Protein AF-0000000068152765 (afdb_homodimer)

Structure (mmCIF, N/CA/C/O backbone):
data_AF-0000000068152765-model_v1
#
loop_
_entity.id
_entity.type
_entity.pdbx_description
1 polymer 'Damage-inducible mutagenesis protein'
#
loop_
_atom_site.group_PDB
_atom_site.id
_atom_site.type_symbol
_atom_site.label_atom_id
_atom_site.label_alt_id
_atom_site.label_comp_id
_atom_site.label_asym_id
_atom_site.label_entity_id
_atom_site.label_seq_id
_atom_site.pdbx_PDB_ins_code
_atom_site.Cartn_x
_atom_site.Cartn_y
_atom_site.Cartn_z
_atom_site.occupancy
_atom_site.B_iso_or_equiv
_atom_site.auth_seq_id
_atom_site.auth_comp_id
_atom_site.auth_asym_id
_atom_site.auth_atom_id
_atom_site.pdbx_PDB_model_num
ATOM 1 N N . MET A 1 1 ? 38.125 5.801 0.677 1 25.73 1 MET A N 1
ATOM 2 C CA . MET A 1 1 ? 36.844 5.891 0.01 1 25.73 1 MET A CA 1
ATOM 3 C C . MET A 1 1 ? 35.781 5.074 0.75 1 25.73 1 MET A C 1
ATOM 5 O O . MET A 1 1 ? 35.781 3.844 0.686 1 25.73 1 MET A O 1
ATOM 9 N N . SER A 1 2 ? 35.125 5.426 1.859 1 27.44 2 SER A N 1
ATOM 10 C CA . SER A 1 2 ? 34.594 4.758 3.049 1 27.44 2 SER A CA 1
ATOM 11 C C . SER A 1 2 ? 33.188 4.234 2.812 1 27.44 2 SER A C 1
ATOM 13 O O . SER A 1 2 ? 32.312 4.973 2.344 1 27.44 2 SER A O 1
ATOM 15 N N . ALA A 1 3 ? 33 2.898 2.619 1 25.33 3 ALA A N 1
ATOM 16 C CA . ALA A 1 3 ? 31.812 2.094 2.328 1 25.33 3 ALA A CA 1
ATOM 17 C C . ALA A 1 3 ? 30.719 2.312 3.377 1 25.33 3 ALA A C 1
ATOM 19 O O . ALA A 1 3 ? 30.906 1.973 4.547 1 25.33 3 ALA A O 1
ATOM 20 N N . ALA A 1 4 ? 29.984 3.381 3.369 1 31.5 4 ALA A N 1
ATOM 21 C CA . ALA A 1 4 ? 28.953 3.746 4.332 1 31.5 4 ALA A CA 1
ATOM 22 C C . ALA A 1 4 ? 27.969 2.602 4.535 1 31.5 4 ALA A C 1
ATOM 24 O O . ALA A 1 4 ? 27.328 2.15 3.588 1 31.5 4 ALA A O 1
ATOM 25 N N . VAL A 1 5 ? 28.141 1.69 5.469 1 28.83 5 VAL A N 1
ATOM 26 C CA . VAL A 1 5 ? 27.469 0.492 5.957 1 28.83 5 VAL A CA 1
ATOM 27 C C . VAL A 1 5 ? 25.984 0.785 6.172 1 28.83 5 VAL A C 1
ATOM 29 O O . VAL A 1 5 ? 25.625 1.732 6.875 1 28.83 5 VAL A O 1
ATOM 32 N N . ALA A 1 6 ? 25.234 0.523 5.258 1 35.47 6 ALA A N 1
ATOM 33 C CA . ALA A 1 6 ? 23.781 0.614 5.223 1 35.47 6 ALA A CA 1
ATOM 34 C C . ALA A 1 6 ? 23.172 0.097 6.52 1 35.47 6 ALA A C 1
ATOM 36 O O . ALA A 1 6 ? 23.203 -1.105 6.797 1 35.47 6 ALA A O 1
ATOM 37 N N . THR A 1 7 ? 23.234 0.812 7.668 1 33.38 7 THR A N 1
ATOM 38 C CA . THR A 1 7 ? 22.766 0.548 9.023 1 33.38 7 THR A CA 1
ATOM 39 C C . THR A 1 7 ? 21.312 0.084 9.008 1 33.38 7 THR A C 1
ATOM 41 O O . THR A 1 7 ? 20.453 0.749 8.438 1 33.38 7 THR A O 1
ATOM 44 N N . SER A 1 8 ? 21.156 -1.167 9.164 1 38.47 8 SER A N 1
ATOM 45 C CA . SER A 1 8 ? 19.953 -1.977 9.352 1 38.47 8 SER A CA 1
ATOM 46 C C . SER A 1 8 ? 18.953 -1.281 10.266 1 38.47 8 SER A C 1
ATOM 48 O O . SER A 1 8 ? 19.328 -0.821 11.352 1 38.47 8 SER A O 1
ATOM 50 N N . ASN A 1 9 ? 18.141 -0.604 9.789 1 37.72 9 ASN A N 1
ATOM 51 C CA . ASN A 1 9 ? 17.172 0.153 10.586 1 37.72 9 ASN A CA 1
ATOM 52 C C . ASN A 1 9 ? 16.609 -0.688 11.727 1 37.72 9 ASN A C 1
ATOM 54 O O . ASN A 1 9 ? 15.969 -1.714 11.484 1 37.72 9 ASN A O 1
ATOM 58 N N . PRO A 1 10 ? 17.047 -0.696 12.969 1 41.44 10 PRO A N 1
ATOM 59 C CA . PRO A 1 10 ? 16.797 -1.485 14.18 1 41.44 10 PRO A CA 1
ATOM 60 C C . PRO A 1 10 ? 15.305 -1.732 14.43 1 41.44 10 PRO A C 1
ATOM 62 O O . PRO A 1 10 ? 14.93 -2.785 14.953 1 41.44 10 PRO A O 1
ATOM 65 N N . VAL A 1 11 ? 14.594 -0.807 13.984 1 37.56 11 VAL A N 1
ATOM 66 C CA . VAL A 1 11 ? 13.172 -0.937 14.273 1 37.56 11 VAL A CA 1
ATOM 67 C C . VAL A 1 11 ? 12.586 -2.098 13.477 1 37.56 11 VAL A C 1
ATOM 69 O O . VAL A 1 11 ? 11.797 -2.891 14.008 1 37.56 11 VAL A O 1
ATOM 72 N N . LEU A 1 12 ? 13 -2.246 12.25 1 42.03 12 LEU A N 1
ATOM 73 C CA . LEU A 1 12 ? 12.617 -3.416 11.461 1 42.03 12 LEU A CA 1
ATOM 74 C C . LEU A 1 12 ? 13.188 -4.691 12.078 1 42.03 12 LEU A C 1
ATOM 76 O O . LEU A 1 12 ? 12.523 -5.73 12.086 1 42.03 12 LEU A O 1
ATOM 80 N N . HIS A 1 13 ? 14.289 -4.535 12.75 1 43.25 13 HIS A N 1
ATOM 81 C CA . HIS A 1 13 ? 14.906 -5.695 13.375 1 43.25 13 HIS A CA 1
ATOM 82 C C . HIS A 1 13 ? 14.094 -6.172 14.578 1 43.25 13 HIS A C 1
ATOM 84 O O . HIS A 1 13 ? 13.883 -7.375 14.758 1 43.25 13 HIS A O 1
ATOM 90 N N . GLU A 1 14 ? 13.656 -5.238 15.344 1 40.88 14 GLU A N 1
ATOM 91 C CA . GLU A 1 14 ? 12.93 -5.566 16.562 1 40.88 14 GLU A CA 1
ATOM 92 C C . GLU A 1 14 ? 11.531 -6.086 16.25 1 40.88 14 GLU A C 1
ATOM 94 O O . GLU A 1 14 ? 11.062 -7.039 16.875 1 40.88 14 GLU A O 1
ATOM 99 N N . LEU A 1 15 ? 10.82 -5.527 15.391 1 40.88 15 LEU A N 1
ATOM 100 C CA . LEU A 1 15 ? 9.539 -6.082 14.961 1 40.88 15 LEU A CA 1
ATOM 101 C C . LEU A 1 15 ? 9.727 -7.477 14.367 1 40.88 15 LEU A C 1
ATOM 103 O O . LEU A 1 15 ? 8.922 -8.375 14.617 1 40.88 15 LEU A O 1
ATOM 107 N N . ARG A 1 16 ? 10.844 -7.695 13.867 1 42.03 16 ARG A N 1
ATOM 108 C CA . ARG A 1 16 ? 11.234 -9.016 13.383 1 42.03 16 ARG A CA 1
ATOM 109 C C . ARG A 1 16 ? 11.391 -10 14.531 1 42.03 16 ARG A C 1
ATOM 111 O O . ARG A 1 16 ? 11 -11.164 14.422 1 42.03 16 ARG A O 1
ATOM 118 N N . GLY A 1 17 ? 12.039 -9.539 15.555 1 41 17 GLY A N 1
ATOM 119 C CA . GLY A 1 17 ? 12.242 -10.438 16.688 1 41 17 GLY A CA 1
ATOM 120 C C . GLY A 1 17 ? 10.945 -10.938 17.297 1 41 17 GLY A C 1
ATOM 121 O O . GLY A 1 17 ? 10.828 -12.117 17.641 1 41 17 GLY A O 1
ATOM 122 N N . LYS A 1 18 ? 9.992 -10.023 17.484 1 38.19 18 LYS A N 1
ATOM 123 C CA . LYS A 1 18 ? 8.719 -10.406 18.094 1 38.19 18 LYS A CA 1
ATOM 124 C C . LYS A 1 18 ? 7.914 -11.312 17.156 1 38.19 18 LYS A C 1
ATOM 126 O O . LYS A 1 18 ? 7.258 -12.25 17.609 1 38.19 18 LYS A O 1
ATOM 131 N N . ILE A 1 19 ? 7.945 -11.047 15.859 1 36.53 19 ILE A N 1
ATOM 132 C CA . ILE A 1 19 ? 7.336 -11.984 14.922 1 36.53 19 ILE A CA 1
ATOM 133 C C . ILE A 1 19 ? 8.078 -13.312 14.953 1 36.53 19 ILE A C 1
ATOM 135 O O . ILE A 1 19 ? 7.457 -14.375 14.953 1 36.53 19 ILE A O 1
ATOM 139 N N . ALA A 1 20 ? 9.43 -13.242 15.133 1 36.97 20 ALA A N 1
ATOM 140 C CA . ALA A 1 20 ? 10.234 -14.453 15.219 1 36.97 20 ALA A CA 1
ATOM 141 C C . ALA A 1 20 ? 9.828 -15.297 16.422 1 36.97 20 ALA A C 1
ATOM 143 O O . ALA A 1 20 ? 9.812 -16.531 16.359 1 36.97 20 ALA A O 1
ATOM 144 N N . SER A 1 21 ? 9.648 -14.648 17.484 1 34.94 21 SER A N 1
ATOM 145 C CA . SER A 1 21 ? 9.32 -15.422 18.672 1 34.94 21 SER A CA 1
ATOM 146 C C . SER A 1 21 ? 7.98 -16.125 18.516 1 34.94 21 SER A C 1
ATOM 148 O O . SER A 1 21 ? 7.777 -17.219 19.062 1 34.94 21 SER A O 1
ATOM 150 N N . LEU A 1 22 ? 7.09 -15.43 17.875 1 34.59 22 LEU A N 1
ATOM 151 C CA . LEU A 1 22 ? 5.824 -16.109 17.625 1 34.59 22 LEU A CA 1
ATOM 152 C C . LEU A 1 22 ? 6.012 -17.266 16.641 1 34.59 22 LEU A C 1
ATOM 154 O O . LEU A 1 22 ? 5.285 -18.266 16.703 1 34.59 22 LEU A O 1
ATOM 158 N N . GLU A 1 23 ? 7.059 -17.188 15.766 1 34.03 23 GLU A N 1
ATOM 159 C CA . GLU A 1 23 ? 7.332 -18.172 14.719 1 34.03 23 GLU A CA 1
ATOM 160 C C . GLU A 1 23 ? 8.008 -19.406 15.305 1 34.03 23 GLU A C 1
ATOM 162 O O . GLU A 1 23 ? 8.18 -20.406 14.602 1 34.03 23 GLU A O 1
ATOM 167 N N . GLY A 1 24 ? 8.719 -19.453 16.312 1 33.59 24 GLY A N 1
ATOM 168 C CA . GLY A 1 24 ? 9.516 -20.625 16.641 1 33.59 24 GLY A CA 1
ATOM 169 C C . GLY A 1 24 ? 8.703 -21.906 16.719 1 33.59 24 GLY A C 1
ATOM 170 O O . GLY A 1 24 ? 9.25 -22.984 16.969 1 33.59 24 GLY A O 1
ATOM 171 N N . ALA A 1 25 ? 7.543 -21.938 17.359 1 32.88 25 ALA A N 1
ATOM 172 C CA . ALA A 1 25 ? 7.188 -23.25 17.891 1 32.88 25 ALA A CA 1
ATOM 173 C C . ALA A 1 25 ? 7.098 -24.297 16.766 1 32.88 25 ALA A C 1
ATOM 175 O O . ALA A 1 25 ? 7.719 -25.359 16.844 1 32.88 25 ALA A O 1
ATOM 176 N N . GLY A 1 26 ? 5.797 -25.047 16.344 1 34.09 26 GLY A N 1
ATOM 177 C CA . GLY A 1 26 ? 5.473 -26.438 16.062 1 34.09 26 GLY A CA 1
ATOM 178 C C . GLY A 1 26 ? 5.723 -26.828 14.617 1 34.09 26 GLY A C 1
ATOM 179 O O . GLY A 1 26 ? 5.777 -25.953 13.734 1 34.09 26 GLY A O 1
ATOM 180 N N . SER A 1 27 ? 6.574 -27.797 14.141 1 36.44 27 SER A N 1
ATOM 181 C CA . SER A 1 27 ? 6.629 -28.672 12.977 1 36.44 27 SER A CA 1
ATOM 182 C C . SER A 1 27 ? 5.27 -28.781 12.297 1 36.44 27 SER A C 1
ATOM 184 O O . SER A 1 27 ? 4.48 -29.672 12.609 1 36.44 27 SER A O 1
ATOM 186 N N . ARG A 1 28 ? 4.34 -27.781 12.219 1 40.44 28 ARG A N 1
ATOM 187 C CA . ARG A 1 28 ? 2.92 -27.734 11.883 1 40.44 28 ARG A CA 1
ATOM 188 C C . ARG A 1 28 ? 2.674 -28.219 10.461 1 40.44 28 ARG A C 1
ATOM 190 O O . ARG A 1 28 ? 3.402 -27.859 9.531 1 40.44 28 ARG A O 1
ATOM 197 N N . ASN A 1 29 ? 2.168 -29.422 10.164 1 45.66 29 ASN A N 1
ATOM 198 C CA . ASN A 1 29 ? 1.527 -29.891 8.938 1 45.66 29 ASN A CA 1
ATOM 199 C C . ASN A 1 29 ? 1.173 -28.734 8.008 1 45.66 29 ASN A C 1
ATOM 201 O O . ASN A 1 29 ? 0.293 -27.938 8.32 1 45.66 29 ASN A O 1
ATOM 205 N N . ARG A 1 30 ? 2.195 -28.391 7.176 1 64.81 30 ARG A N 1
ATOM 206 C CA . ARG A 1 30 ? 2.018 -27.219 6.332 1 64.81 30 ARG A CA 1
ATOM 207 C C . ARG A 1 30 ? 0.781 -27.359 5.453 1 64.81 30 ARG A C 1
ATOM 209 O O . ARG A 1 30 ? 0.597 -28.375 4.789 1 64.81 30 ARG A O 1
ATOM 216 N N . SER A 1 31 ? -0.109 -26.641 5.539 1 89.38 31 SER A N 1
ATOM 217 C CA . SER A 1 31 ? -1.293 -26.531 4.691 1 89.38 31 SER A CA 1
ATOM 218 C C . SER A 1 31 ? -0.913 -26.281 3.236 1 89.38 31 SER A C 1
ATOM 220 O O . SER A 1 31 ? 0.174 -25.781 2.953 1 89.38 31 SER A O 1
ATOM 222 N N . ILE A 1 32 ? -1.433 -27.062 2.344 1 96.12 32 ILE A N 1
ATOM 223 C CA . ILE A 1 32 ? -1.184 -26.984 0.907 1 96.12 32 ILE A CA 1
ATOM 224 C C . ILE A 1 32 ? -2.414 -26.422 0.197 1 96.12 32 ILE A C 1
ATOM 226 O O . ILE A 1 32 ? -3.539 -26.578 0.681 1 96.12 32 ILE A O 1
ATOM 230 N N . LEU A 1 33 ? -2.174 -25.734 -0.908 1 97.94 33 LEU A N 1
ATOM 231 C CA . LEU A 1 33 ? -3.229 -25.25 -1.795 1 97.94 33 LEU A CA 1
ATOM 232 C C . LEU A 1 33 ? -3.199 -26 -3.125 1 97.94 33 LEU A C 1
ATOM 234 O O . LEU A 1 33 ? -2.404 -25.672 -4.008 1 97.94 33 LEU A O 1
ATOM 238 N N . PRO A 1 34 ? -4.027 -27.016 -3.318 1 97.94 34 PRO A N 1
ATOM 239 C CA . PRO A 1 34 ? -4.035 -27.734 -4.594 1 97.94 34 PRO A CA 1
ATOM 240 C C . PRO A 1 34 ? -4.527 -26.875 -5.754 1 97.94 34 PRO A C 1
ATOM 242 O O . PRO A 1 34 ? -5.336 -25.953 -5.555 1 97.94 34 PRO A O 1
ATOM 245 N N . PHE A 1 35 ? -4.066 -27.109 -6.938 1 97.75 35 PHE A N 1
ATOM 246 C CA . PHE A 1 35 ? -4.594 -26.453 -8.133 1 97.75 35 PHE A CA 1
ATOM 247 C C . PHE A 1 35 ? -5.934 -27.047 -8.531 1 97.75 35 PHE A C 1
ATOM 249 O O . PHE A 1 35 ? -6.727 -26.406 -9.227 1 97.75 35 PHE A O 1
ATOM 256 N N . GLY A 1 36 ? -6.215 -28.328 -8.125 1 96.25 36 GLY A N 1
ATOM 257 C CA . GLY A 1 36 ? -7.418 -29.047 -8.531 1 96.25 36 GLY A CA 1
ATOM 258 C C . GLY A 1 36 ? -7.27 -29.75 -9.859 1 96.25 36 GLY A C 1
ATOM 259 O O . GLY A 1 36 ? -8.266 -30.125 -10.492 1 96.25 36 GLY A O 1
ATOM 260 N N . VAL A 1 37 ? -6.125 -29.781 -10.383 1 96.25 37 VAL A N 1
ATOM 261 C CA . VAL A 1 37 ? -5.73 -30.547 -11.555 1 96.25 37 VAL A CA 1
ATOM 262 C C . VAL A 1 37 ? -4.809 -31.688 -11.141 1 96.25 37 VAL A C 1
ATOM 264 O O . VAL A 1 37 ? -3.619 -31.469 -10.883 1 96.25 37 VAL A O 1
ATOM 267 N N . PRO A 1 38 ? -5.309 -32.875 -11.078 1 95.44 38 PRO A N 1
ATOM 268 C CA . PRO A 1 38 ? -4.574 -34 -10.484 1 95.44 38 PRO A CA 1
ATOM 269 C C . PRO A 1 38 ? -3.178 -34.156 -11.078 1 95.44 38 PRO A C 1
ATOM 271 O O . PRO A 1 38 ? -2.217 -34.406 -10.344 1 95.44 38 PRO A O 1
ATOM 274 N N . GLU A 1 39 ? -3.006 -34.062 -12.43 1 94.19 39 GLU A N 1
ATOM 275 C CA . GLU A 1 39 ? -1.721 -34.219 -13.102 1 94.19 39 GLU A CA 1
ATOM 276 C C . GLU A 1 39 ? -0.701 -33.219 -12.617 1 94.19 39 GLU A C 1
ATOM 278 O O . GLU A 1 39 ? 0.482 -33.531 -12.469 1 94.19 39 GLU A O 1
ATOM 283 N N . LEU A 1 40 ? -1.183 -32.031 -12.398 1 95.12 40 LEU A N 1
ATOM 284 C CA . LEU A 1 40 ? -0.323 -30.969 -11.93 1 95.12 40 LEU A CA 1
ATOM 285 C C . LEU A 1 40 ? -0.033 -31.109 -10.445 1 95.12 40 LEU A C 1
ATOM 287 O O . LEU A 1 40 ? 1.122 -31.016 -10.016 1 95.12 40 LEU A O 1
ATOM 291 N N . ASP A 1 41 ? -1.039 -31.391 -9.656 1 96 41 ASP A N 1
ATOM 292 C CA . ASP A 1 41 ? -0.903 -31.516 -8.211 1 96 41 ASP A CA 1
ATOM 293 C C . ASP A 1 41 ? 0.043 -32.656 -7.852 1 96 41 ASP A C 1
ATOM 295 O O . ASP A 1 41 ? 0.789 -32.594 -6.875 1 96 41 ASP A O 1
ATOM 299 N N . ALA A 1 42 ? 0.055 -33.688 -8.672 1 93.88 42 ALA A N 1
ATOM 300 C CA . ALA A 1 42 ? 0.885 -34.875 -8.406 1 93.88 42 ALA A CA 1
ATOM 301 C C . ALA A 1 42 ? 2.369 -34.531 -8.5 1 93.88 42 ALA A C 1
ATOM 303 O O . ALA A 1 42 ? 3.211 -35.219 -7.93 1 93.88 42 ALA A O 1
ATOM 304 N N . GLN A 1 43 ? 2.709 -33.438 -9.211 1 94.44 43 GLN A N 1
ATOM 305 C CA . GLN A 1 43 ? 4.102 -33.031 -9.398 1 94.44 43 GLN A CA 1
ATOM 306 C C . GLN A 1 43 ? 4.598 -32.188 -8.242 1 94.44 43 GLN A C 1
ATOM 308 O O . GLN A 1 43 ? 5.789 -31.891 -8.133 1 94.44 43 GLN A O 1
ATOM 313 N N . LEU A 1 44 ? 3.715 -31.797 -7.375 1 94.94 44 LEU A N 1
ATOM 314 C CA . LEU A 1 44 ? 4.062 -30.891 -6.281 1 94.94 44 LEU A CA 1
ATOM 315 C C . LEU A 1 44 ? 4.102 -31.641 -4.953 1 94.94 44 LEU A C 1
ATOM 317 O O . LEU A 1 44 ? 3.205 -32.438 -4.656 1 94.94 44 LEU A O 1
ATOM 321 N N . PRO A 1 45 ? 5.148 -31.391 -4.227 1 92.31 45 PRO A N 1
ATOM 322 C CA . PRO A 1 45 ? 5.164 -32 -2.9 1 92.31 45 PRO A CA 1
ATOM 323 C C . PRO A 1 45 ? 3.9 -31.719 -2.098 1 92.31 45 PRO A C 1
ATOM 325 O O . PRO A 1 45 ? 3.482 -30.562 -1.995 1 92.31 45 PRO A O 1
ATOM 328 N N . GLY A 1 46 ? 3.246 -32.781 -1.551 1 92.31 46 GLY A N 1
ATOM 329 C CA . GLY A 1 46 ? 2.047 -32.594 -0.747 1 92.31 46 GLY A CA 1
ATOM 330 C C . GLY A 1 46 ? 0.792 -32.406 -1.579 1 92.31 46 GLY A C 1
ATOM 331 O O . GLY A 1 46 ? -0.315 -32.344 -1.04 1 92.31 46 GLY A O 1
ATOM 332 N N . GLY A 1 47 ? 0.933 -32.219 -2.912 1 94.69 47 GLY A N 1
ATOM 333 C CA . GLY A 1 47 ? -0.221 -32.188 -3.797 1 94.69 47 GLY A CA 1
ATOM 334 C C . GLY A 1 47 ? -0.699 -30.797 -4.098 1 94.69 47 GLY A C 1
ATOM 335 O O . GLY A 1 47 ? -1.861 -30.594 -4.457 1 94.69 47 GLY A O 1
ATOM 336 N N . GLY A 1 48 ? 0.137 -29.781 -3.918 1 96.75 48 GLY A N 1
ATOM 337 C CA . GLY A 1 48 ? -0.219 -28.406 -4.203 1 96.75 48 GLY A CA 1
ATOM 338 C C . GLY A 1 48 ? 0.849 -27.406 -3.785 1 96.75 48 GLY A C 1
ATOM 339 O O . GLY A 1 48 ? 1.97 -27.797 -3.449 1 96.75 48 GLY A O 1
ATOM 340 N N . LEU A 1 49 ? 0.511 -26.156 -3.848 1 97.62 49 LEU A N 1
ATOM 341 C CA . LEU A 1 49 ? 1.439 -25.125 -3.4 1 97.62 49 LEU A CA 1
ATOM 342 C C . LEU A 1 49 ? 1.51 -25.078 -1.877 1 97.62 49 LEU A C 1
ATOM 344 O O . LEU A 1 49 ? 0.48 -24.969 -1.207 1 97.62 49 LEU A O 1
ATOM 348 N N . ALA A 1 50 ? 2.672 -25.172 -1.373 1 97.06 50 ALA A N 1
ATOM 349 C CA . ALA A 1 50 ? 2.846 -25.156 0.077 1 97.06 50 ALA A CA 1
ATOM 350 C C . ALA A 1 50 ? 2.59 -23.766 0.646 1 97.06 50 ALA A C 1
ATOM 352 O O . ALA A 1 50 ? 3.107 -22.766 0.129 1 97.06 50 ALA A O 1
ATOM 353 N N . PHE A 1 51 ? 1.734 -23.656 1.674 1 97.56 51 PHE A N 1
ATOM 354 C CA . PHE A 1 51 ? 1.732 -22.453 2.498 1 97.56 51 PHE A CA 1
ATOM 355 C C . PHE A 1 51 ? 3.047 -22.328 3.258 1 97.56 51 PHE A C 1
ATOM 357 O O . PHE A 1 51 ? 3.77 -23.297 3.441 1 97.56 51 PHE A O 1
ATOM 364 N N . GLY A 1 52 ? 3.375 -21.109 3.664 1 97.25 52 GLY A N 1
ATOM 365 C CA . GLY A 1 52 ? 4.637 -20.906 4.352 1 97.25 52 GLY A CA 1
ATOM 366 C C . GLY A 1 52 ? 5.844 -21.094 3.453 1 97.25 52 GLY A C 1
ATOM 367 O O . GLY A 1 52 ? 6.887 -21.578 3.898 1 97.25 52 GLY A O 1
ATOM 368 N N . ALA A 1 53 ? 5.664 -20.828 2.229 1 97.75 53 ALA A N 1
ATOM 369 C CA . ALA A 1 53 ? 6.73 -20.984 1.243 1 97.75 53 ALA A CA 1
ATOM 370 C C . ALA A 1 53 ? 6.641 -19.906 0.169 1 97.75 53 ALA A C 1
ATOM 372 O O . ALA A 1 53 ? 5.609 -19.234 0.029 1 97.75 53 ALA A O 1
ATOM 373 N N . LEU A 1 54 ? 7.723 -19.812 -0.57 1 98.31 54 LEU A N 1
ATOM 374 C CA . LEU A 1 54 ? 7.797 -18.875 -1.694 1 98.31 54 LEU A CA 1
ATOM 375 C C . LEU A 1 54 ? 7.57 -19.609 -3.016 1 98.31 54 LEU A C 1
ATOM 377 O O . LEU A 1 54 ? 8.117 -20.703 -3.23 1 98.31 54 LEU A O 1
ATOM 381 N N . HIS A 1 55 ? 6.805 -19.031 -3.92 1 98.44 55 HIS A N 1
ATOM 382 C CA . HIS A 1 55 ? 6.57 -19.531 -5.273 1 98.44 55 HIS A CA 1
ATOM 383 C C . HIS A 1 55 ? 6.746 -18.422 -6.301 1 98.44 55 HIS A C 1
ATOM 385 O O . HIS A 1 55 ? 6.129 -17.359 -6.188 1 98.44 55 HIS A O 1
ATOM 391 N N . GLU A 1 56 ? 7.57 -18.672 -7.324 1 98.12 56 GLU A N 1
ATOM 392 C CA . GLU A 1 56 ? 7.883 -17.672 -8.344 1 98.12 56 GLU A CA 1
ATOM 393 C C . GLU A 1 56 ? 7.172 -17.984 -9.656 1 98.12 56 GLU A C 1
ATOM 395 O O . GLU A 1 56 ? 7.082 -19.156 -10.062 1 98.12 56 GLU A O 1
ATOM 400 N N . VAL A 1 57 ? 6.723 -16.938 -10.273 1 97.38 57 VAL A N 1
ATOM 401 C CA . VAL A 1 57 ? 6.094 -17.078 -11.578 1 97.38 57 VAL A CA 1
ATOM 402 C C . VAL A 1 57 ? 6.609 -16 -12.531 1 97.38 57 VAL A C 1
ATOM 404 O O . VAL A 1 57 ? 6.688 -14.836 -12.164 1 97.38 57 VAL A O 1
ATOM 407 N N . ALA A 1 58 ? 6.949 -16.422 -13.727 1 96.19 58 ALA A N 1
ATOM 408 C CA . ALA A 1 58 ? 7.34 -15.492 -14.789 1 96.19 58 ALA A CA 1
ATOM 409 C C . ALA A 1 58 ? 6.555 -15.758 -16.062 1 96.19 58 ALA A C 1
ATOM 411 O O . ALA A 1 58 ? 6.066 -16.875 -16.281 1 96.19 58 ALA A O 1
ATOM 412 N N . GLY A 1 59 ? 6.43 -14.664 -16.812 1 94.81 59 GLY A N 1
ATOM 413 C CA . GLY A 1 59 ? 5.934 -14.875 -18.172 1 94.81 59 GLY A CA 1
ATOM 414 C C . GLY A 1 59 ? 6.984 -15.43 -19.109 1 94.81 59 GLY A C 1
ATOM 415 O O . GLY A 1 59 ? 8.18 -15.172 -18.938 1 94.81 59 GLY A O 1
ATOM 416 N N . GLY A 1 60 ? 6.492 -16.078 -20.062 1 92.62 60 GLY A N 1
ATOM 417 C CA . GLY A 1 60 ? 7.383 -16.562 -21.109 1 92.62 60 GLY A CA 1
ATOM 418 C C . GLY A 1 60 ? 7.996 -15.453 -21.938 1 92.62 60 GLY A C 1
ATOM 419 O O . GLY A 1 60 ? 8.242 -14.359 -21.438 1 92.62 60 GLY A O 1
ATOM 420 N N . GLY A 1 61 ? 8.336 -15.656 -23.156 1 85.19 61 GLY A N 1
ATOM 421 C CA . GLY A 1 61 ? 9.148 -14.758 -23.969 1 85.19 61 GLY A CA 1
ATOM 422 C C . GLY A 1 61 ? 8.328 -13.766 -24.75 1 85.19 61 GLY A C 1
ATOM 423 O O . GLY A 1 61 ? 8.883 -12.906 -25.453 1 85.19 61 GLY A O 1
ATOM 424 N N . ASN A 1 62 ? 6.992 -13.789 -24.625 1 85 62 ASN A N 1
ATOM 425 C CA . ASN A 1 62 ? 6.148 -12.914 -25.438 1 85 62 ASN A CA 1
ATOM 426 C C . ASN A 1 62 ? 5.812 -11.625 -24.688 1 85 62 ASN A C 1
ATOM 428 O O . ASN A 1 62 ? 4.672 -11.164 -24.719 1 85 62 ASN A O 1
ATOM 432 N N . GLY A 1 63 ? 6.711 -11.156 -23.875 1 83.06 63 GLY A N 1
ATOM 433 C CA . GLY A 1 63 ? 6.633 -9.836 -23.281 1 83.06 63 GLY A CA 1
ATOM 434 C C . GLY A 1 63 ? 5.438 -9.664 -22.359 1 83.06 63 GLY A C 1
ATOM 435 O O . GLY A 1 63 ? 5.215 -10.477 -21.469 1 83.06 63 GLY A O 1
ATOM 436 N N . SER A 1 64 ? 4.637 -8.578 -22.719 1 84.19 64 SER A N 1
ATOM 437 C CA . SER A 1 64 ? 3.551 -8.141 -21.859 1 84.19 64 SER A CA 1
ATOM 438 C C . SER A 1 64 ? 2.404 -9.148 -21.859 1 84.19 64 SER A C 1
ATOM 440 O O . SER A 1 64 ? 1.69 -9.289 -20.859 1 84.19 64 SER A O 1
ATOM 442 N N . ILE A 1 65 ? 2.303 -9.906 -22.938 1 88.44 65 ILE A N 1
ATOM 443 C CA . ILE A 1 65 ? 1.213 -10.867 -23.031 1 88.44 65 ILE A CA 1
ATOM 444 C C . ILE A 1 65 ? 1.44 -12.008 -22.047 1 88.44 65 ILE A C 1
ATOM 446 O O . ILE A 1 65 ? 0.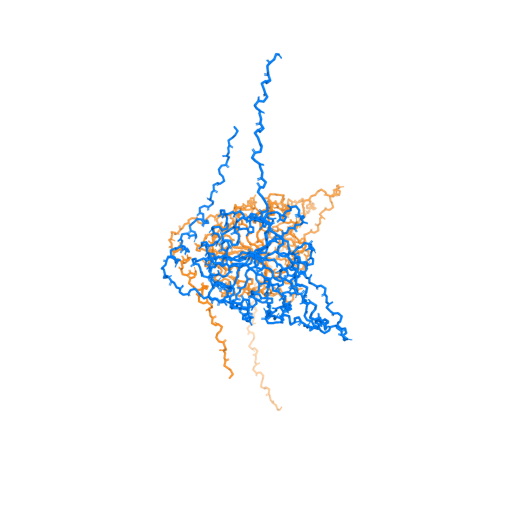556 -12.328 -21.25 1 88.44 65 ILE A O 1
ATOM 450 N N . ASP A 1 66 ? 2.602 -12.57 -22.047 1 92.88 66 ASP A N 1
ATOM 451 C CA . ASP A 1 66 ? 2.916 -13.648 -21.125 1 92.88 66 ASP A CA 1
ATOM 452 C C . ASP A 1 66 ? 3.016 -13.125 -19.688 1 92.88 66 ASP A C 1
ATOM 454 O O . ASP A 1 66 ? 2.672 -13.836 -18.734 1 92.88 66 ASP A O 1
ATOM 458 N N . GLY A 1 67 ? 3.471 -11.891 -19.594 1 91.12 67 GLY A N 1
ATOM 459 C CA . GLY A 1 67 ? 3.506 -11.266 -18.281 1 91.12 67 GLY A CA 1
ATOM 460 C C . GLY A 1 67 ? 2.135 -11.125 -17.641 1 91.12 67 GLY A C 1
ATOM 461 O O . GLY A 1 67 ? 1.971 -11.359 -16.453 1 91.12 67 GLY A O 1
ATOM 462 N N . ALA A 1 68 ? 1.214 -10.727 -18.469 1 91.06 68 ALA A N 1
ATOM 463 C CA . ALA A 1 68 ? -0.16 -10.617 -17.984 1 91.06 68 ALA A CA 1
ATOM 464 C C . ALA A 1 68 ? -0.713 -11.977 -17.578 1 91.06 68 ALA A C 1
ATOM 466 O O . ALA A 1 68 ? -1.419 -12.094 -16.562 1 91.06 68 ALA A O 1
ATOM 467 N N . ALA A 1 69 ? -0.385 -12.992 -18.359 1 93.12 69 ALA A N 1
ATOM 468 C CA . ALA A 1 69 ? -0.821 -14.352 -18.031 1 93.12 69 ALA A CA 1
ATOM 469 C C . ALA A 1 69 ? -0.238 -14.797 -16.688 1 93.12 69 ALA A C 1
ATOM 471 O O . ALA A 1 69 ? -0.936 -15.406 -15.875 1 93.12 69 ALA A O 1
ATOM 472 N N . ALA A 1 70 ? 1.014 -14.492 -16.516 1 94.81 70 ALA A N 1
ATOM 473 C CA . ALA A 1 70 ? 1.661 -14.828 -15.242 1 94.81 70 ALA A CA 1
ATOM 474 C C . ALA A 1 70 ? 0.96 -14.141 -14.07 1 94.81 70 ALA A C 1
ATOM 476 O O . ALA A 1 70 ? 0.72 -14.773 -13.039 1 94.81 70 ALA A O 1
ATOM 477 N N . ALA A 1 71 ? 0.624 -12.914 -14.234 1 93.56 71 ALA A N 1
ATOM 478 C CA . ALA A 1 71 ? -0.059 -12.156 -13.188 1 93.56 71 ALA A CA 1
ATOM 479 C C . ALA A 1 71 ? -1.438 -12.742 -12.898 1 93.56 71 ALA A C 1
ATOM 481 O O . ALA A 1 71 ? -1.841 -12.852 -11.734 1 93.56 71 ALA A O 1
ATOM 482 N N . LEU A 1 72 ? -2.148 -13.109 -13.953 1 94.25 72 LEU A N 1
ATOM 483 C CA . LEU A 1 72 ? -3.473 -13.695 -13.773 1 94.25 72 LEU A CA 1
ATOM 484 C C . LEU A 1 72 ? -3.375 -15.07 -13.109 1 94.25 72 LEU A C 1
ATOM 486 O O . LEU A 1 72 ? -4.227 -15.43 -12.297 1 94.25 72 LEU A O 1
ATOM 490 N N . PHE A 1 73 ? -2.324 -15.797 -13.461 1 96.5 73 PHE A N 1
ATOM 491 C CA . PHE A 1 73 ? -2.072 -17.078 -12.812 1 96.5 73 PHE A CA 1
ATOM 492 C C . PHE A 1 73 ? -1.887 -16.891 -11.305 1 96.5 73 PHE A C 1
ATOM 494 O O . PHE A 1 73 ? -2.523 -17.594 -10.516 1 96.5 73 PHE A O 1
ATOM 501 N N . ILE A 1 74 ? -1.112 -15.898 -10.922 1 97 74 ILE A N 1
ATOM 502 C CA . ILE A 1 74 ? -0.876 -15.578 -9.523 1 97 74 ILE A CA 1
ATOM 503 C C . ILE A 1 74 ? -2.166 -15.062 -8.883 1 97 74 ILE A C 1
ATOM 505 O O . ILE A 1 74 ? -2.506 -15.445 -7.762 1 97 74 ILE A O 1
ATOM 509 N N . GLY A 1 75 ? -2.848 -14.219 -9.625 1 96.38 75 GLY A N 1
ATOM 510 C CA . GLY A 1 75 ? -4.129 -13.742 -9.133 1 96.38 75 GLY A CA 1
ATOM 511 C C . GLY A 1 75 ? -5.109 -14.859 -8.836 1 96.38 75 GLY A C 1
ATOM 512 O O . GLY A 1 75 ? -5.801 -14.828 -7.812 1 96.38 75 GLY A O 1
ATOM 513 N N . GLY A 1 76 ? -5.164 -15.828 -9.734 1 97.19 76 GLY A N 1
ATOM 514 C CA . GLY A 1 76 ? -6.023 -16.984 -9.516 1 97.19 76 GLY A CA 1
ATOM 515 C C . GLY A 1 76 ? -5.645 -17.797 -8.289 1 97.19 76 GLY A C 1
ATOM 516 O O . GLY A 1 76 ? -6.52 -18.25 -7.547 1 97.19 76 GLY A O 1
ATOM 517 N N . ILE A 1 77 ? -4.348 -17.984 -8.07 1 98.12 77 ILE A N 1
ATOM 518 C CA . ILE A 1 77 ? -3.861 -18.672 -6.883 1 98.12 77 ILE A CA 1
ATOM 519 C C . ILE A 1 77 ? -4.297 -17.922 -5.629 1 98.12 77 ILE A C 1
ATOM 521 O O . ILE A 1 77 ? -4.871 -18.516 -4.711 1 98.12 77 ILE A O 1
ATOM 525 N N . ALA A 1 78 ? -4.059 -16.609 -5.637 1 97.69 78 ALA A N 1
ATOM 526 C CA . ALA A 1 78 ? -4.402 -15.781 -4.484 1 97.69 78 ALA A CA 1
ATOM 527 C C . ALA A 1 78 ? -5.906 -15.781 -4.234 1 97.69 78 ALA A C 1
ATOM 529 O O . ALA A 1 78 ? -6.352 -15.773 -3.082 1 97.69 78 ALA A O 1
ATOM 530 N N . ALA A 1 79 ? -6.66 -15.812 -5.289 1 97.31 79 ALA A N 1
ATOM 531 C CA . ALA A 1 79 ? -8.117 -15.789 -5.188 1 97.31 79 ALA A CA 1
ATOM 532 C C . ALA A 1 79 ? -8.633 -16.984 -4.406 1 97.31 79 ALA A C 1
ATOM 534 O O . ALA A 1 79 ? -9.68 -16.906 -3.75 1 97.31 79 ALA A O 1
ATOM 535 N N . ARG A 1 80 ? -7.934 -18.031 -4.414 1 97.94 80 ARG A N 1
ATOM 536 C CA . ARG A 1 80 ? -8.398 -19.281 -3.818 1 97.94 80 ARG A CA 1
ATOM 537 C C . ARG A 1 80 ? -8 -19.375 -2.35 1 97.94 80 ARG A C 1
ATOM 539 O O . ARG A 1 80 ? -8.352 -20.344 -1.664 1 97.94 80 ARG A O 1
ATOM 546 N N . THR A 1 81 ? -7.273 -18.438 -1.889 1 97.31 81 THR A N 1
ATOM 547 C CA . THR A 1 81 ? -6.969 -18.359 -0.464 1 97.31 81 THR A CA 1
ATOM 548 C C . THR A 1 81 ? -8.062 -17.594 0.283 1 97.31 81 THR A C 1
ATOM 550 O O . THR A 1 81 ? -8.977 -17.047 -0.335 1 97.31 81 THR A O 1
ATOM 553 N N . THR A 1 82 ? -7.973 -17.703 1.611 1 94.69 82 THR A N 1
ATOM 554 C CA . THR A 1 82 ? -8.898 -16.953 2.455 1 94.69 82 THR A CA 1
ATOM 555 C C . THR A 1 82 ? -8.203 -15.75 3.074 1 94.69 82 THR A C 1
ATOM 557 O O . THR A 1 82 ? -6.992 -15.773 3.312 1 94.69 82 THR A O 1
ATOM 560 N N . GLY A 1 83 ? -8.969 -14.68 3.174 1 94.75 83 GLY A N 1
ATOM 561 C CA . GLY A 1 83 ? -8.422 -13.5 3.824 1 94.75 83 GLY A CA 1
ATOM 562 C C . GLY A 1 83 ? -7.91 -12.461 2.844 1 94.75 83 GLY A C 1
ATOM 563 O O . GLY A 1 83 ? -8.156 -12.562 1.64 1 94.75 83 GLY A O 1
ATOM 564 N N . LYS A 1 84 ? -7.184 -11.406 3.352 1 95.19 84 LYS A N 1
ATOM 565 C CA . LYS A 1 84 ? -6.672 -10.305 2.539 1 95.19 84 LYS A CA 1
ATOM 566 C C . LYS A 1 84 ? -5.41 -10.719 1.785 1 95.19 84 LYS A C 1
ATOM 568 O O . LYS A 1 84 ? -4.676 -11.602 2.232 1 95.19 84 LYS A O 1
ATOM 573 N N . VAL A 1 85 ? -5.258 -10.086 0.684 1 96.69 85 VAL A N 1
ATOM 574 C CA . VAL A 1 85 ? -4.062 -10.266 -0.134 1 96.69 85 VAL A CA 1
ATOM 575 C C . VAL A 1 85 ? -3.318 -8.938 -0.257 1 96.69 85 VAL A C 1
ATOM 577 O O . VAL A 1 85 ? -3.9 -7.93 -0.661 1 96.69 85 VAL A O 1
ATOM 580 N N . VAL A 1 86 ? -2.061 -8.953 0.139 1 96.5 86 VAL A N 1
ATOM 581 C CA . VAL A 1 86 ? -1.223 -7.773 -0.045 1 96.5 86 VAL A CA 1
ATOM 582 C C . VAL A 1 86 ? -0.414 -7.906 -1.333 1 96.5 86 VAL A C 1
ATOM 584 O O . VAL A 1 86 ? 0.252 -8.922 -1.552 1 96.5 86 VAL A O 1
ATOM 587 N N . TRP A 1 87 ? -0.546 -6.91 -2.172 1 95.62 87 TRP A N 1
ATOM 588 C CA . TRP A 1 87 ? 0.116 -6.898 -3.473 1 95.62 87 TRP A CA 1
ATOM 589 C C . TRP A 1 87 ? 1.12 -5.754 -3.562 1 95.62 87 TRP A C 1
ATOM 591 O O . TRP A 1 87 ? 0.735 -4.594 -3.729 1 95.62 87 TRP A O 1
ATOM 601 N N . CYS A 1 88 ? 2.424 -6.074 -3.51 1 96 88 CYS A N 1
ATOM 602 C CA . CYS A 1 88 ? 3.494 -5.082 -3.498 1 96 88 CYS A CA 1
ATOM 603 C C . CYS A 1 88 ? 4.074 -4.891 -4.895 1 96 88 CYS A C 1
ATOM 605 O O . CYS A 1 88 ? 4.414 -5.863 -5.566 1 96 88 CYS A O 1
ATOM 607 N N . LEU A 1 89 ? 4.223 -3.592 -5.34 1 93.38 89 LEU A N 1
ATOM 608 C CA . LEU A 1 89 ? 4.711 -3.336 -6.691 1 93.38 89 LEU A CA 1
ATOM 609 C C . LEU A 1 89 ? 5.262 -1.918 -6.809 1 93.38 89 LEU A C 1
ATOM 611 O O . LEU A 1 89 ? 5.059 -1.092 -5.914 1 93.38 89 LEU A O 1
ATOM 615 N N . THR A 1 90 ? 5.996 -1.638 -7.887 1 91 90 THR A N 1
ATOM 616 C CA . THR A 1 90 ? 6.496 -0.29 -8.133 1 91 90 THR A CA 1
ATOM 617 C C . THR A 1 90 ? 5.527 0.491 -9.016 1 91 90 THR A C 1
ATOM 619 O O . THR A 1 90 ? 5.52 1.724 -9 1 91 90 THR A O 1
ATOM 622 N N . ARG A 1 91 ? 4.738 -0.155 -9.828 1 81.31 91 ARG A N 1
ATOM 623 C CA . ARG A 1 91 ? 3.865 0.569 -10.742 1 81.31 91 ARG A CA 1
ATOM 624 C C . ARG A 1 91 ? 2.545 -0.17 -10.945 1 81.31 91 ARG A C 1
ATOM 626 O O . ARG A 1 91 ? 2.537 -1.356 -11.281 1 81.31 91 ARG A O 1
ATOM 633 N N . PHE A 1 92 ? 1.559 0.711 -10.617 1 73.5 92 PHE A N 1
ATOM 634 C CA . PHE A 1 92 ? 0.227 0.171 -10.859 1 73.5 92 PHE A CA 1
ATOM 635 C C . PHE A 1 92 ? -0.059 0.099 -12.359 1 73.5 92 PHE A C 1
ATOM 637 O O . PHE A 1 92 ? 0.016 1.109 -13.055 1 73.5 92 PHE A O 1
ATOM 644 N N . ASP A 1 93 ? -0.024 -1.023 -12.797 1 68.69 93 ASP A N 1
ATOM 645 C CA . ASP A 1 93 ? -0.45 -1.114 -14.195 1 68.69 93 ASP A CA 1
ATOM 646 C C . ASP A 1 93 ? -1.925 -1.499 -14.289 1 68.69 93 ASP A C 1
ATOM 648 O O . ASP A 1 93 ? -2.568 -1.781 -13.281 1 68.69 93 ASP A O 1
ATOM 652 N N . LEU A 1 94 ? -2.631 -1.218 -15.469 1 55.84 94 LEU A N 1
ATOM 653 C CA . LEU A 1 94 ? -4.035 -1.268 -15.867 1 55.84 94 LEU A CA 1
ATOM 654 C C . LEU A 1 94 ? -4.621 -2.652 -15.609 1 55.84 94 LEU A C 1
ATOM 656 O O . LEU A 1 94 ? -5.824 -2.861 -15.789 1 55.84 94 LEU A O 1
ATOM 660 N N . PHE A 1 95 ? -3.859 -3.535 -14.898 1 59.56 95 PHE A N 1
ATOM 661 C CA . PHE A 1 95 ? -4.355 -4.902 -14.969 1 59.56 95 PHE A CA 1
ATOM 662 C C . PHE A 1 95 ? -5.148 -5.258 -13.719 1 59.56 95 PHE A C 1
ATOM 664 O O . PHE A 1 95 ? -5.742 -6.336 -13.641 1 59.56 95 PHE A O 1
ATOM 671 N N . PHE A 1 96 ? -5.445 -4.281 -12.859 1 66.88 96 PHE A N 1
ATOM 672 C CA . PHE A 1 96 ? -6.078 -4.645 -11.594 1 66.88 96 PHE A CA 1
ATOM 673 C C . PHE A 1 96 ? -7.527 -5.055 -11.812 1 66.88 96 PHE A C 1
ATOM 675 O O . PHE A 1 96 ? -7.996 -6.035 -11.227 1 66.88 96 PHE A O 1
ATOM 682 N N . PRO A 1 97 ? -8.156 -4.434 -12.812 1 67.81 97 PRO A N 1
ATOM 683 C CA . PRO A 1 97 ? -9.508 -4.949 -13.062 1 67.81 97 PRO A CA 1
ATOM 684 C C . PRO A 1 97 ? -9.508 -6.418 -13.484 1 67.81 97 PRO A C 1
ATOM 686 O O . PRO A 1 97 ? -10.508 -7.117 -13.289 1 67.81 97 PRO A O 1
ATOM 689 N N . ALA A 1 98 ? -8.414 -6.812 -13.883 1 84.62 98 ALA A N 1
ATOM 690 C CA . ALA A 1 98 ? -8.375 -8.172 -14.414 1 84.62 98 ALA A CA 1
ATOM 691 C C . ALA A 1 98 ? -8.297 -9.195 -13.289 1 84.62 98 ALA A C 1
ATOM 693 O O . ALA A 1 98 ? -8.586 -10.383 -13.492 1 84.62 98 ALA A O 1
ATOM 694 N N . LEU A 1 99 ? -7.949 -8.734 -12.109 1 91.12 99 LEU A N 1
ATOM 695 C CA . LEU A 1 99 ? -7.832 -9.672 -10.992 1 91.12 99 LEU A CA 1
ATOM 696 C C . LEU A 1 99 ? -9.203 -10.18 -10.562 1 91.12 99 LEU A C 1
ATOM 698 O O . LEU A 1 99 ? -9.336 -11.328 -10.141 1 91.12 99 LEU A O 1
ATOM 702 N N . ALA A 1 100 ? -10.156 -9.266 -10.734 1 92.19 100 ALA A N 1
ATOM 703 C CA . ALA A 1 100 ? -11.523 -9.664 -10.391 1 92.19 100 ALA A CA 1
ATOM 704 C C . ALA A 1 100 ? -12.016 -10.773 -11.312 1 92.19 100 ALA A C 1
ATOM 706 O O . ALA A 1 100 ? -12.789 -11.641 -10.891 1 92.19 100 ALA A O 1
ATOM 707 N N . LYS A 1 101 ? -11.539 -10.789 -12.492 1 91.06 101 LYS A N 1
ATOM 708 C CA . LYS A 1 101 ? -11.969 -11.766 -13.492 1 91.06 101 LYS A CA 1
ATOM 709 C C . LYS A 1 101 ? -11.5 -13.172 -13.125 1 91.06 101 LYS A C 1
ATOM 711 O O . LYS A 1 101 ? -12.086 -14.164 -13.562 1 91.06 101 LYS A O 1
ATOM 716 N N . VAL A 1 102 ? -10.469 -13.172 -12.297 1 94.19 102 VAL A N 1
ATOM 717 C CA . VAL A 1 102 ? -9.969 -14.492 -11.914 1 94.19 102 VAL A CA 1
ATOM 718 C C . VAL A 1 102 ? -10.359 -14.797 -10.469 1 94.19 102 VAL A C 1
ATOM 720 O O . VAL A 1 102 ? -9.758 -15.664 -9.828 1 94.19 102 VAL A O 1
ATOM 723 N N . GLY A 1 103 ? -11.266 -14 -9.953 1 95 103 GLY A N 1
ATOM 724 C CA . GLY A 1 103 ? -11.891 -14.367 -8.695 1 95 103 GLY A CA 1
ATOM 725 C C . GLY A 1 103 ? -11.32 -13.625 -7.504 1 95 103 GLY A C 1
ATOM 726 O O . GLY A 1 103 ? -11.773 -13.805 -6.375 1 95 103 GLY A O 1
ATOM 727 N N . LEU A 1 104 ? -10.312 -12.82 -7.715 1 95.88 104 LEU A N 1
ATOM 728 C CA . LEU A 1 104 ? -9.773 -12.047 -6.602 1 95.88 104 LEU A CA 1
ATOM 729 C C . LEU A 1 104 ? -10.5 -10.719 -6.449 1 95.88 104 LEU A C 1
ATOM 731 O O . LEU A 1 104 ? -10.141 -9.734 -7.094 1 95.88 104 LEU A O 1
ATOM 735 N N . HIS A 1 105 ? -11.414 -10.75 -5.582 1 93.5 105 HIS A N 1
ATOM 736 C CA . HIS A 1 105 ? -12.258 -9.57 -5.387 1 93.5 105 HIS A CA 1
ATOM 737 C C . HIS A 1 105 ? -11.438 -8.383 -4.902 1 93.5 105 HIS A C 1
ATOM 739 O O . HIS A 1 105 ? -10.562 -8.531 -4.043 1 93.5 105 HIS A O 1
ATOM 745 N N . PRO A 1 106 ? -11.789 -7.223 -5.383 1 90.44 106 PRO A N 1
ATOM 746 C CA . PRO A 1 106 ? -11.023 -6.031 -5.012 1 90.44 106 PRO A CA 1
ATOM 747 C C . PRO A 1 106 ? -11.031 -5.766 -3.508 1 90.44 106 PRO A C 1
ATOM 749 O O . PRO A 1 106 ? -10.062 -5.234 -2.965 1 90.44 106 PRO A O 1
ATOM 752 N N . ASP A 1 107 ? -12.078 -6.152 -2.812 1 90.25 107 ASP A N 1
ATOM 753 C CA . ASP A 1 107 ? -12.195 -5.934 -1.374 1 90.25 107 ASP A CA 1
ATOM 754 C C . ASP A 1 107 ? -11.125 -6.711 -0.613 1 90.25 107 ASP A C 1
ATOM 756 O O . ASP A 1 107 ? -10.852 -6.422 0.553 1 90.25 107 ASP A O 1
ATOM 760 N N . ARG A 1 108 ? -10.539 -7.656 -1.277 1 93.88 108 ARG A N 1
ATOM 761 C CA . ARG A 1 108 ? -9.57 -8.523 -0.603 1 93.88 108 ARG A CA 1
ATOM 762 C C . ARG A 1 108 ? -8.148 -8.047 -0.854 1 93.88 108 ARG A C 1
ATOM 764 O O . ARG A 1 108 ? -7.211 -8.508 -0.197 1 93.88 108 ARG A O 1
ATOM 771 N N . VAL A 1 109 ? -8 -7.102 -1.783 1 93.56 109 VAL A N 1
ATOM 772 C CA . VAL A 1 109 ? -6.641 -6.777 -2.195 1 93.56 109 VAL A CA 1
ATOM 773 C C . VAL A 1 109 ? -6.227 -5.434 -1.603 1 93.56 109 VAL A C 1
ATOM 775 O O . VAL A 1 109 ? -6.973 -4.453 -1.683 1 93.56 109 VAL A O 1
ATOM 778 N N . ILE A 1 110 ? -5.09 -5.434 -1.016 1 92.88 110 ILE A N 1
ATOM 779 C CA . ILE A 1 110 ? -4.406 -4.227 -0.57 1 92.88 110 ILE A CA 1
ATOM 780 C C . ILE A 1 110 ? -3.145 -4.008 -1.406 1 92.88 110 ILE A C 1
ATOM 782 O O . ILE A 1 110 ? -2.219 -4.824 -1.367 1 92.88 110 ILE A O 1
ATOM 786 N N . PHE A 1 111 ? -3.111 -2.945 -2.117 1 92.56 111 PHE A N 1
ATOM 787 C CA . PHE A 1 111 ? -1.938 -2.656 -2.932 1 92.56 111 PHE A CA 1
ATOM 788 C C . PHE A 1 111 ? -0.936 -1.81 -2.156 1 92.56 111 PHE A C 1
ATOM 790 O O . PHE A 1 111 ? -1.312 -0.836 -1.501 1 92.56 111 PHE A O 1
ATOM 797 N N . VAL A 1 112 ? 0.266 -2.221 -2.215 1 92.94 112 VAL A N 1
ATOM 798 C CA . VAL A 1 112 ? 1.387 -1.49 -1.631 1 92.94 112 VAL A CA 1
ATOM 799 C C . VAL A 1 112 ? 2.342 -1.04 -2.734 1 92.94 112 VAL A C 1
ATOM 801 O O . VAL A 1 112 ? 3.088 -1.852 -3.287 1 92.94 112 VAL A O 1
ATOM 804 N N . GLU A 1 113 ? 2.312 0.232 -3.021 1 91.44 113 GLU A N 1
ATOM 805 C CA . GLU A 1 113 ? 3.125 0.775 -4.105 1 91.44 113 GLU A CA 1
ATOM 806 C C . GLU A 1 113 ? 4.324 1.55 -3.562 1 91.44 113 GLU A C 1
ATOM 808 O O . GLU A 1 113 ? 4.172 2.404 -2.688 1 91.44 113 GLU A O 1
ATOM 813 N N . CYS A 1 114 ? 5.492 1.23 -4.094 1 90.75 114 CYS A N 1
ATOM 814 C CA . CYS A 1 114 ? 6.758 1.839 -3.709 1 90.75 114 CYS A CA 1
ATOM 815 C C . CYS A 1 114 ? 7.492 2.389 -4.926 1 90.75 114 CYS A C 1
ATOM 817 O O . CYS A 1 114 ? 7.254 1.945 -6.051 1 90.75 114 CYS A O 1
ATOM 819 N N . TYR A 1 115 ? 8.398 3.244 -4.621 1 88.94 115 TYR A N 1
ATOM 820 C CA . TYR A 1 115 ? 9.141 3.865 -5.711 1 88.94 115 TYR A CA 1
ATOM 821 C C . TYR A 1 115 ? 10.234 2.934 -6.227 1 88.94 115 TYR A C 1
ATOM 823 O O . TYR A 1 115 ? 10.461 2.846 -7.434 1 88.94 115 TYR A O 1
ATOM 831 N N . LYS A 1 116 ? 10.875 2.168 -5.344 1 92.5 116 LYS A N 1
ATOM 832 C CA . LYS A 1 116 ? 12.016 1.331 -5.691 1 92.5 116 LYS A CA 1
ATOM 833 C C . LYS A 1 116 ? 11.727 -0.141 -5.414 1 92.5 116 LYS A C 1
ATOM 835 O O . LYS A 1 116 ? 11.008 -0.469 -4.469 1 92.5 116 LYS A O 1
ATOM 840 N N . GLU A 1 117 ? 12.414 -0.997 -6.152 1 93.38 117 GLU A N 1
ATOM 841 C CA . GLU A 1 117 ? 12.266 -2.438 -5.98 1 93.38 117 GLU A CA 1
ATOM 842 C C . GLU A 1 117 ? 12.742 -2.879 -4.598 1 93.38 117 GLU A C 1
ATOM 844 O O . GLU A 1 117 ? 12.188 -3.811 -4.012 1 93.38 117 GLU A O 1
ATOM 849 N N . GLU A 1 118 ? 13.781 -2.238 -4.113 1 94.44 118 GLU A N 1
ATOM 850 C CA . GLU A 1 118 ? 14.289 -2.57 -2.787 1 94.44 118 GLU A CA 1
ATOM 851 C C . GLU A 1 118 ? 13.219 -2.379 -1.721 1 94.44 118 GLU A C 1
ATOM 853 O O . GLU A 1 118 ? 13.133 -3.16 -0.771 1 94.44 118 GLU A O 1
ATOM 858 N N . THR A 1 119 ? 12.461 -1.335 -1.944 1 93.62 119 THR A N 1
ATOM 859 C CA . THR A 1 119 ? 11.391 -1.071 -0.99 1 93.62 119 THR A CA 1
ATOM 860 C C . THR A 1 119 ? 10.242 -2.059 -1.179 1 93.62 119 THR A C 1
ATOM 862 O O . THR A 1 119 ? 9.594 -2.453 -0.209 1 93.62 119 THR A O 1
ATOM 865 N N . VAL A 1 120 ? 10.031 -2.49 -2.387 1 95.94 120 VAL A N 1
ATOM 866 C CA . VAL A 1 120 ? 9.062 -3.551 -2.641 1 95.94 120 VAL A CA 1
ATOM 867 C C . VAL A 1 120 ? 9.477 -4.816 -1.894 1 95.94 120 VAL A C 1
ATOM 869 O O . VAL A 1 120 ? 8.656 -5.434 -1.206 1 95.94 120 VAL A O 1
ATOM 872 N N . LEU A 1 121 ? 10.734 -5.156 -2 1 96.5 121 LEU A N 1
ATOM 873 C CA . LEU A 1 121 ? 11.266 -6.344 -1.335 1 96.5 121 LEU A CA 1
ATOM 874 C C . LEU A 1 121 ? 11.102 -6.238 0.178 1 96.5 121 LEU A C 1
ATOM 876 O O . LEU A 1 121 ? 10.672 -7.191 0.83 1 96.5 121 LEU A O 1
ATOM 880 N N . ALA A 1 122 ? 11.383 -5.105 0.7 1 94.75 122 ALA A N 1
ATOM 881 C CA . ALA A 1 122 ? 11.25 -4.887 2.139 1 94.75 122 ALA A CA 1
ATOM 882 C C . ALA A 1 122 ? 9.789 -4.98 2.576 1 94.75 122 ALA A C 1
ATOM 884 O O . ALA A 1 122 ? 9.484 -5.578 3.609 1 94.75 122 ALA A O 1
ATOM 885 N N . SER A 1 123 ? 8.938 -4.395 1.757 1 95.25 123 SER A N 1
ATOM 886 C CA . SER A 1 123 ? 7.508 -4.441 2.057 1 95.25 123 SER A CA 1
ATOM 887 C C . SER A 1 123 ? 6.973 -5.871 1.988 1 95.25 123 SER A C 1
ATOM 889 O O . SER A 1 123 ? 6.16 -6.273 2.82 1 95.25 123 SER A O 1
ATOM 891 N N . PHE A 1 124 ? 7.457 -6.582 1.055 1 97.75 124 PHE A N 1
ATOM 892 C CA . PHE A 1 124 ? 7.102 -7.988 0.893 1 97.75 124 PHE A CA 1
ATOM 893 C C . PHE A 1 124 ? 7.5 -8.797 2.123 1 97.75 124 PHE A C 1
ATOM 895 O O . PHE A 1 124 ? 6.688 -9.531 2.68 1 97.75 124 PHE A O 1
ATOM 902 N N . GLU A 1 125 ? 8.68 -8.586 2.561 1 97.12 125 GLU A N 1
ATOM 903 C CA . GLU A 1 125 ? 9.188 -9.297 3.725 1 97.12 125 GLU A CA 1
ATOM 904 C C . GLU A 1 125 ? 8.383 -8.961 4.977 1 97.12 125 GLU A C 1
ATOM 906 O O . GLU A 1 125 ? 8.008 -9.859 5.734 1 97.12 125 GLU A O 1
ATOM 911 N N . GLU A 1 126 ? 8.125 -7.746 5.109 1 93.94 126 GLU A N 1
ATOM 912 C CA . GLU A 1 126 ? 7.348 -7.32 6.273 1 93.94 126 GLU A CA 1
ATOM 913 C C . GLU A 1 126 ? 5.93 -7.891 6.23 1 93.94 126 GLU A C 1
ATOM 915 O O . GLU A 1 126 ? 5.391 -8.297 7.262 1 93.94 126 GLU A O 1
ATOM 920 N N . ALA A 1 127 ? 5.328 -7.898 5.074 1 95.69 127 ALA A N 1
ATOM 921 C CA . ALA A 1 127 ? 3.984 -8.445 4.922 1 95.69 127 ALA A CA 1
ATOM 922 C C . ALA A 1 127 ? 3.963 -9.938 5.234 1 95.69 127 ALA A C 1
ATOM 924 O O . ALA A 1 127 ? 3.033 -10.43 5.879 1 95.69 127 ALA A O 1
ATOM 925 N N . LEU A 1 128 ? 4.957 -10.633 4.793 1 96.94 128 LEU A N 1
ATOM 926 C CA . LEU A 1 128 ? 5.062 -12.055 5.098 1 96.94 128 LEU A CA 1
ATOM 927 C C . LEU A 1 128 ? 5.195 -12.281 6.602 1 96.94 128 LEU A C 1
ATOM 929 O O . LEU A 1 128 ? 4.57 -13.188 7.152 1 96.94 128 LEU A O 1
ATOM 933 N N . ARG A 1 129 ? 5.961 -11.445 7.227 1 93.62 129 ARG A N 1
ATOM 934 C CA . ARG A 1 129 ? 6.191 -11.586 8.664 1 93.62 129 ARG A CA 1
ATOM 935 C C . ARG A 1 129 ? 4.91 -11.32 9.445 1 93.62 129 ARG A C 1
ATOM 937 O O . ARG A 1 129 ? 4.688 -11.914 10.5 1 93.62 129 ARG A O 1
ATOM 944 N N . TYR A 1 130 ? 4.168 -10.406 8.945 1 86.44 130 TYR A N 1
ATOM 945 C CA . TYR A 1 130 ? 2.928 -10.008 9.609 1 86.44 130 TYR A CA 1
ATOM 946 C C . TYR A 1 130 ? 2.006 -11.211 9.797 1 86.44 130 TYR A C 1
ATOM 948 O O . TYR A 1 130 ? 1.405 -11.375 10.859 1 86.44 130 TYR A O 1
ATOM 956 N N . GLY A 1 131 ? 1.856 -12.062 8.797 1 88.62 131 GLY A N 1
ATOM 957 C CA . GLY A 1 131 ? 0.981 -13.227 8.867 1 88.62 131 GLY A CA 1
ATOM 958 C C . GLY A 1 131 ? -0.491 -12.867 8.797 1 88.62 131 GLY A C 1
ATOM 959 O O . GLY A 1 131 ? -0.843 -11.703 8.562 1 88.62 131 GLY A O 1
ATOM 960 N N . GLY A 1 132 ? -1.349 -13.906 8.914 1 90.12 132 GLY A N 1
ATOM 961 C CA . GLY A 1 132 ? -2.789 -13.703 8.914 1 90.12 132 GLY A CA 1
ATOM 962 C C . GLY A 1 132 ? -3.334 -13.297 7.555 1 90.12 132 GLY A C 1
ATOM 963 O O . GLY A 1 132 ? -4.484 -12.867 7.449 1 90.12 132 GLY A O 1
ATOM 964 N N . LEU A 1 133 ? -2.576 -13.312 6.574 1 95.12 133 LEU A N 1
ATOM 965 C CA . LEU A 1 133 ? -2.955 -12.969 5.211 1 95.12 133 LEU A CA 1
ATOM 966 C C . LEU A 1 133 ? -3.186 -14.227 4.375 1 95.12 133 LEU A C 1
ATOM 968 O O . LEU A 1 133 ? -2.605 -15.281 4.656 1 95.12 133 LEU A O 1
ATOM 972 N N . GLY A 1 134 ? -4.082 -14.117 3.418 1 96.5 134 GLY A N 1
ATOM 973 C CA . GLY A 1 134 ? -4.23 -15.211 2.477 1 96.5 134 GLY A CA 1
ATOM 974 C C . GLY A 1 134 ? -2.982 -15.461 1.649 1 96.5 134 GLY A C 1
ATOM 975 O O . GLY A 1 134 ? -2.576 -16.609 1.455 1 96.5 134 GLY A O 1
ATOM 976 N N . ALA A 1 135 ? -2.445 -14.336 1.227 1 98.12 135 ALA A N 1
ATOM 977 C CA . ALA A 1 135 ? -1.215 -14.367 0.439 1 98.12 135 ALA A CA 1
ATOM 978 C C . ALA A 1 135 ? -0.558 -12.992 0.392 1 98.12 135 ALA A C 1
ATOM 980 O O . ALA A 1 135 ? -1.209 -11.977 0.655 1 98.12 135 ALA A O 1
ATOM 981 N N . VAL A 1 136 ? 0.672 -13.008 0.139 1 98.5 136 VAL A N 1
ATOM 982 C CA . VAL A 1 136 ? 1.414 -11.789 -0.18 1 98.5 136 VAL A CA 1
ATOM 983 C C . VAL A 1 136 ? 2.084 -11.938 -1.544 1 98.5 136 VAL A C 1
ATOM 985 O O . VAL A 1 136 ? 2.74 -12.945 -1.815 1 98.5 136 VAL A O 1
ATOM 988 N N . VAL A 1 137 ? 1.824 -10.898 -2.406 1 97.62 137 VAL A N 1
ATOM 989 C CA . VAL A 1 137 ? 2.357 -10.906 -3.766 1 97.62 137 VAL A CA 1
ATOM 990 C C . VAL A 1 137 ? 3.373 -9.773 -3.926 1 97.62 137 VAL A C 1
ATOM 992 O O . VAL A 1 137 ? 3.152 -8.664 -3.443 1 97.62 137 VAL A O 1
ATOM 995 N N . ALA A 1 138 ? 4.445 -10.039 -4.629 1 97.44 138 ALA A N 1
ATOM 996 C CA . ALA A 1 138 ? 5.398 -8.992 -4.977 1 97.44 138 ALA A CA 1
ATOM 997 C C . ALA A 1 138 ? 5.805 -9.086 -6.445 1 97.44 138 ALA A C 1
ATOM 999 O O . ALA A 1 138 ? 6.074 -10.18 -6.953 1 97.44 138 ALA A O 1
ATOM 1000 N N . GLU A 1 139 ? 5.824 -8 -7.117 1 94.88 139 GLU A N 1
ATOM 1001 C CA . GLU A 1 139 ? 6.402 -7.91 -8.453 1 94.88 139 GLU A CA 1
ATOM 1002 C C . GLU A 1 139 ? 7.855 -7.453 -8.398 1 94.88 139 GLU A C 1
ATOM 1004 O O . GLU A 1 139 ? 8.148 -6.355 -7.926 1 94.88 139 GLU A O 1
ATOM 1009 N N . LEU A 1 140 ? 8.734 -8.297 -8.914 1 95.12 140 LEU A N 1
ATOM 1010 C CA . LEU A 1 140 ? 10.164 -8.039 -8.797 1 95.12 140 LEU A CA 1
ATOM 1011 C C . LEU A 1 140 ? 10.883 -8.398 -10.094 1 95.12 140 LEU A C 1
ATOM 1013 O O . LEU A 1 140 ? 10.555 -9.398 -10.734 1 95.12 140 LEU A O 1
ATOM 1017 N N . VAL A 1 141 ? 11.844 -7.613 -10.383 1 93.25 141 VAL A N 1
ATOM 1018 C CA . VAL A 1 141 ? 12.742 -7.965 -11.469 1 93.25 141 VAL A CA 1
ATOM 1019 C C . VAL A 1 141 ? 13.836 -8.898 -10.961 1 93.25 141 VAL A C 1
ATOM 1021 O O . VAL A 1 141 ? 14.07 -9.961 -11.539 1 93.25 141 VAL A O 1
ATOM 1024 N N . ARG A 1 142 ? 14.445 -8.5 -9.836 1 93.25 142 ARG A N 1
ATOM 1025 C CA . ARG A 1 142 ? 15.562 -9.25 -9.266 1 93.25 142 ARG A CA 1
ATOM 1026 C C . ARG A 1 142 ? 15.18 -9.883 -7.938 1 93.25 142 ARG A C 1
ATOM 1028 O O . ARG A 1 142 ? 14.43 -9.281 -7.152 1 93.25 142 ARG A O 1
ATOM 1035 N N . LEU A 1 143 ? 15.68 -11.039 -7.77 1 96.12 143 LEU A N 1
ATOM 1036 C CA . LEU A 1 143 ? 15.492 -11.734 -6.5 1 96.12 143 LEU A CA 1
ATOM 1037 C C . LEU A 1 143 ? 16.734 -12.539 -6.129 1 96.12 143 LEU A C 1
ATOM 1039 O O . LEU A 1 143 ? 16.797 -13.742 -6.379 1 96.12 143 LEU A O 1
ATOM 1043 N N . PRO A 1 144 ? 17.656 -11.852 -5.488 1 95.69 144 PRO A N 1
ATOM 1044 C CA . PRO A 1 144 ? 18.875 -12.547 -5.074 1 95.69 144 PRO A CA 1
ATOM 1045 C C . PRO A 1 144 ? 18.609 -13.664 -4.066 1 95.69 144 PRO A C 1
ATOM 1047 O O . PRO A 1 144 ? 17.625 -13.602 -3.32 1 95.69 144 PRO A O 1
ATOM 1050 N N . MET A 1 145 ? 19.531 -14.562 -3.979 1 96.19 145 MET A N 1
ATOM 1051 C CA . MET A 1 145 ? 19.406 -15.734 -3.111 1 96.19 145 MET A CA 1
ATOM 1052 C C . MET A 1 145 ? 19.266 -15.312 -1.652 1 96.19 145 MET A C 1
ATOM 1054 O O . MET A 1 145 ? 18.422 -15.852 -0.928 1 96.19 145 MET A O 1
ATOM 1058 N N . THR A 1 146 ? 20.016 -14.375 -1.283 1 96.75 146 THR A N 1
ATOM 1059 C CA . THR A 1 146 ? 19.984 -13.938 0.109 1 96.75 146 THR A CA 1
ATOM 1060 C C . THR A 1 146 ? 18.625 -13.359 0.468 1 96.75 146 THR A C 1
ATOM 1062 O O . THR A 1 146 ? 18.062 -13.68 1.521 1 96.75 146 THR A O 1
ATOM 1065 N N . ALA A 1 147 ? 18.125 -12.547 -0.404 1 97.75 147 ALA A N 1
ATOM 1066 C CA . ALA A 1 147 ? 16.797 -11.969 -0.173 1 97.75 147 ALA A CA 1
ATOM 1067 C C . ALA A 1 147 ? 15.719 -13.047 -0.201 1 97.75 147 ALA A C 1
ATOM 1069 O O . ALA A 1 147 ? 14.812 -13.039 0.635 1 97.75 147 ALA A O 1
ATOM 1070 N N . SER A 1 148 ? 15.844 -13.969 -1.129 1 98 148 SER A N 1
ATOM 1071 C CA . SER A 1 148 ? 14.844 -15.023 -1.24 1 98 148 SER A CA 1
ATOM 1072 C C . SER A 1 148 ? 14.852 -15.93 -0.013 1 98 148 SER A C 1
ATOM 1074 O O . SER A 1 148 ? 13.805 -16.438 0.401 1 98 148 SER A O 1
ATOM 1076 N N . ARG A 1 149 ? 15.977 -16.125 0.559 1 98.06 149 ARG A N 1
ATOM 1077 C CA . ARG A 1 149 ? 16.078 -16.922 1.774 1 98.06 149 ARG A CA 1
ATOM 1078 C C . ARG A 1 149 ? 15.383 -16.234 2.943 1 98.06 149 ARG A C 1
ATOM 1080 O O . ARG A 1 149 ? 14.664 -16.875 3.719 1 98.06 149 ARG A O 1
ATOM 1087 N N . ARG A 1 150 ? 15.617 -14.922 3.014 1 97.94 150 ARG A N 1
ATOM 1088 C CA . ARG A 1 150 ? 14.938 -14.156 4.051 1 97.94 150 ARG A CA 1
ATOM 1089 C C . ARG A 1 150 ? 13.422 -14.203 3.873 1 97.94 150 ARG A C 1
ATOM 1091 O O . ARG A 1 150 ? 12.688 -14.359 4.848 1 97.94 150 ARG A O 1
ATOM 1098 N N . LEU A 1 151 ? 13.016 -14.109 2.689 1 98.38 151 LEU A N 1
ATOM 1099 C CA . LEU A 1 151 ? 11.586 -14.18 2.385 1 98.38 151 LEU A CA 1
ATOM 1100 C C . LEU A 1 151 ? 11.023 -15.555 2.727 1 98.38 151 LEU A C 1
ATOM 1102 O O . LEU A 1 151 ? 9.945 -15.656 3.314 1 98.38 151 LEU A O 1
ATOM 1106 N N . GLN A 1 152 ? 11.734 -16.594 2.387 1 97.56 152 GLN A N 1
ATOM 1107 C CA . GLN A 1 152 ? 11.305 -17.953 2.676 1 97.56 152 GLN A CA 1
ATOM 1108 C C . GLN A 1 152 ? 11.18 -18.188 4.18 1 97.56 152 GLN A C 1
ATOM 1110 O O . GLN A 1 152 ? 10.203 -18.781 4.637 1 97.56 152 GLN A O 1
ATOM 1115 N N . LEU A 1 153 ? 12.125 -17.688 4.902 1 97.56 153 LEU A N 1
ATOM 1116 C CA . LEU A 1 153 ? 12.086 -17.828 6.355 1 97.56 153 LEU A CA 1
ATOM 1117 C C . LEU A 1 153 ? 10.891 -17.078 6.941 1 97.56 153 LEU A C 1
ATOM 1119 O O . LEU A 1 153 ? 10.219 -17.594 7.84 1 97.56 153 LEU A O 1
ATOM 1123 N N . ALA A 1 154 ? 10.648 -15.891 6.441 1 97.62 154 ALA A N 1
ATOM 1124 C CA . ALA A 1 154 ? 9.492 -15.117 6.891 1 97.62 154 ALA A CA 1
ATOM 1125 C C . ALA A 1 154 ? 8.188 -15.852 6.594 1 97.62 154 ALA A C 1
ATOM 1127 O O . ALA A 1 154 ? 7.293 -15.914 7.438 1 97.62 154 ALA A O 1
ATOM 1128 N N . ALA A 1 155 ? 8.102 -16.438 5.43 1 97.69 155 ALA A N 1
ATOM 1129 C CA . ALA A 1 155 ? 6.922 -17.203 5.035 1 97.69 155 ALA A CA 1
ATOM 1130 C C . ALA A 1 155 ? 6.738 -18.422 5.926 1 97.69 155 ALA A C 1
ATOM 1132 O O . ALA A 1 155 ? 5.625 -18.719 6.367 1 97.69 155 ALA A O 1
ATOM 1133 N N . GLU A 1 156 ? 7.832 -19.094 6.188 1 96.5 156 GLU A N 1
ATOM 1134 C CA . GLU A 1 156 ? 7.785 -20.297 7.02 1 96.5 156 GLU A CA 1
ATOM 1135 C C . GLU A 1 156 ? 7.293 -19.969 8.43 1 96.5 156 GLU A C 1
ATOM 1137 O O . GLU A 1 156 ? 6.465 -20.703 8.984 1 96.5 156 GLU A O 1
ATOM 1142 N N . LYS A 1 157 ? 7.773 -18.922 8.938 1 95.88 157 LYS A N 1
ATOM 1143 C CA . LYS A 1 157 ? 7.43 -18.531 10.305 1 95.88 157 LYS A CA 1
ATOM 1144 C C . LYS A 1 157 ? 5.961 -18.141 10.414 1 95.88 157 LYS A C 1
ATOM 1146 O O . LYS A 1 157 ? 5.301 -18.469 11.398 1 95.88 157 LYS A O 1
ATOM 1151 N N . SER A 1 158 ? 5.43 -17.453 9.414 1 94.75 158 SER A N 1
ATOM 1152 C CA . SER A 1 158 ? 4.062 -16.953 9.484 1 94.75 158 SER A CA 1
ATOM 1153 C C . SER A 1 158 ? 3.072 -17.969 8.906 1 94.75 158 SER A C 1
ATOM 1155 O O . SER A 1 158 ? 1.869 -17.875 9.156 1 94.75 158 SER A O 1
ATOM 1157 N N . GLY A 1 159 ? 3.561 -18.906 8.086 1 96.5 159 GLY A N 1
ATOM 1158 C CA . GLY A 1 159 ? 2.689 -19.828 7.379 1 96.5 159 GLY A CA 1
ATOM 1159 C C . GLY A 1 159 ? 1.988 -19.203 6.191 1 96.5 159 GLY A C 1
ATOM 1160 O O . GLY A 1 159 ? 1.072 -19.797 5.617 1 96.5 159 GLY A O 1
ATOM 1161 N N . THR A 1 160 ? 2.428 -17.969 5.816 1 96.81 160 THR A N 1
ATOM 1162 C CA . THR A 1 160 ? 1.755 -17.219 4.766 1 96.81 160 THR A CA 1
ATOM 1163 C C . THR A 1 160 ? 2.25 -17.656 3.389 1 96.81 160 THR A C 1
ATOM 1165 O O . THR A 1 160 ? 3.434 -17.953 3.215 1 96.81 160 THR A O 1
ATOM 1168 N N . LEU A 1 161 ? 1.371 -17.719 2.424 1 98.06 161 LEU A N 1
ATOM 1169 C CA . LEU A 1 161 ? 1.706 -18 1.035 1 98.06 161 LEU A CA 1
ATOM 1170 C C . LEU A 1 161 ? 2.4 -16.812 0.381 1 98.06 161 LEU A C 1
ATOM 1172 O O . LEU A 1 161 ? 1.796 -15.758 0.212 1 98.06 161 LEU A O 1
ATOM 1176 N N . GLY A 1 162 ? 3.676 -16.969 0.052 1 98.69 162 GLY A N 1
ATOM 1177 C CA . GLY A 1 162 ? 4.426 -15.93 -0.648 1 98.69 162 GLY A CA 1
ATOM 1178 C C . GLY A 1 162 ? 4.484 -16.156 -2.148 1 98.69 162 GLY A C 1
ATOM 1179 O O . GLY A 1 162 ? 4.953 -17.188 -2.609 1 98.69 162 GLY A O 1
ATOM 1180 N N . LEU A 1 163 ? 4.047 -15.148 -2.963 1 98.62 163 LEU A N 1
ATOM 1181 C CA . LEU A 1 163 ? 3.99 -15.25 -4.418 1 98.62 163 LEU A CA 1
ATOM 1182 C C . LEU A 1 163 ? 4.809 -14.141 -5.07 1 98.62 163 LEU A C 1
ATOM 1184 O O . LEU A 1 163 ? 4.57 -12.961 -4.82 1 98.62 163 LEU A O 1
ATOM 1188 N N . VAL A 1 164 ? 5.762 -14.523 -5.906 1 98.06 164 VAL A N 1
ATOM 1189 C CA . VAL A 1 164 ? 6.609 -13.539 -6.566 1 98.06 164 VAL A CA 1
ATOM 1190 C C . VAL A 1 164 ? 6.348 -13.562 -8.07 1 98.06 164 VAL A C 1
ATOM 1192 O O . VAL A 1 164 ? 6.473 -14.602 -8.719 1 98.06 164 VAL A O 1
ATOM 1195 N N . ILE A 1 165 ? 5.945 -12.477 -8.594 1 96 165 ILE A N 1
ATOM 1196 C CA . ILE A 1 165 ? 5.887 -12.305 -10.039 1 96 165 ILE A CA 1
ATOM 1197 C C . ILE A 1 165 ? 7.191 -11.688 -10.539 1 96 165 ILE A C 1
ATOM 1199 O O . ILE A 1 165 ? 7.543 -10.562 -10.164 1 96 165 ILE A O 1
ATOM 1203 N N . ARG A 1 166 ? 7.918 -12.414 -11.312 1 95.06 166 ARG A N 1
ATOM 1204 C CA . ARG A 1 166 ? 9.117 -11.867 -11.938 1 95.06 166 ARG A CA 1
ATOM 1205 C C . ARG A 1 166 ? 8.766 -11.055 -13.18 1 95.06 166 ARG A C 1
ATOM 1207 O O . ARG A 1 166 ? 8.375 -11.609 -14.211 1 95.06 166 ARG A O 1
ATOM 1214 N N . ARG A 1 167 ? 8.914 -9.758 -13 1 88.44 167 ARG A N 1
ATOM 1215 C CA . ARG A 1 167 ? 8.469 -8.82 -14.031 1 88.44 167 ARG A CA 1
ATOM 1216 C C . ARG A 1 167 ? 9.641 -7.992 -14.562 1 88.44 167 ARG A C 1
ATOM 1218 O O . ARG A 1 167 ? 10.227 -7.195 -13.828 1 88.44 167 ARG A O 1
ATOM 1225 N N . TRP A 1 168 ? 9.984 -8.234 -15.82 1 84.31 168 TRP A N 1
ATOM 1226 C CA . TRP A 1 168 ? 11.086 -7.453 -16.391 1 84.31 168 TRP A CA 1
ATOM 1227 C C . TRP A 1 168 ? 10.594 -6.594 -17.547 1 84.31 168 TRP A C 1
ATOM 1229 O O . TRP A 1 168 ? 9.641 -6.949 -18.234 1 84.31 168 TRP A O 1
ATOM 1239 N N . ARG A 1 169 ? 11.133 -5.5 -17.562 1 73.81 169 ARG A N 1
ATOM 1240 C CA . ARG A 1 169 ? 10.805 -4.578 -18.641 1 73.81 169 ARG A CA 1
ATOM 1241 C C . ARG A 1 169 ? 11.594 -4.902 -19.906 1 73.81 169 ARG A C 1
ATOM 1243 O O . ARG A 1 169 ? 11.094 -4.738 -21.016 1 73.81 169 ARG A O 1
ATOM 1250 N N . ARG A 1 170 ? 12.859 -5.32 -19.625 1 78.69 170 ARG A N 1
ATOM 1251 C CA . ARG A 1 170 ? 13.734 -5.676 -20.734 1 78.69 170 ARG A CA 1
ATOM 1252 C C . ARG A 1 170 ? 14.062 -7.164 -20.719 1 78.69 170 ARG A C 1
ATOM 1254 O O . ARG A 1 170 ? 14.289 -7.746 -19.656 1 78.69 170 ARG A O 1
ATOM 1261 N N . GLN A 1 171 ? 14.039 -7.738 -21.891 1 78.31 171 GLN A N 1
ATOM 1262 C CA . GLN A 1 171 ? 14.305 -9.164 -22.031 1 78.31 171 GLN A CA 1
ATOM 1263 C C . GLN A 1 171 ? 15.648 -9.531 -21.406 1 78.31 171 GLN A C 1
ATOM 1265 O O . GLN A 1 171 ? 15.812 -10.641 -20.875 1 78.31 171 GLN A O 1
ATOM 1270 N N . THR A 1 172 ? 16.547 -8.617 -21.406 1 78.62 172 THR A N 1
ATOM 1271 C CA . THR A 1 172 ? 17.875 -8.875 -20.844 1 78.62 172 THR A CA 1
ATOM 1272 C C . THR A 1 172 ? 17.781 -9.125 -19.328 1 78.62 172 THR A C 1
ATOM 1274 O O . THR A 1 172 ? 18.641 -9.781 -18.75 1 78.62 172 THR A O 1
ATOM 1277 N N . GLU A 1 173 ? 16.719 -8.625 -18.797 1 82.12 173 GLU A N 1
ATOM 1278 C CA . GLU A 1 173 ? 16.516 -8.781 -17.359 1 82.12 173 GLU A CA 1
ATOM 1279 C C . GLU A 1 173 ? 15.984 -10.172 -17.031 1 82.12 173 GLU A C 1
ATOM 1281 O O . GLU A 1 173 ? 16.047 -10.602 -15.875 1 82.12 173 GLU A O 1
ATOM 1286 N N . ALA A 1 174 ? 15.578 -10.898 -18.047 1 83.38 174 ALA A N 1
ATOM 1287 C CA . ALA A 1 174 ? 14.953 -12.211 -17.859 1 83.38 174 ALA A CA 1
ATOM 1288 C C . ALA A 1 174 ? 15.969 -13.242 -17.406 1 83.38 174 ALA A C 1
ATOM 1290 O O . ALA A 1 174 ? 15.602 -14.281 -16.844 1 83.38 174 ALA A O 1
ATOM 1291 N N . SER A 1 175 ? 17.234 -12.93 -17.609 1 82.38 175 SER A N 1
ATOM 1292 C CA . SER A 1 175 ? 18.297 -13.859 -17.234 1 82.38 175 SER A CA 1
ATOM 1293 C C . SER A 1 175 ? 18.328 -14.07 -15.727 1 82.38 175 SER A C 1
ATOM 1295 O O . SER A 1 175 ? 18.781 -15.117 -15.25 1 82.38 175 SER A O 1
ATOM 1297 N N . ASP A 1 176 ? 17.828 -13.109 -15.07 1 83.38 176 ASP A N 1
ATOM 1298 C CA . ASP A 1 176 ? 17.828 -13.219 -13.617 1 83.38 176 ASP A CA 1
ATOM 1299 C C . ASP A 1 176 ? 16.922 -14.352 -13.148 1 83.38 176 ASP A C 1
ATOM 1301 O O . ASP A 1 176 ? 17.172 -14.977 -12.117 1 83.38 176 ASP A O 1
ATOM 1305 N N . PHE A 1 177 ? 15.922 -14.664 -13.906 1 86.5 177 PHE A N 1
ATOM 1306 C CA . PHE A 1 177 ? 14.969 -15.719 -13.562 1 86.5 177 PHE A CA 1
ATOM 1307 C C . PHE A 1 177 ? 15.633 -17.094 -13.617 1 86.5 177 PHE A C 1
ATOM 1309 O O . PHE A 1 177 ? 15.18 -18.031 -12.969 1 86.5 177 PHE A O 1
ATOM 1316 N N . GLY A 1 178 ? 16.734 -17.203 -14.188 1 85.56 178 GLY A N 1
ATOM 1317 C CA . GLY A 1 178 ? 17.469 -18.453 -14.242 1 85.56 178 GLY A CA 1
ATOM 1318 C C . GLY A 1 178 ? 18.328 -18.688 -13.023 1 85.56 178 GLY A C 1
ATOM 1319 O O . GLY A 1 178 ? 18.797 -19.797 -12.781 1 85.56 178 GLY A O 1
ATOM 1320 N N . MET A 1 179 ? 18.516 -17.656 -12.297 1 89.69 179 MET A N 1
ATOM 1321 C CA . MET A 1 179 ? 19.359 -17.766 -11.109 1 89.69 179 MET A CA 1
ATOM 1322 C C . MET A 1 179 ? 18.625 -18.484 -9.984 1 89.69 179 MET A C 1
ATOM 1324 O O . MET A 1 179 ? 17.406 -18.328 -9.828 1 89.69 179 MET A O 1
ATOM 1328 N N . PRO A 1 180 ? 19.375 -19.25 -9.203 1 92.88 180 PRO A N 1
ATOM 1329 C CA . PRO A 1 180 ? 18.734 -19.984 -8.109 1 92.88 180 PRO A CA 1
ATOM 1330 C C . PRO A 1 180 ? 18.156 -19.047 -7.043 1 92.88 180 PRO A C 1
ATOM 1332 O O . PRO A 1 180 ? 18.734 -18 -6.758 1 92.88 180 PRO A O 1
ATOM 1335 N N . THR A 1 181 ? 17.031 -19.438 -6.512 1 96.56 181 THR A N 1
ATOM 1336 C CA . THR A 1 181 ? 16.406 -18.781 -5.367 1 96.56 181 THR A CA 1
ATOM 1337 C C . THR A 1 181 ? 15.953 -19.812 -4.34 1 96.56 181 THR A C 1
ATOM 1339 O O . THR A 1 181 ? 16.109 -21.016 -4.555 1 96.56 181 THR A O 1
ATOM 1342 N N . ALA A 1 182 ? 15.445 -19.344 -3.24 1 97 182 ALA A N 1
ATOM 1343 C CA . ALA A 1 182 ? 14.969 -20.219 -2.178 1 97 182 ALA A CA 1
ATOM 1344 C C . ALA A 1 182 ? 13.508 -20.609 -2.402 1 97 182 ALA A C 1
ATOM 1346 O O . ALA A 1 182 ? 12.883 -21.219 -1.536 1 97 182 ALA A O 1
ATOM 1347 N N . ALA A 1 183 ? 12.945 -20.328 -3.539 1 97.12 183 ALA A N 1
ATOM 1348 C CA . ALA A 1 183 ? 11.539 -20.609 -3.803 1 97.12 183 ALA A CA 1
ATOM 1349 C C . ALA A 1 183 ? 11.281 -22.109 -3.865 1 97.12 183 ALA A C 1
ATOM 1351 O O . ALA A 1 183 ? 12.094 -22.859 -4.402 1 97.12 183 ALA A O 1
ATOM 1352 N N . ALA A 1 184 ? 10.148 -22.484 -3.377 1 96.94 184 ALA A N 1
ATOM 1353 C CA . ALA A 1 184 ? 9.742 -23.891 -3.406 1 96.94 184 ALA A CA 1
ATOM 1354 C C . ALA A 1 184 ? 9.375 -24.328 -4.824 1 96.94 184 ALA A C 1
ATOM 1356 O O . ALA A 1 184 ? 9.578 -25.484 -5.195 1 96.94 184 ALA A O 1
ATOM 1357 N N . THR A 1 185 ? 8.789 -23.391 -5.562 1 97.5 185 THR A N 1
ATOM 1358 C CA . THR A 1 185 ? 8.477 -23.672 -6.961 1 97.5 185 THR A CA 1
ATOM 1359 C C . THR A 1 185 ? 8.758 -22.469 -7.84 1 97.5 185 THR A C 1
ATOM 1361 O O . THR A 1 185 ? 8.688 -21.328 -7.375 1 97.5 185 THR A O 1
ATOM 1364 N N . ARG A 1 186 ? 9.078 -22.75 -9.078 1 97.25 186 ARG A N 1
ATOM 1365 C CA . ARG A 1 186 ? 9.258 -21.719 -10.109 1 97.25 186 ARG A CA 1
ATOM 1366 C C . ARG A 1 186 ? 8.492 -22.094 -11.383 1 97.25 186 ARG A C 1
ATOM 1368 O O . ARG A 1 186 ? 8.656 -23.188 -11.922 1 97.25 186 ARG A O 1
ATOM 1375 N N . TRP A 1 187 ? 7.738 -21.094 -11.836 1 97.88 187 TRP A N 1
ATOM 1376 C CA . TRP A 1 187 ? 6.844 -21.359 -12.961 1 97.88 187 TRP A CA 1
ATOM 1377 C C . TRP A 1 187 ? 7.098 -20.359 -14.094 1 97.88 187 TRP A C 1
ATOM 1379 O O . TRP A 1 187 ? 7.418 -19.203 -13.852 1 97.88 187 TRP A O 1
ATOM 1389 N N . ARG A 1 188 ? 6.91 -20.875 -15.258 1 97.06 188 ARG A N 1
ATOM 1390 C CA . ARG A 1 188 ? 6.809 -20.031 -16.438 1 97.06 188 ARG A CA 1
ATOM 1391 C C . ARG A 1 188 ? 5.461 -20.203 -17.125 1 97.06 188 ARG A C 1
ATOM 1393 O O . ARG A 1 188 ? 5.051 -21.344 -17.406 1 97.06 188 ARG A O 1
ATOM 1400 N N . ILE A 1 189 ? 4.758 -19.094 -17.375 1 97.06 189 ILE A N 1
ATOM 1401 C CA . ILE A 1 189 ? 3.447 -19.141 -18.016 1 97.06 189 ILE A CA 1
ATOM 1402 C C . ILE A 1 189 ? 3.523 -18.469 -19.391 1 97.06 189 ILE A C 1
ATOM 1404 O O . ILE A 1 189 ? 3.959 -17.328 -19.5 1 97.06 189 ILE A O 1
ATOM 1408 N N . SER A 1 190 ? 3.074 -19.156 -20.438 1 96.44 190 SER A N 1
ATOM 1409 C CA . SER A 1 190 ? 3.029 -18.625 -21.797 1 96.44 190 SER A CA 1
ATOM 1410 C C . SER A 1 190 ? 1.639 -18.797 -22.406 1 96.44 190 SER A C 1
ATOM 1412 O O . SER A 1 190 ? 0.983 -19.812 -22.203 1 96.44 190 SER A O 1
ATOM 1414 N N . VAL A 1 191 ? 1.268 -17.75 -23.062 1 95.38 191 VAL A N 1
ATOM 1415 C CA . VAL A 1 191 ? -0.014 -17.828 -23.75 1 95.38 191 VAL A CA 1
ATOM 1416 C C . VAL A 1 191 ? 0.149 -18.625 -25.047 1 95.38 191 VAL A C 1
ATOM 1418 O O . VAL A 1 191 ? 1.092 -18.391 -25.812 1 95.38 191 VAL A O 1
ATOM 1421 N N . LEU A 1 192 ? -0.767 -19.594 -25.234 1 93.88 192 LEU A N 1
ATOM 1422 C CA . LEU A 1 192 ? -0.78 -20.375 -26.469 1 93.88 192 LEU A CA 1
ATOM 1423 C C . LEU A 1 192 ? -1.862 -19.875 -27.422 1 93.88 192 LEU A C 1
ATOM 1425 O O . LEU A 1 192 ? -2.889 -19.359 -26.984 1 93.88 192 LEU A O 1
ATOM 1429 N N . PRO A 1 193 ? -1.604 -19.953 -28.719 1 86.94 193 PRO A N 1
ATOM 1430 C CA . PRO A 1 193 ? -2.65 -19.578 -29.672 1 86.94 193 PRO A CA 1
ATOM 1431 C C . PRO A 1 193 ? -3.936 -20.375 -29.484 1 86.94 193 PRO A C 1
ATOM 1433 O O . PRO A 1 193 ? -3.883 -21.547 -29.109 1 86.94 193 PRO A O 1
ATOM 1436 N N . SER A 1 194 ? -5.129 -19.594 -29.531 1 74.12 194 SER A N 1
ATOM 1437 C CA . SER A 1 194 ? -6.422 -20.25 -29.406 1 74.12 194 SER A CA 1
ATOM 1438 C C . SER A 1 194 ? -6.66 -21.234 -30.531 1 74.12 194 SER A C 1
ATOM 1440 O O . SER A 1 194 ? -6.176 -21.031 -31.656 1 74.12 194 SER A O 1
ATOM 1442 N N . GLU A 1 195 ? -7.094 -22.406 -30.203 1 62.25 195 GLU A N 1
ATOM 1443 C CA . GLU A 1 195 ? -7.562 -23.281 -31.281 1 62.25 195 GLU A CA 1
ATOM 1444 C C . GLU A 1 195 ? -8.82 -22.719 -31.938 1 62.25 195 GLU A C 1
ATOM 1446 O O . GLU A 1 195 ? -9.648 -22.094 -31.266 1 62.25 195 GLU A O 1
ATOM 1451 N N . PRO A 1 196 ? -8.789 -22.562 -33.281 1 56.78 196 PRO A N 1
ATOM 1452 C CA . PRO A 1 196 ? -10 -22.094 -33.969 1 56.78 196 PRO A CA 1
ATOM 1453 C C . PRO A 1 196 ? -11.273 -22.75 -33.438 1 56.78 196 PRO A C 1
ATOM 1455 O O . PRO A 1 196 ? -11.352 -23.984 -33.344 1 56.78 196 PRO A O 1
ATOM 1458 N N . LEU A 1 197 ? -11.883 -22.078 -32.469 1 56.09 197 LEU A N 1
ATOM 1459 C CA . LEU A 1 197 ? -13.156 -22.625 -32.031 1 56.09 197 LEU A CA 1
ATOM 1460 C C . LEU A 1 197 ? -14.242 -22.391 -33.062 1 56.09 197 LEU A C 1
ATOM 1462 O O . LEU A 1 197 ? -14.195 -21.406 -33.812 1 56.09 197 LEU A O 1
ATOM 1466 N N . PRO A 1 198 ? -15 -23.438 -33.438 1 55 198 PRO A N 1
ATOM 1467 C CA . PRO A 1 198 ? -16.078 -23.219 -34.406 1 55 198 PRO A CA 1
ATOM 1468 C C . PRO A 1 198 ? -16.922 -21.984 -34.062 1 55 198 PRO A C 1
ATOM 1470 O O . PRO A 1 198 ? -17.469 -21.344 -34.969 1 55 198 PRO A O 1
ATOM 1473 N N . VAL A 1 199 ? -17.234 -21.656 -32.781 1 52.38 199 VAL A N 1
ATOM 1474 C CA . VAL A 1 199 ? -17.969 -20.453 -32.406 1 52.38 199 VAL A CA 1
ATOM 1475 C C . VAL A 1 199 ? -17.031 -19.484 -31.703 1 52.38 199 VAL A C 1
ATOM 1477 O O . VAL A 1 199 ? -16.422 -19.828 -30.688 1 52.38 199 VAL A O 1
ATOM 1480 N N . PRO A 1 200 ? -16.797 -18.328 -32.281 1 51.03 200 PRO A N 1
ATOM 1481 C CA . PRO A 1 200 ? -15.891 -17.297 -31.781 1 51.03 200 PRO A CA 1
ATOM 1482 C C . PRO A 1 200 ? -16.266 -16.812 -30.375 1 51.03 200 PRO A C 1
ATOM 1484 O O . PRO A 1 200 ? -17.453 -16.672 -30.078 1 51.03 200 PRO A O 1
ATOM 1487 N N . GLY A 1 201 ? -15.414 -16.656 -29.531 1 53.75 201 GLY A N 1
ATOM 1488 C CA . GLY A 1 201 ? -15.625 -15.867 -28.328 1 53.75 201 GLY A CA 1
ATOM 1489 C C . GLY A 1 201 ? -15.633 -16.703 -27.047 1 53.75 201 GLY A C 1
ATOM 1490 O O . GLY A 1 201 ? -15.633 -16.156 -25.953 1 53.75 201 GLY A O 1
ATOM 1491 N N . VAL A 1 202 ? -16.047 -18.047 -27.125 1 60.03 202 VAL A N 1
ATOM 1492 C CA . VAL A 1 202 ? -16.469 -18.719 -25.891 1 60.03 202 VAL A CA 1
ATOM 1493 C C . VAL A 1 202 ? -15.336 -19.625 -25.406 1 60.03 202 VAL A C 1
ATOM 1495 O O . VAL A 1 202 ? -14.852 -20.484 -26.141 1 60.03 202 VAL A O 1
ATOM 1498 N N . GLY A 1 203 ? -14.25 -19.234 -24.703 1 75.69 203 GLY A N 1
ATOM 1499 C CA . GLY A 1 203 ? -13.414 -20.156 -23.953 1 75.69 203 GLY A CA 1
ATOM 1500 C C . GLY A 1 203 ? -12.297 -19.469 -23.188 1 75.69 203 GLY A C 1
ATOM 1501 O O . GLY A 1 203 ? -12.07 -18.281 -23.359 1 75.69 203 GLY A O 1
ATOM 1502 N N . ARG A 1 204 ? -11.766 -20.203 -22.297 1 86.81 204 ARG A N 1
ATOM 1503 C CA . ARG A 1 204 ? -10.633 -19.719 -21.516 1 86.81 204 ARG A CA 1
ATOM 1504 C C . ARG A 1 204 ? -9.344 -19.766 -22.312 1 86.81 204 ARG A C 1
ATOM 1506 O O . ARG A 1 204 ? -9.164 -20.641 -23.172 1 86.81 204 ARG A O 1
ATOM 1513 N N . ALA A 1 205 ? -8.539 -18.688 -22.203 1 90.31 205 ALA A N 1
ATOM 1514 C CA . ALA A 1 205 ? -7.227 -18.688 -22.859 1 90.31 205 ALA A CA 1
ATOM 1515 C C . ALA A 1 205 ? -6.445 -19.953 -22.516 1 90.31 205 ALA A C 1
ATOM 1517 O O . ALA A 1 205 ? -6.602 -20.516 -21.422 1 90.31 205 ALA A O 1
ATOM 1518 N N . ARG A 1 206 ? -5.66 -20.406 -23.484 1 93.81 206 ARG A N 1
ATOM 1519 C CA . ARG A 1 206 ? -4.793 -21.562 -23.266 1 93.81 206 ARG A CA 1
ATOM 1520 C C . ARG A 1 206 ? -3.396 -21.109 -22.828 1 93.81 206 ARG A C 1
ATOM 1522 O O . ARG A 1 206 ? -2.799 -20.234 -23.453 1 93.81 206 ARG A O 1
ATOM 1529 N N . TRP A 1 207 ? -2.932 -21.75 -21.766 1 96.5 207 TRP A N 1
ATOM 1530 C CA . TRP A 1 207 ? -1.602 -21.422 -21.25 1 96.5 207 TRP A CA 1
ATOM 1531 C C . TRP A 1 207 ? -0.718 -22.672 -21.219 1 96.5 207 TRP A C 1
ATOM 1533 O O . TRP A 1 207 ? -1.196 -23.781 -20.953 1 96.5 207 TRP A O 1
ATOM 1543 N N . LEU A 1 208 ? 0.511 -22.484 -21.578 1 96.75 208 LEU A N 1
ATOM 1544 C CA . LEU A 1 208 ? 1.54 -23.438 -21.203 1 96.75 208 LEU A CA 1
ATOM 1545 C C . LEU A 1 208 ? 2.135 -23.109 -19.844 1 96.75 208 LEU A C 1
ATOM 1547 O O . LEU A 1 208 ? 2.754 -22.062 -19.672 1 96.75 208 LEU A O 1
ATOM 1551 N N . ALA A 1 209 ? 1.893 -23.953 -18.875 1 97.75 209 ALA A N 1
ATOM 1552 C CA . ALA A 1 209 ? 2.5 -23.828 -17.547 1 97.75 209 ALA A CA 1
ATOM 1553 C C . ALA A 1 209 ? 3.709 -24.75 -17.406 1 97.75 209 ALA A C 1
ATOM 1555 O O . ALA A 1 209 ? 3.568 -25.969 -17.391 1 97.75 209 ALA A O 1
ATOM 1556 N N . GLU A 1 210 ? 4.848 -24.125 -17.312 1 97 210 GLU A N 1
ATOM 1557 C CA . GLU A 1 210 ? 6.078 -24.891 -17.109 1 97 210 GLU A CA 1
ATOM 1558 C C . GLU A 1 210 ? 6.531 -24.812 -15.656 1 97 210 GLU A C 1
ATOM 1560 O O . GLU A 1 210 ? 6.816 -23.734 -15.141 1 97 210 GLU A O 1
ATOM 1565 N N . LEU A 1 211 ? 6.543 -25.922 -15.016 1 97.19 211 LEU A N 1
ATOM 1566 C CA . LEU A 1 211 ? 7.176 -26.047 -13.711 1 97.19 211 LEU A CA 1
ATOM 1567 C C . LEU A 1 211 ? 8.688 -26.203 -13.852 1 97.19 211 LEU A C 1
ATOM 1569 O O . LEU A 1 211 ? 9.18 -27.328 -14.031 1 97.19 211 LEU A O 1
ATOM 1573 N N . MET A 1 212 ? 9.344 -25.125 -13.695 1 9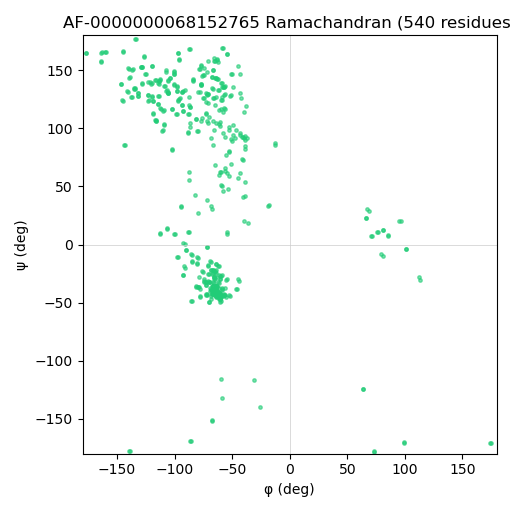5.44 212 MET A N 1
ATOM 1574 C CA . MET A 1 212 ? 10.773 -25.062 -13.984 1 95.44 212 MET A CA 1
ATOM 1575 C C . MET A 1 212 ? 11.586 -25.688 -12.844 1 95.44 212 MET A C 1
ATOM 1577 O O . MET A 1 212 ? 12.656 -26.25 -13.07 1 95.44 212 MET A O 1
ATOM 1581 N N . ARG A 1 213 ? 11.133 -25.453 -11.695 1 94.81 213 ARG A N 1
ATOM 1582 C CA . ARG A 1 213 ? 11.805 -25.969 -10.508 1 94.81 213 ARG A CA 1
ATOM 1583 C C . ARG A 1 213 ? 10.805 -26.312 -9.406 1 94.81 213 ARG A C 1
ATOM 1585 O O . ARG A 1 213 ? 9.836 -25.578 -9.203 1 94.81 213 ARG A O 1
ATOM 1592 N N . VAL A 1 214 ? 10.977 -27.359 -8.773 1 93.88 214 VAL A N 1
ATOM 1593 C CA . VAL A 1 214 ? 10.242 -27.734 -7.57 1 93.88 214 VAL A CA 1
ATOM 1594 C C . VAL A 1 214 ? 11.18 -28.391 -6.566 1 93.88 214 VAL A C 1
ATOM 1596 O O . VAL A 1 214 ? 12.016 -29.219 -6.945 1 93.88 214 VAL A O 1
ATOM 1599 N N . ARG A 1 215 ? 11.055 -27.891 -5.375 1 85.44 215 ARG A N 1
ATOM 1600 C CA . ARG A 1 215 ? 11.906 -28.5 -4.363 1 85.44 215 ARG A CA 1
ATOM 1601 C C . ARG A 1 215 ? 11.617 -30 -4.234 1 85.44 215 ARG A C 1
ATOM 1603 O O . ARG A 1 215 ? 10.461 -30.391 -4.113 1 85.44 215 ARG A O 1
ATOM 1610 N N . ALA A 1 216 ? 12.609 -30.859 -4.379 1 76.94 216 ALA A N 1
ATOM 1611 C CA . ALA A 1 216 ? 12.547 -32.312 -4.219 1 76.94 216 ALA A CA 1
ATOM 1612 C C . ALA A 1 216 ? 11.672 -32.938 -5.301 1 76.94 216 ALA A C 1
ATOM 1614 O O . ALA A 1 216 ? 11 -33.938 -5.059 1 76.94 216 ALA A O 1
ATOM 1615 N N . GLY A 1 217 ? 11.492 -32.312 -6.363 1 80.44 217 GLY A N 1
ATOM 1616 C CA . GLY A 1 217 ? 10.703 -32.875 -7.441 1 80.44 217 GLY A CA 1
ATOM 1617 C C . GLY A 1 217 ? 11.297 -32.625 -8.82 1 80.44 217 GLY A C 1
ATOM 1618 O O . GLY A 1 217 ? 12.422 -32.125 -8.93 1 80.44 217 GLY A O 1
ATOM 1619 N N . GLU A 1 218 ? 10.523 -33.125 -9.859 1 85.5 218 GLU A N 1
ATOM 1620 C CA . GLU A 1 218 ? 10.898 -32.906 -11.258 1 85.5 218 GLU A CA 1
ATOM 1621 C C . GLU A 1 218 ? 9.969 -31.922 -11.938 1 85.5 218 GLU A C 1
ATOM 1623 O O . GLU A 1 218 ? 8.758 -31.938 -11.695 1 85.5 218 GLU A O 1
ATOM 1628 N N . GLY A 1 219 ? 10.531 -31.062 -12.664 1 89.25 219 GLY A N 1
ATOM 1629 C CA . GLY A 1 219 ? 9.734 -30.125 -13.422 1 89.25 219 GLY A CA 1
ATOM 1630 C C . GLY A 1 219 ? 8.781 -30.781 -14.398 1 89.25 219 GLY A C 1
ATOM 1631 O O . GLY A 1 219 ? 8.68 -32 -14.43 1 89.25 219 GLY A O 1
ATOM 1632 N N . GLY A 1 220 ? 7.867 -30.016 -14.969 1 93.25 220 GLY A N 1
ATOM 1633 C CA . GLY A 1 220 ? 6.906 -30.5 -15.945 1 93.25 220 GLY A CA 1
ATOM 1634 C C . GLY A 1 220 ? 6.25 -29.375 -16.734 1 93.25 220 GLY A C 1
ATOM 1635 O O . GLY A 1 220 ? 6.461 -28.203 -16.438 1 93.25 220 GLY A O 1
ATOM 1636 N N . GLU A 1 221 ? 5.629 -29.797 -17.797 1 96.25 221 GLU A N 1
ATOM 1637 C CA . GLU A 1 221 ? 4.871 -28.875 -18.625 1 96.25 221 GLU A CA 1
ATOM 1638 C C . GLU A 1 221 ? 3.404 -29.281 -18.719 1 96.25 221 GLU A C 1
ATOM 1640 O O . GLU A 1 221 ? 3.086 -30.469 -18.828 1 96.25 221 GLU A O 1
ATOM 1645 N N . PHE A 1 222 ? 2.572 -28.328 -18.641 1 96.25 222 PHE A N 1
ATOM 1646 C CA . PHE A 1 222 ? 1.135 -28.562 -18.656 1 96.25 222 PHE A CA 1
ATOM 1647 C C . PHE A 1 222 ? 0.427 -27.547 -19.547 1 96.25 222 PHE A C 1
ATOM 1649 O O . PHE A 1 222 ? 0.65 -26.344 -19.406 1 96.25 222 PHE A O 1
ATOM 1656 N N . ILE A 1 223 ? -0.349 -28.016 -20.453 1 95.44 223 ILE A N 1
ATOM 1657 C CA . ILE A 1 223 ? -1.245 -27.109 -21.156 1 95.44 223 ILE A CA 1
ATOM 1658 C C . ILE A 1 223 ? -2.547 -26.953 -20.375 1 95.44 223 ILE A C 1
ATOM 1660 O O . ILE A 1 223 ? -3.287 -27.922 -20.188 1 95.44 223 ILE A O 1
ATOM 1664 N N . ILE A 1 224 ? -2.816 -25.75 -19.953 1 95.81 224 ILE A N 1
ATOM 1665 C CA . ILE A 1 224 ? -3.947 -25.547 -19.047 1 95.81 224 ILE A CA 1
ATOM 1666 C C . ILE A 1 224 ? -4.836 -24.438 -19.594 1 95.81 224 ILE A C 1
ATOM 1668 O O . ILE A 1 224 ? -4.383 -23.594 -20.375 1 95.81 224 ILE A O 1
ATOM 1672 N N . GLY A 1 225 ? -6.137 -24.547 -19.219 1 94.44 225 GLY A N 1
ATOM 1673 C CA . GLY A 1 225 ? -7.012 -23.391 -19.391 1 94.44 225 GLY A CA 1
ATOM 1674 C C . GLY A 1 225 ? -6.816 -22.328 -18.328 1 94.44 225 GLY A C 1
ATOM 1675 O O . GLY A 1 225 ? -6.641 -22.656 -17.156 1 94.44 225 GLY A O 1
ATOM 1676 N N . ALA A 1 226 ? -6.828 -21.109 -18.781 1 95 226 ALA A N 1
ATOM 1677 C CA . ALA A 1 226 ? -6.652 -19.984 -17.875 1 95 226 ALA A CA 1
ATOM 1678 C C . ALA A 1 226 ? -7.66 -20.031 -16.734 1 95 226 ALA A C 1
ATOM 1680 O O . ALA A 1 226 ? -8.648 -20.766 -16.797 1 95 226 ALA A O 1
ATOM 1681 N N . CYS A 1 227 ? -7.367 -19.266 -15.711 1 94.88 227 CYS A N 1
ATOM 1682 C CA . CYS A 1 227 ? -8.195 -19.234 -14.508 1 94.88 227 CYS A CA 1
ATOM 1683 C C . CYS A 1 227 ? -9.625 -18.828 -14.844 1 94.88 227 CYS A C 1
ATOM 1685 O O . CYS A 1 227 ? -9.844 -17.922 -15.656 1 94.88 227 CYS A O 1
ATOM 1687 N N . ASP A 1 228 ? -10.578 -19.469 -14.227 1 94 228 ASP A N 1
ATOM 1688 C CA . ASP A 1 228 ? -11.953 -18.984 -14.281 1 94 228 ASP A CA 1
ATOM 1689 C C . ASP A 1 228 ? -12.219 -17.953 -13.195 1 94 228 ASP A C 1
ATOM 1691 O O . ASP A 1 228 ? -11.289 -17.469 -12.555 1 94 228 ASP A O 1
ATOM 1695 N N . GLY A 1 229 ? -13.453 -17.625 -13.008 1 93.75 229 GLY A N 1
ATOM 1696 C CA . GLY A 1 229 ? -13.82 -16.578 -12.07 1 93.75 229 GLY A CA 1
ATOM 1697 C C . GLY A 1 229 ? -13.648 -16.984 -10.617 1 93.75 229 GLY A C 1
ATOM 1698 O O . GLY A 1 229 ? -13.891 -16.188 -9.703 1 93.75 229 GLY A O 1
ATOM 1699 N N . GLN A 1 230 ? -13.227 -18.266 -10.414 1 94.44 230 GLN A N 1
ATOM 1700 C CA . GLN A 1 230 ? -12.969 -18.766 -9.07 1 94.44 230 GLN A CA 1
ATOM 1701 C C . GLN A 1 230 ? -11.484 -19.047 -8.867 1 94.44 230 GLN A C 1
ATOM 1703 O O . GLN A 1 230 ? -11.102 -19.688 -7.883 1 94.44 230 GLN A O 1
ATOM 1708 N N . GLY A 1 231 ? -10.695 -18.641 -9.812 1 95.38 231 GLY A N 1
ATOM 1709 C CA . GLY A 1 231 ? -9.258 -18.797 -9.727 1 95.38 231 GLY A CA 1
ATOM 1710 C C . GLY A 1 231 ? -8.789 -20.188 -10.102 1 95.38 231 GLY A C 1
ATOM 1711 O O . GLY A 1 231 ? -7.629 -20.547 -9.891 1 95.38 231 GLY A O 1
ATOM 1712 N N . ARG A 1 232 ? -9.656 -21 -10.695 1 95.88 232 ARG A N 1
ATOM 1713 C CA . ARG A 1 232 ? -9.336 -22.391 -10.977 1 95.88 232 ARG A CA 1
ATOM 1714 C C . ARG A 1 232 ? -8.891 -22.562 -12.422 1 95.88 232 ARG A C 1
ATOM 1716 O O . ARG A 1 232 ? -9.477 -21.969 -13.336 1 95.88 232 ARG A O 1
ATOM 1723 N N . ILE A 1 233 ? -7.848 -23.344 -12.523 1 93.94 233 ILE A N 1
ATOM 1724 C CA . ILE A 1 233 ? -7.375 -23.719 -13.852 1 93.94 233 ILE A CA 1
ATOM 1725 C C . ILE A 1 233 ? -7.93 -25.094 -14.234 1 93.94 233 ILE A C 1
ATOM 1727 O O . ILE A 1 233 ? -8.547 -25.766 -13.406 1 93.94 233 ILE A O 1
ATOM 1731 N N . CYS A 1 234 ? -7.832 -25.391 -15.523 1 92.12 234 CYS A N 1
ATOM 1732 C CA . CYS A 1 234 ? -8.234 -26.719 -15.977 1 92.12 234 CYS A CA 1
ATOM 1733 C C . CYS A 1 234 ? -7.234 -27.281 -16.969 1 92.12 234 CYS A C 1
ATOM 1735 O O . CYS A 1 234 ? -6.504 -26.531 -17.625 1 92.12 234 CYS A O 1
ATOM 1737 N N . LEU A 1 235 ? -7.16 -28.562 -16.953 1 89.81 235 LEU A N 1
ATOM 1738 C CA . LEU A 1 235 ? -6.289 -29.203 -17.938 1 89.81 235 LEU A CA 1
ATOM 1739 C C . LEU A 1 235 ? -6.891 -29.094 -19.344 1 89.81 235 LEU A C 1
ATOM 1741 O O . LEU A 1 235 ? -8.094 -29.281 -19.516 1 89.81 235 LEU A O 1
ATOM 1745 N N . SER A 1 236 ? -6.152 -28.5 -20.203 1 82.31 236 SER A N 1
ATOM 1746 C CA . SER A 1 236 ? -6.645 -28.422 -21.562 1 82.31 236 SER A CA 1
ATOM 1747 C C . SER A 1 236 ? -6.496 -29.766 -22.281 1 82.31 236 SER A C 1
ATOM 1749 O O . SER A 1 236 ? -5.477 -30.438 -22.156 1 82.31 236 SER A O 1
ATOM 1751 N N . SER A 1 237 ? -7.625 -30.531 -22.562 1 62.84 237 SER A N 1
ATOM 1752 C CA . SER A 1 237 ? -7.613 -31.797 -23.297 1 62.84 237 SER A CA 1
ATOM 1753 C C . SER A 1 237 ? -7.004 -31.609 -24.688 1 62.84 237 SER A C 1
ATOM 1755 O O . SER A 1 237 ? -7.297 -30.625 -25.375 1 62.84 237 SER A O 1
ATOM 1757 N N . GLU A 1 238 ? -5.812 -31.844 -24.922 1 53.34 238 GLU A N 1
ATOM 1758 C CA . GLU A 1 238 ? -5.422 -31.984 -26.328 1 53.34 238 GLU A CA 1
ATOM 1759 C C . GLU A 1 238 ? -6.48 -32.719 -27.125 1 53.34 238 GLU A C 1
ATOM 1761 O O . GLU A 1 238 ? -6.953 -33.781 -26.703 1 53.34 238 GLU A O 1
ATOM 1766 N N . THR A 1 239 ? -7.43 -32.125 -27.703 1 42.94 239 THR A N 1
ATOM 1767 C CA . THR A 1 239 ? -8.07 -32.938 -28.719 1 42.94 239 THR A CA 1
ATOM 1768 C C . THR A 1 239 ? -7.039 -33.75 -29.484 1 42.94 239 THR A C 1
ATOM 1770 O O . THR A 1 239 ? -6.164 -33.188 -30.156 1 42.94 239 THR A O 1
ATOM 1773 N N . ALA A 1 240 ? -6.617 -34.938 -28.984 1 38.75 240 ALA A N 1
ATOM 1774 C CA . ALA A 1 240 ? -5.883 -35.938 -29.734 1 38.75 240 ALA A CA 1
ATOM 1775 C C . ALA A 1 240 ? -6.414 -36.062 -31.172 1 38.75 240 ALA A C 1
ATOM 1777 O O . ALA A 1 240 ? -7.008 -37.062 -31.531 1 38.75 240 ALA A O 1
ATOM 1778 N N . ASN A 1 241 ? -7.09 -35.219 -31.812 1 38.31 241 ASN A N 1
ATOM 1779 C CA . ASN A 1 241 ? -7.289 -35.625 -33.219 1 38.31 241 ASN A CA 1
ATOM 1780 C C . ASN A 1 241 ? -5.957 -35.812 -33.938 1 38.31 241 ASN A C 1
ATOM 1782 O O . ASN A 1 241 ? -5.395 -34.844 -34.469 1 38.31 241 ASN A O 1
ATOM 1786 N N . GLY A 1 242 ? -4.945 -36.594 -33.375 1 35.03 242 GLY A N 1
ATOM 1787 C CA . GLY A 1 242 ? -3.863 -37.156 -34.188 1 35.03 242 GLY A CA 1
ATOM 1788 C C . GLY A 1 242 ? -4.332 -37.75 -35.5 1 35.03 242 GLY A C 1
ATOM 1789 O O . GLY A 1 242 ? -5.496 -38.125 -35.625 1 35.03 242 GLY A O 1
ATOM 1790 N N . PRO A 1 243 ? -3.746 -37.438 -36.719 1 35 243 PRO A N 1
ATOM 1791 C CA . PRO A 1 243 ? -3.992 -38.25 -37.906 1 35 243 PRO A CA 1
ATOM 1792 C C . PRO A 1 243 ? -3.906 -39.75 -37.594 1 35 243 PRO A C 1
ATOM 1794 O O . PRO A 1 243 ? -3.352 -40.156 -36.594 1 35 243 PRO A O 1
ATOM 1797 N N . ASP A 1 244 ? -4.602 -40.75 -38.344 1 34.16 244 ASP A N 1
ATOM 1798 C CA . ASP A 1 244 ? -4.461 -42.156 -38.594 1 34.16 244 ASP A CA 1
ATOM 1799 C C . ASP A 1 244 ? -3.004 -42.531 -38.875 1 34.16 244 ASP A C 1
ATOM 1801 O O . ASP A 1 244 ? -2.475 -42.219 -39.969 1 34.16 244 ASP A O 1
ATOM 1805 N N . GLN A 1 245 ? -2.049 -42.375 -38.062 1 28.42 245 GLN A N 1
ATOM 1806 C CA . GLN A 1 245 ? -0.744 -42.969 -38.312 1 28.42 245 GLN A CA 1
ATOM 1807 C C . GLN A 1 245 ? -0.877 -44.469 -38.594 1 28.42 2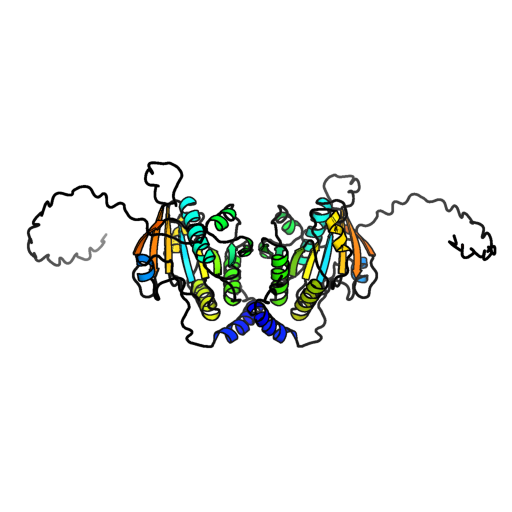45 GLN A C 1
ATOM 1809 O O . GLN A 1 245 ? -1.352 -45.219 -37.75 1 28.42 245 GLN A O 1
ATOM 1814 N N . ALA A 1 246 ? -0.884 -44.938 -39.969 1 31.09 246 ALA A N 1
ATOM 1815 C CA . ALA A 1 246 ? -0.418 -46.188 -40.562 1 31.09 246 ALA A CA 1
ATOM 1816 C C . ALA A 1 246 ? 0.881 -46.656 -39.938 1 31.09 246 ALA A C 1
ATOM 1818 O O . ALA A 1 246 ? 1.788 -45.875 -39.688 1 31.09 246 ALA A O 1
ATOM 1819 N N . GLY A 1 247 ? 0.986 -47.75 -39.219 1 28.48 247 GLY A N 1
ATOM 1820 C CA . GLY A 1 247 ? 1.939 -48.656 -38.562 1 28.48 247 GLY A CA 1
ATOM 1821 C C . GLY A 1 247 ? 3.197 -48.875 -39.375 1 28.48 247 GLY A C 1
ATOM 1822 O O . GLY A 1 247 ? 3.365 -49.938 -40 1 28.48 247 GLY A O 1
ATOM 1823 N N . ARG A 1 248 ? 3.852 -47.781 -40.062 1 26.81 248 ARG A N 1
ATOM 1824 C CA . ARG A 1 248 ? 5.078 -48.219 -40.719 1 26.81 248 ARG A CA 1
ATOM 1825 C C . ARG A 1 248 ? 6.145 -48.594 -39.688 1 26.81 248 ARG A C 1
ATOM 1827 O O . ARG A 1 248 ? 6.551 -47.75 -38.875 1 26.81 248 ARG A O 1
ATOM 1834 N N . SER A 1 249 ? 6.258 -49.812 -39.25 1 25.39 249 SER A N 1
ATOM 1835 C CA . SER A 1 249 ? 7.27 -50.531 -38.5 1 25.39 249 SER A CA 1
ATOM 1836 C C . SER A 1 249 ? 8.648 -50.406 -39.156 1 25.39 249 SER A C 1
ATOM 1838 O O . SER A 1 249 ? 8.898 -50.969 -40.219 1 25.39 249 SER A O 1
ATOM 1840 N N . PHE A 1 250 ? 9.156 -49.062 -39.312 1 23.25 250 PHE A N 1
ATOM 1841 C CA . PHE A 1 250 ? 10.492 -49.125 -39.875 1 23.25 250 PHE A CA 1
ATOM 1842 C C . PHE A 1 250 ? 11.469 -49.781 -38.906 1 23.25 250 PHE A C 1
ATOM 1844 O O . PHE A 1 250 ? 11.609 -49.312 -37.781 1 23.25 250 PHE A O 1
ATOM 1851 N N . ALA A 1 251 ? 11.734 -50.969 -39.062 1 22.84 251 ALA A N 1
ATOM 1852 C CA . ALA A 1 251 ? 12.727 -51.875 -38.5 1 22.84 251 ALA A CA 1
ATOM 1853 C C . ALA A 1 251 ? 14.141 -51.344 -38.719 1 22.84 251 ALA A C 1
ATOM 1855 O O . ALA A 1 251 ? 14.633 -51.344 -39.844 1 22.84 251 ALA A O 1
ATOM 1856 N N . ILE A 1 252 ? 14.43 -50.094 -38.062 1 22.52 252 ILE A N 1
ATOM 1857 C CA . ILE A 1 252 ? 15.781 -49.562 -38.281 1 22.52 252 ILE A CA 1
ATOM 1858 C C . ILE A 1 252 ? 16.797 -50.594 -37.781 1 22.52 252 ILE A C 1
ATOM 1860 O O . ILE A 1 252 ? 16.656 -51.094 -36.656 1 22.52 252 ILE A O 1
ATOM 1864 N N . GLY A 1 253 ? 17.719 -50.969 -38.594 1 20.67 253 GLY A N 1
ATOM 1865 C CA . GLY A 1 253 ? 18.844 -51.875 -38.656 1 20.67 253 GLY A CA 1
ATOM 1866 C C . GLY A 1 253 ? 20.016 -51.438 -37.781 1 20.67 253 GLY A C 1
ATOM 1867 O O . GLY A 1 253 ? 20.344 -50.25 -37.75 1 20.67 253 GLY A O 1
ATOM 1868 N N . ARG A 1 254 ? 20.438 -52.062 -36.625 1 18.45 254 ARG A N 1
ATOM 1869 C CA . ARG A 1 254 ? 21.453 -52.094 -35.594 1 18.45 254 ARG A CA 1
ATOM 1870 C C . ARG A 1 254 ? 22.859 -52 -36.156 1 18.45 254 ARG A C 1
ATOM 1872 O O . ARG A 1 254 ? 23.422 -53.031 -36.594 1 18.45 254 ARG A O 1
ATOM 1879 N N . LYS A 1 255 ? 23.156 -50.844 -36.969 1 22.89 255 LYS A N 1
ATOM 1880 C CA . LYS A 1 255 ? 24.562 -51 -37.312 1 22.89 255 LYS A CA 1
ATOM 1881 C C . LYS A 1 255 ? 25.453 -50.844 -36.094 1 22.89 255 LYS A C 1
ATOM 1883 O O . LYS A 1 255 ? 25.266 -49.938 -35.281 1 22.89 255 LYS A O 1
ATOM 1888 N N . ALA A 1 256 ? 26.453 -51.719 -35.875 1 18.95 256 ALA A N 1
ATOM 1889 C CA . ALA A 1 256 ? 27.484 -52.188 -34.969 1 18.95 256 ALA A CA 1
ATOM 1890 C C . ALA A 1 256 ? 28.516 -51.125 -34.688 1 18.95 256 ALA A C 1
ATOM 1892 O O . ALA A 1 256 ? 28.719 -50.188 -35.5 1 18.95 256 ALA A O 1
ATOM 1893 N N . ALA A 1 257 ? 29.297 -51.125 -33.562 1 18.91 257 ALA A N 1
ATOM 1894 C CA . ALA A 1 257 ? 30.141 -50.688 -32.469 1 18.91 257 ALA A CA 1
ATOM 1895 C C . ALA A 1 257 ? 31.547 -50.312 -32.969 1 18.91 257 ALA A C 1
ATOM 1897 O O . ALA A 1 257 ? 32.5 -51.031 -32.688 1 18.91 257 ALA A O 1
ATOM 1898 N N . GLY A 1 258 ? 31.734 -49.625 -34.219 1 19.12 258 GLY A N 1
ATOM 1899 C CA . GLY A 1 258 ? 33.156 -49.75 -34.5 1 19.12 258 GLY A CA 1
ATOM 1900 C C . GLY A 1 258 ? 34 -48.844 -33.625 1 19.12 258 GLY A C 1
ATOM 1901 O O . GLY A 1 258 ? 33.5 -47.875 -33.031 1 19.12 258 GLY A O 1
ATOM 1902 N N . GLY A 1 259 ? 35.344 -49.125 -33.25 1 19 259 GLY A N 1
ATOM 1903 C CA . GLY A 1 259 ? 36.531 -49.062 -32.406 1 19 259 GLY A CA 1
ATOM 1904 C C . GLY A 1 259 ? 37.344 -47.812 -32.625 1 19 259 GLY A C 1
ATOM 1905 O O . GLY A 1 259 ? 38.469 -47.719 -32.125 1 19 259 GLY A O 1
ATOM 1906 N N . HIS A 1 260 ? 36.781 -46.5 -32.781 1 19.97 260 HIS A N 1
ATOM 1907 C CA . HIS A 1 260 ? 37.781 -45.625 -33.312 1 19.97 260 HIS A CA 1
ATOM 1908 C C . HIS A 1 260 ? 38.844 -45.312 -32.25 1 19.97 260 HIS A C 1
ATOM 1910 O O . HIS A 1 260 ? 38.562 -45.281 -31.062 1 19.97 260 HIS A O 1
ATOM 1916 N N . ARG A 1 261 ? 40.219 -45.062 -32.688 1 19.17 261 ARG A N 1
ATOM 1917 C CA . ARG A 1 261 ? 41.625 -45 -32.375 1 19.17 261 ARG A CA 1
ATOM 1918 C C . ARG A 1 261 ? 41.969 -43.625 -31.766 1 19.17 261 ARG A C 1
ATOM 1920 O O . ARG A 1 261 ? 41.406 -42.625 -32.156 1 19.17 261 ARG A O 1
ATOM 1927 N N . GLN A 1 262 ? 42.906 -43.562 -30.672 1 18.64 262 GLN A N 1
ATOM 1928 C CA . GLN A 1 262 ? 43.562 -42.844 -29.578 1 18.64 262 GLN A CA 1
ATOM 1929 C C . GLN A 1 262 ? 44.469 -41.75 -30.109 1 18.64 262 GLN A C 1
ATOM 1931 O O . GLN A 1 262 ? 45.219 -41.125 -29.344 1 18.64 262 GLN A O 1
ATOM 1936 N N . GLU A 1 263 ? 44.344 -40.938 -31.25 1 19.34 263 GLU A N 1
ATOM 1937 C CA . GLU A 1 263 ? 45.625 -40.406 -31.672 1 19.34 263 GLU A CA 1
ATOM 1938 C C . GLU A 1 263 ? 46.094 -39.281 -30.75 1 19.34 263 GLU A C 1
ATOM 1940 O O . GLU A 1 263 ? 45.25 -38.531 -30.188 1 19.34 263 GLU A O 1
ATOM 1945 N N . ARG A 1 264 ? 47.531 -39.062 -30.438 1 18.91 264 ARG A N 1
ATOM 1946 C CA . ARG A 1 264 ? 48.625 -38.594 -29.625 1 18.91 264 ARG A CA 1
ATOM 1947 C C . ARG A 1 264 ? 48.938 -37.125 -29.938 1 18.91 264 ARG A C 1
ATOM 1949 O O . ARG A 1 264 ? 49.438 -36.812 -31.031 1 18.91 264 ARG A O 1
ATOM 1956 N N . PHE A 1 265 ? 48.094 -36.062 -29.766 1 20.14 265 PHE A N 1
ATOM 1957 C CA . PHE A 1 265 ? 48.531 -34.75 -30.219 1 20.14 265 PHE A CA 1
ATOM 1958 C C . PHE A 1 265 ? 49.719 -34.219 -29.391 1 20.14 265 PHE A C 1
ATOM 1960 O O . PHE A 1 265 ? 49.625 -34.188 -28.156 1 20.14 265 PHE A O 1
ATOM 1967 N N . GLU A 1 266 ? 50.906 -34.188 -29.891 1 20.06 266 GLU A N 1
ATOM 1968 C CA . GLU A 1 266 ? 52.281 -33.812 -29.578 1 20.06 266 GLU A CA 1
ATOM 1969 C C . GLU A 1 266 ? 52.406 -32.344 -29.188 1 20.06 266 GLU A C 1
ATOM 1971 O O . GLU A 1 266 ? 51.656 -31.5 -29.688 1 20.06 266 GLU A O 1
ATOM 1976 N N . ALA A 1 267 ? 53.188 -31.922 -28.078 1 24.25 267 ALA A N 1
ATOM 1977 C CA . ALA A 1 267 ? 53.656 -30.875 -27.188 1 24.25 267 ALA A CA 1
ATOM 1978 C C . ALA A 1 267 ? 54.438 -29.797 -27.938 1 24.25 267 ALA A C 1
ATOM 1980 O O . ALA A 1 267 ? 55.562 -30.031 -28.375 1 24.25 267 ALA A O 1
ATOM 1981 N N . MET A 1 268 ? 53.938 -29 -28.984 1 20.64 268 MET A N 1
ATOM 1982 C CA . MET A 1 268 ? 54.812 -28.141 -29.797 1 20.64 268 MET A CA 1
ATOM 1983 C C . MET A 1 268 ? 55.5 -27.094 -28.922 1 20.64 268 MET A C 1
ATOM 1985 O O . MET A 1 268 ? 54.875 -26.5 -28.047 1 20.64 268 MET A O 1
ATOM 1989 N N . ASP A 1 269 ? 56.844 -27.125 -28.797 1 23.33 269 ASP A N 1
ATOM 1990 C CA . ASP A 1 269 ? 58.062 -26.531 -28.266 1 23.33 269 ASP A CA 1
ATOM 1991 C C . ASP A 1 269 ? 58.188 -25.078 -28.703 1 23.33 269 ASP A C 1
ATOM 1993 O O . ASP A 1 269 ? 58.375 -24.797 -29.891 1 23.33 269 ASP A O 1
ATOM 1997 N N . PHE A 1 270 ? 57.406 -24.062 -28.359 1 21.14 270 PHE A N 1
ATOM 1998 C CA . PHE A 1 270 ? 57.625 -22.703 -28.844 1 21.14 270 PHE A CA 1
ATOM 1999 C C . PHE A 1 270 ? 59 -22.203 -28.406 1 21.14 270 PHE A C 1
ATOM 2001 O O . PHE A 1 270 ? 59.219 -21.938 -27.219 1 21.14 270 PHE A O 1
ATOM 2008 N N . GLY A 1 271 ? 60.094 -22.812 -28.828 1 20.55 271 GLY A N 1
ATOM 2009 C CA . GLY A 1 271 ? 61.5 -22.516 -28.859 1 20.55 271 GLY A CA 1
ATOM 2010 C C . GLY A 1 271 ? 61.812 -21.031 -28.984 1 20.55 271 GLY A C 1
ATOM 2011 O O . GLY A 1 271 ? 62.5 -20.453 -28.156 1 20.55 271 GLY A O 1
ATOM 2012 N N . SER A 1 272 ? 62.531 -20.531 -30.219 1 21.83 272 SER A N 1
ATOM 2013 C CA . SER A 1 272 ? 63.594 -19.609 -30.609 1 21.83 272 SER A CA 1
ATOM 2014 C C . SER A 1 272 ? 63.094 -18.172 -30.578 1 21.83 272 SER A C 1
ATOM 2016 O O . SER A 1 272 ? 61.969 -17.875 -30.969 1 21.83 272 SER A O 1
ATOM 2018 N N . MET B 1 1 ? -34.125 -11.141 12.57 1 25.89 1 MET B N 1
ATOM 2019 C CA . MET B 1 1 ? -33.281 -10.359 11.656 1 25.89 1 MET B CA 1
ATOM 2020 C C . MET B 1 1 ? -31.859 -10.25 12.188 1 25.89 1 MET B C 1
ATOM 2022 O O . MET B 1 1 ? -31.578 -9.461 13.094 1 25.89 1 MET B O 1
ATOM 2026 N N . SER B 1 2 ? -30.922 -11.188 12.188 1 27.7 2 SER B N 1
ATOM 2027 C CA . SER B 1 2 ? -29.812 -11.609 13.031 1 27.7 2 SER B CA 1
ATOM 2028 C C . SER B 1 2 ? -28.531 -10.836 12.695 1 27.7 2 SER B C 1
ATOM 2030 O O . SER B 1 2 ? -28.141 -10.758 11.531 1 27.7 2 SER B O 1
ATOM 2032 N N . ALA B 1 3 ? -28.141 -9.805 13.477 1 26.23 3 ALA B N 1
ATOM 2033 C CA . ALA B 1 3 ? -27.047 -8.844 13.414 1 26.23 3 ALA B CA 1
ATOM 2034 C C . ALA B 1 3 ? -25.703 -9.555 13.266 1 26.23 3 ALA B C 1
ATOM 2036 O O . ALA B 1 3 ? -25.297 -10.32 14.141 1 26.23 3 ALA B O 1
ATOM 2037 N N . ALA B 1 4 ? -25.328 -9.977 12.109 1 31.03 4 ALA B N 1
ATOM 2038 C CA . ALA B 1 4 ? -24.109 -10.719 11.773 1 31.03 4 ALA B CA 1
ATOM 2039 C C . ALA B 1 4 ? -22.875 -10.039 12.352 1 31.03 4 ALA B C 1
ATOM 2041 O O . ALA B 1 4 ? -22.609 -8.875 12.062 1 31.03 4 ALA B O 1
ATOM 2042 N N . VAL B 1 5 ? -22.438 -10.32 13.57 1 29.25 5 VAL B N 1
ATOM 2043 C CA . VAL B 1 5 ? -21.344 -9.898 14.445 1 29.25 5 VAL B CA 1
ATOM 2044 C C . VAL B 1 5 ? -20.031 -9.898 13.672 1 29.25 5 VAL B C 1
ATOM 2046 O O . VAL B 1 5 ? -19.656 -10.914 13.078 1 29.25 5 VAL B O 1
ATOM 2049 N N . ALA B 1 6 ? -19.719 -8.844 13.133 1 35.56 6 ALA B N 1
ATOM 2050 C CA . ALA B 1 6 ? -18.469 -8.531 12.43 1 35.56 6 ALA B CA 1
ATOM 2051 C C . ALA B 1 6 ? -17.266 -9.109 13.172 1 35.56 6 ALA B C 1
ATOM 2053 O O . ALA B 1 6 ? -16.938 -8.664 14.266 1 35.56 6 ALA B O 1
ATOM 2054 N N . THR B 1 7 ? -17.031 -10.438 13.164 1 33.75 7 THR B N 1
ATOM 2055 C CA . THR B 1 7 ? -15.984 -11.234 13.797 1 33.75 7 THR B CA 1
ATOM 2056 C C . THR B 1 7 ? -14.609 -10.609 13.562 1 33.75 7 THR B C 1
ATOM 2058 O O . THR B 1 7 ? -14.227 -10.359 12.414 1 33.75 7 THR B O 1
ATOM 2061 N N . SER B 1 8 ? -14.18 -9.906 14.531 1 38.25 8 SER B N 1
ATOM 2062 C CA . SER B 1 8 ? -12.867 -9.297 14.742 1 38.25 8 SER B CA 1
ATOM 2063 C C . SER B 1 8 ? -11.75 -10.211 14.266 1 38.25 8 SER B C 1
ATOM 2065 O O . SER B 1 8 ? -11.727 -11.398 14.594 1 38.25 8 SER B O 1
ATOM 2067 N N . ASN B 1 9 ? -11.352 -10.062 13.172 1 38 9 ASN B N 1
ATOM 2068 C CA . ASN B 1 9 ? -10.312 -10.906 12.609 1 38 9 ASN B CA 1
ATOM 2069 C C . ASN B 1 9 ? -9.18 -11.141 13.602 1 38 9 ASN B C 1
ATOM 2071 O O . ASN B 1 9 ? -8.523 -10.195 14.039 1 38 9 ASN B O 1
ATOM 2075 N N . PRO B 1 10 ? -9.109 -12.156 14.375 1 40.94 10 PRO B N 1
ATOM 2076 C CA . PRO B 1 10 ? -8.242 -12.531 15.5 1 40.94 10 PRO B CA 1
ATOM 2077 C C . PRO B 1 10 ? -6.766 -12.242 15.227 1 40.94 10 PRO B C 1
ATOM 2079 O O . PRO B 1 10 ? -6.02 -11.898 16.141 1 40.94 10 PRO B O 1
ATOM 2082 N N . VAL B 1 11 ? -6.496 -12.352 13.992 1 37.84 11 VAL B N 1
ATOM 2083 C CA . VAL B 1 11 ? -5.086 -12.172 13.664 1 37.84 11 VAL B CA 1
ATOM 2084 C C . VAL B 1 11 ? -4.676 -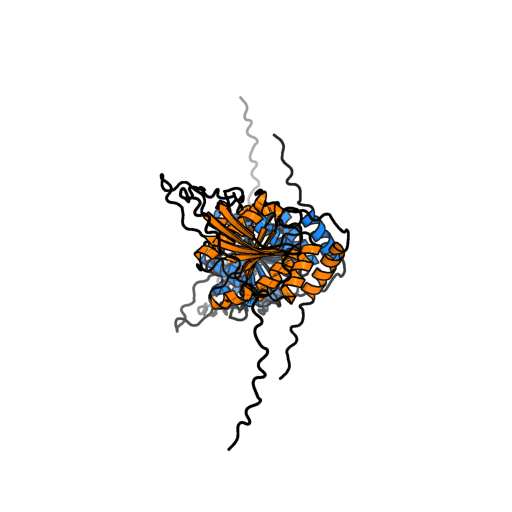10.719 13.906 1 37.84 11 VAL B C 1
ATOM 2086 O O . VAL B 1 11 ? -3.611 -10.453 14.461 1 37.84 11 VAL B O 1
ATOM 2089 N N . LEU B 1 12 ? -5.539 -9.812 13.578 1 42.34 12 LEU B N 1
ATOM 2090 C CA . LEU B 1 12 ? -5.309 -8.414 13.898 1 42.34 12 LEU B CA 1
ATOM 2091 C C . LEU B 1 12 ? -5.316 -8.188 15.414 1 42.34 12 LEU B C 1
ATOM 2093 O O . LEU B 1 12 ? -4.527 -7.398 15.93 1 42.34 12 LEU B O 1
ATOM 2097 N N . HIS B 1 13 ? -6.047 -9.047 16.078 1 43.03 13 HIS B N 1
ATOM 2098 C CA . HIS B 1 13 ? -6.117 -8.906 17.531 1 43.03 13 HIS B CA 1
ATOM 2099 C C . HIS B 1 13 ? -4.801 -9.312 18.188 1 43.03 13 HIS B C 1
ATOM 2101 O O . HIS B 1 13 ? -4.32 -8.633 19.094 1 43.03 13 HIS B O 1
ATOM 2107 N N . GLU B 1 14 ? -4.262 -10.383 17.719 1 40.88 14 GLU B N 1
ATOM 2108 C CA . GLU B 1 14 ? -3.033 -10.906 18.312 1 40.88 14 GLU B CA 1
ATOM 2109 C C . GLU B 1 14 ? -1.834 -10.031 17.953 1 40.88 14 GLU B C 1
ATOM 2111 O O . GLU B 1 14 ? -0.972 -9.781 18.797 1 40.88 14 GLU B O 1
ATOM 2116 N N . LEU B 1 15 ? -1.687 -9.602 16.812 1 40.25 15 LEU B N 1
ATOM 2117 C CA . LEU B 1 15 ? -0.643 -8.633 16.484 1 40.25 15 LEU B CA 1
ATOM 2118 C C . LEU B 1 15 ? -0.805 -7.359 17.312 1 40.25 15 LEU B C 1
ATOM 2120 O O . LEU B 1 15 ? 0.183 -6.785 17.766 1 40.25 15 LEU B O 1
ATOM 2124 N N . ARG B 1 16 ? -1.963 -7.121 17.688 1 41.88 16 ARG B N 1
ATOM 2125 C CA . ARG B 1 16 ? -2.273 -6.004 18.578 1 41.88 16 ARG B CA 1
ATOM 2126 C C . ARG B 1 16 ? -1.696 -6.242 19.969 1 41.88 16 ARG B C 1
ATOM 2128 O O . ARG B 1 16 ? -1.175 -5.316 20.594 1 41.88 16 ARG B O 1
ATOM 2135 N N . GLY B 1 17 ? -1.916 -7.426 20.453 1 40.66 17 GLY B N 1
ATOM 2136 C CA . GLY B 1 17 ? -1.421 -7.707 21.781 1 40.66 17 GLY B CA 1
ATOM 2137 C C . GLY B 1 17 ? 0.077 -7.512 21.922 1 40.66 17 GLY B C 1
ATOM 2138 O O . GLY B 1 17 ? 0.548 -6.957 22.922 1 40.66 17 GLY B O 1
ATOM 2139 N N . LYS B 1 18 ? 0.837 -8.016 20.906 1 37.66 18 LYS B N 1
ATOM 2140 C CA . LYS B 1 18 ? 2.291 -7.902 20.969 1 37.66 18 LYS B CA 1
ATOM 2141 C C . LYS B 1 18 ? 2.738 -6.453 20.797 1 37.66 18 LYS B C 1
ATOM 2143 O O . LYS B 1 18 ? 3.701 -6.012 21.422 1 37.66 18 LYS B O 1
ATOM 2148 N N . ILE B 1 19 ? 2.07 -5.703 19.938 1 36.22 19 ILE B N 1
ATOM 2149 C CA . ILE B 1 19 ? 2.348 -4.273 19.859 1 36.22 19 ILE B CA 1
ATOM 2150 C C . ILE B 1 19 ? 1.982 -3.605 21.172 1 36.22 19 ILE B C 1
ATOM 2152 O O . ILE B 1 19 ? 2.727 -2.758 21.672 1 36.22 19 ILE B O 1
ATOM 2156 N N . ALA B 1 20 ? 0.9 -4.109 21.812 1 36.72 20 ALA B N 1
ATOM 2157 C CA . ALA B 1 20 ? 0.474 -3.559 23.109 1 36.72 20 ALA B CA 1
ATOM 2158 C C . ALA B 1 20 ? 1.551 -3.752 24.172 1 36.72 20 ALA B C 1
ATOM 2160 O O . ALA B 1 20 ? 1.754 -2.883 25.016 1 36.72 20 ALA B O 1
ATOM 2161 N N . SER B 1 21 ? 2.098 -4.891 24.156 1 34.91 21 SER B N 1
ATOM 2162 C CA . SER B 1 21 ? 3.092 -5.129 25.203 1 34.91 21 SER B CA 1
ATOM 2163 C C . SER B 1 21 ? 4.293 -4.199 25.047 1 34.91 21 SER B C 1
ATOM 2165 O O . SER B 1 21 ? 4.934 -3.836 26.031 1 34.91 21 SER B O 1
ATOM 2167 N N . LEU B 1 22 ? 4.609 -3.996 23.797 1 34.84 22 LEU B N 1
ATOM 2168 C CA . LEU B 1 22 ? 5.699 -3.043 23.594 1 34.84 22 LEU B CA 1
ATOM 2169 C C . LEU B 1 22 ? 5.273 -1.639 24.016 1 34.84 22 LEU B C 1
ATOM 2171 O O . LEU B 1 22 ? 6.117 -0.789 24.297 1 34.84 22 LEU B O 1
ATOM 2175 N N . GLU B 1 23 ? 3.938 -1.355 24 1 33.97 23 GLU B N 1
ATOM 2176 C CA . GLU B 1 23 ? 3.359 -0.05 24.297 1 33.97 23 GLU B CA 1
ATOM 2177 C C . GLU B 1 23 ? 3.393 0.234 25.797 1 33.97 23 GLU B C 1
ATOM 2179 O O . GLU B 1 23 ? 3.078 1.345 26.234 1 33.97 23 GLU B O 1
ATOM 2184 N N . GLY B 1 24 ? 3.342 -0.626 26.688 1 33.72 24 GLY B N 1
ATOM 2185 C CA . GLY B 1 24 ? 3.107 -0.24 28.078 1 33.72 24 GLY B CA 1
ATOM 2186 C C . GLY B 1 24 ? 4.117 0.766 28.594 1 33.72 24 GLY B C 1
ATOM 2187 O O . GLY B 1 24 ? 4.082 1.143 29.766 1 33.72 24 GLY B O 1
ATOM 2188 N N . ALA B 1 25 ? 5.395 0.7 28.234 1 33 25 ALA B N 1
ATOM 2189 C CA . ALA B 1 25 ? 6.277 1.34 29.203 1 33 25 ALA B CA 1
ATOM 2190 C C . ALA B 1 25 ? 5.914 2.811 29.391 1 33 25 ALA B C 1
ATOM 2192 O O . ALA B 1 25 ? 5.121 3.361 28.625 1 33 25 ALA B O 1
ATOM 2193 N N . GLY B 1 26 ? 6.953 3.969 29.375 1 33.84 26 GLY B N 1
ATOM 2194 C CA . GLY B 1 26 ? 7.309 5.168 30.125 1 33.84 26 GLY B CA 1
ATOM 2195 C C . GLY B 1 26 ? 6.551 6.398 29.656 1 33.84 26 GLY B C 1
ATOM 2196 O O . GLY B 1 26 ? 6.004 6.422 28.547 1 33.84 26 GLY B O 1
ATOM 2197 N N . SER B 1 27 ? 5.82 7.25 30.453 1 36.34 27 SER B N 1
ATOM 2198 C CA . SER B 1 27 ? 5.465 8.664 30.406 1 36.34 27 SER B CA 1
ATOM 2199 C C . SER B 1 27 ? 6.402 9.438 29.484 1 36.34 27 SER B C 1
ATOM 2201 O O . SER B 1 27 ? 7.41 9.992 29.938 1 36.34 27 SER B O 1
ATOM 2203 N N . ARG B 1 28 ? 6.977 8.969 28.359 1 40.44 28 ARG B N 1
ATOM 2204 C CA . ARG B 1 28 ? 8.078 9.414 27.516 1 40.44 28 ARG B CA 1
ATOM 2205 C C . ARG B 1 28 ? 7.805 10.805 26.938 1 40.44 28 ARG B C 1
ATOM 2207 O O . ARG B 1 28 ? 6.707 11.07 26.453 1 40.44 28 ARG B O 1
ATOM 2214 N N . ASN B 1 29 ? 8.367 11.906 27.422 1 45.88 29 ASN B N 1
ATOM 2215 C CA . ASN B 1 29 ? 8.516 13.211 26.781 1 45.88 29 ASN B CA 1
ATOM 2216 C C . ASN B 1 29 ? 8.219 13.148 25.297 1 45.88 29 ASN B C 1
ATOM 2218 O O . ASN B 1 29 ? 8.977 12.539 24.531 1 45.88 29 ASN B O 1
ATOM 2222 N N . ARG B 1 30 ? 6.902 13.281 25 1 64.75 30 ARG B N 1
ATOM 2223 C CA . ARG B 1 30 ? 6.48 13.117 23.609 1 64.75 30 ARG B CA 1
ATOM 2224 C C . ARG B 1 30 ? 7.234 14.07 22.688 1 64.75 30 ARG B C 1
ATOM 2226 O O . ARG B 1 30 ? 7.32 15.273 22.969 1 64.75 30 ARG B O 1
ATOM 2233 N N . SER B 1 31 ? 7.941 13.68 21.859 1 89.38 31 SER B N 1
ATOM 2234 C CA . SER B 1 31 ? 8.617 14.445 20.812 1 89.38 31 SER B CA 1
ATOM 2235 C C . SER B 1 31 ? 7.613 15.242 19.984 1 89.38 31 SER B C 1
ATOM 2237 O O . SER B 1 31 ? 6.438 14.883 19.906 1 89.38 31 SER B O 1
ATOM 2239 N N . ILE B 1 32 ? 7.848 16.5 19.812 1 96.19 32 ILE B N 1
ATOM 2240 C CA . ILE B 1 32 ? 7.004 17.438 19.062 1 96.19 32 ILE B CA 1
ATOM 2241 C C . ILE B 1 32 ? 7.684 17.797 17.75 1 96.19 32 ILE B C 1
ATOM 2243 O O . ILE B 1 32 ? 8.914 17.766 17.641 1 96.19 32 ILE B O 1
ATOM 2247 N N . LEU B 1 33 ? 6.867 18.062 16.734 1 97.94 33 LEU B N 1
ATOM 2248 C CA . LEU B 1 33 ? 7.332 18.578 15.461 1 97.94 33 LEU B CA 1
ATOM 2249 C C . LEU B 1 33 ? 6.887 20.031 15.258 1 97.94 33 LEU B C 1
ATOM 2251 O O . LEU B 1 33 ? 5.75 20.281 14.867 1 97.94 33 LEU B O 1
ATOM 2255 N N . PRO B 1 34 ? 7.738 21.016 15.523 1 98 34 PRO B N 1
ATOM 2256 C CA . PRO B 1 34 ? 7.344 22.406 15.32 1 98 34 PRO B CA 1
ATOM 2257 C C . PRO B 1 34 ? 7.125 22.75 13.852 1 98 34 PRO B C 1
ATOM 2259 O O . PRO B 1 34 ? 7.746 22.156 12.977 1 98 34 PRO B O 1
ATOM 2262 N N . PHE B 1 35 ? 6.258 23.672 13.555 1 97.75 35 PHE B N 1
ATOM 2263 C CA . PHE B 1 35 ? 6.094 24.188 12.203 1 97.75 35 PHE B CA 1
ATOM 2264 C C . PHE B 1 35 ? 7.223 25.141 11.836 1 97.75 35 PHE B C 1
ATOM 2266 O O . PHE B 1 35 ? 7.508 25.344 10.656 1 97.75 35 PHE B O 1
ATOM 2273 N N . GLY B 1 36 ? 7.895 25.75 12.852 1 96.31 36 GLY B N 1
ATOM 2274 C CA . GLY B 1 36 ? 8.922 26.766 12.625 1 96.31 36 GLY B CA 1
ATOM 2275 C C . GLY B 1 36 ? 8.367 28.156 12.461 1 96.31 36 GLY B C 1
ATOM 2276 O O . GLY B 1 36 ? 9.055 29.047 11.953 1 96.31 36 GLY B O 1
ATOM 2277 N N . VAL B 1 37 ? 7.133 28.328 12.672 1 96.31 37 VAL B N 1
ATOM 2278 C CA . VAL B 1 37 ? 6.43 29.609 12.734 1 96.31 37 VAL B CA 1
ATOM 2279 C C . VAL B 1 37 ? 6.016 29.891 14.172 1 96.31 37 VAL B C 1
ATOM 2281 O O . VAL B 1 37 ? 5.035 29.328 14.664 1 96.31 37 VAL B O 1
ATOM 2284 N N . PRO B 1 38 ? 6.715 30.75 14.828 1 95.5 38 PRO B N 1
ATOM 2285 C CA . PRO B 1 38 ? 6.535 30.938 16.281 1 95.5 38 PRO B CA 1
ATOM 2286 C C . PRO B 1 38 ? 5.082 31.203 16.656 1 95.5 38 PRO B C 1
ATOM 2288 O O . PRO B 1 38 ? 4.59 30.641 17.641 1 95.5 38 PRO B O 1
ATOM 2291 N N . GLU B 1 39 ? 4.336 32.062 15.898 1 94.19 39 GLU B N 1
ATOM 2292 C CA . GLU B 1 39 ? 2.949 32.406 16.203 1 94.19 39 GLU B CA 1
ATOM 2293 C C . GLU B 1 39 ? 2.055 31.172 16.172 1 94.19 39 GLU B C 1
ATOM 2295 O O . GLU B 1 39 ? 1.132 31.062 16.984 1 94.19 39 GLU B O 1
ATOM 2300 N N . LEU B 1 40 ? 2.344 30.328 15.266 1 95.19 40 LEU B N 1
ATOM 2301 C CA . LEU B 1 40 ? 1.573 29.109 15.117 1 95.19 40 LEU B CA 1
ATOM 2302 C C . LEU B 1 40 ? 1.974 28.078 16.172 1 95.19 40 LEU B C 1
ATOM 2304 O O . LEU B 1 40 ? 1.113 27.5 16.828 1 95.19 40 LEU B O 1
ATOM 2308 N N . ASP B 1 41 ? 3.254 27.906 16.375 1 96 41 ASP B N 1
ATOM 2309 C CA . ASP B 1 41 ? 3.773 26.938 17.344 1 96 41 ASP B CA 1
ATOM 2310 C C . ASP B 1 41 ? 3.309 27.266 18.75 1 96 41 ASP B C 1
ATOM 2312 O O . ASP B 1 41 ? 3.049 26.359 19.547 1 96 41 ASP B O 1
ATOM 2316 N N . ALA B 1 42 ? 3.15 28.547 19.047 1 93.94 42 ALA B N 1
ATOM 2317 C CA . ALA B 1 42 ? 2.754 28.984 20.375 1 93.94 42 ALA B CA 1
ATOM 2318 C C . ALA B 1 42 ? 1.337 28.531 20.703 1 93.94 42 ALA B C 1
ATOM 2320 O O . ALA B 1 42 ? 0.968 28.438 21.875 1 93.94 42 ALA B O 1
ATOM 2321 N N . GLN B 1 43 ? 0.521 28.234 19.672 1 94.5 43 GLN B N 1
ATOM 2322 C CA . GLN B 1 43 ? -0.867 27.828 19.875 1 94.5 43 GLN B CA 1
ATOM 2323 C C . GLN B 1 43 ? -0.978 26.328 20.125 1 94.5 43 GLN B C 1
ATOM 2325 O O . GLN B 1 43 ? -2.047 25.828 20.484 1 94.5 43 GLN B O 1
ATOM 2330 N N . LEU B 1 44 ? 0.097 25.625 19.969 1 95 44 LEU B N 1
ATOM 2331 C CA . LEU B 1 44 ? 0.079 24.172 20.078 1 95 44 LEU B CA 1
ATOM 2332 C C . LEU B 1 44 ? 0.752 23.719 21.359 1 95 44 LEU B C 1
ATOM 2334 O O . LEU B 1 44 ? 1.826 24.219 21.719 1 95 44 LEU B O 1
ATOM 2338 N N . PRO B 1 45 ? 0.092 22.844 22.047 1 92.19 45 PRO B N 1
ATOM 2339 C CA . PRO B 1 45 ? 0.761 22.297 23.234 1 92.19 45 PRO B CA 1
ATOM 2340 C C . PRO B 1 45 ? 2.164 21.781 22.922 1 92.19 45 PRO B C 1
ATOM 2342 O O . PRO B 1 45 ? 2.35 21 21.984 1 92.19 45 PRO B O 1
ATOM 2345 N N . GLY B 1 46 ? 3.172 22.219 23.703 1 92.31 46 GLY B N 1
ATOM 2346 C CA . GLY B 1 46 ? 4.539 21.766 23.516 1 92.31 46 GLY B CA 1
ATOM 2347 C C . GLY B 1 46 ? 5.258 22.469 22.375 1 92.31 46 GLY B C 1
ATOM 2348 O O . GLY B 1 46 ? 6.453 22.266 22.172 1 92.31 46 GLY B O 1
ATOM 2349 N N . GLY B 1 47 ? 4.531 23.281 21.578 1 94.69 47 GLY B N 1
ATOM 2350 C CA . GLY B 1 47 ? 5.168 24.109 20.562 1 94.69 47 GLY B CA 1
ATOM 2351 C C . GLY B 1 47 ? 5.188 23.469 19.188 1 94.69 47 GLY B C 1
ATOM 2352 O O . GLY B 1 47 ? 6.027 23.812 18.359 1 94.69 47 GLY B O 1
ATOM 2353 N N . GLY B 1 48 ? 4.328 22.5 18.938 1 96.75 48 GLY B N 1
AT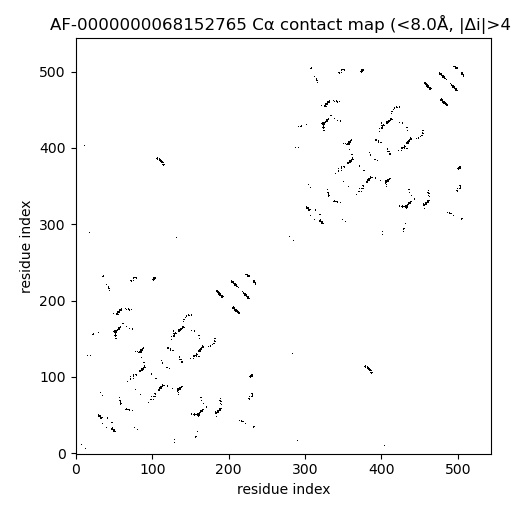OM 2354 C CA . GLY B 1 48 ? 4.258 21.844 17.641 1 96.75 48 GLY B CA 1
ATOM 2355 C C . GLY B 1 48 ? 3.295 20.672 17.609 1 96.75 48 GLY B C 1
ATOM 2356 O O . GLY B 1 48 ? 2.518 20.484 18.547 1 96.75 48 GLY B O 1
ATOM 2357 N N . LEU B 1 49 ? 3.332 19.938 16.531 1 97.69 49 LEU B N 1
ATOM 2358 C CA . LEU B 1 49 ? 2.5 18.734 16.438 1 97.69 49 LEU B CA 1
ATOM 2359 C C . LEU B 1 49 ? 3.074 17.609 17.281 1 97.69 49 LEU B C 1
ATOM 2361 O O . LEU B 1 49 ? 4.246 17.266 17.141 1 97.69 49 LEU B O 1
ATOM 2365 N N . ALA B 1 50 ? 2.277 17.094 18.125 1 97.06 50 ALA B N 1
ATOM 2366 C CA . ALA B 1 50 ? 2.734 16.016 19 1 97.06 50 ALA B CA 1
ATOM 2367 C C . ALA B 1 50 ? 2.93 14.719 18.203 1 97.06 50 ALA B C 1
ATOM 2369 O O . ALA B 1 50 ? 2.062 14.32 17.422 1 97.06 50 ALA B O 1
ATOM 2370 N N . PHE B 1 51 ? 4.102 14.078 18.344 1 97.56 51 PHE B N 1
ATOM 2371 C CA . PHE B 1 51 ? 4.219 12.68 17.953 1 97.56 51 PHE B CA 1
ATOM 2372 C C . PHE B 1 51 ? 3.352 11.789 18.828 1 97.56 51 PHE B C 1
ATOM 2374 O O . PHE B 1 51 ? 2.977 12.18 19.938 1 97.56 51 PHE B O 1
ATOM 2381 N N . GLY B 1 52 ? 3.01 10.617 18.328 1 97.31 52 GLY B N 1
ATOM 2382 C CA . GLY B 1 52 ? 2.141 9.742 19.094 1 97.31 52 GLY B CA 1
ATOM 2383 C C . GLY B 1 52 ? 0.729 10.281 19.25 1 97.31 52 GLY B C 1
ATOM 2384 O O . GLY B 1 52 ? 0.09 10.086 20.281 1 97.31 52 GLY B O 1
ATOM 2385 N N . ALA B 1 53 ? 0.312 11.008 18.297 1 97.75 53 ALA B N 1
ATOM 2386 C CA . ALA B 1 53 ? -1.021 11.609 18.312 1 97.75 53 ALA B CA 1
ATOM 2387 C C . ALA B 1 53 ? -1.604 11.664 16.906 1 97.75 53 ALA B C 1
ATOM 2389 O O . ALA B 1 53 ? -0.88 11.516 15.914 1 97.75 53 ALA B O 1
ATOM 2390 N N . LEU B 1 54 ? -2.891 11.922 16.875 1 98.31 54 LEU B N 1
ATOM 2391 C CA . LEU B 1 54 ? -3.611 12.086 15.625 1 98.31 54 LEU B CA 1
ATOM 2392 C C . LEU B 1 54 ? -3.828 13.562 15.312 1 98.31 54 LEU B C 1
ATOM 2394 O O . LEU B 1 54 ? -4.184 14.344 16.203 1 98.31 54 LEU B O 1
ATOM 2398 N N . HIS B 1 55 ? -3.639 13.977 14.07 1 98.44 55 HIS B N 1
ATOM 2399 C CA . HIS B 1 55 ? -3.906 15.32 13.57 1 98.44 55 HIS B CA 1
ATOM 2400 C C . HIS B 1 55 ? -4.715 15.273 12.273 1 98.44 55 HIS B C 1
ATOM 2402 O O . HIS B 1 55 ? -4.324 14.602 11.32 1 98.44 55 HIS B O 1
ATOM 2408 N N . GLU B 1 56 ? -5.832 16.016 12.234 1 98.12 56 GLU B N 1
ATOM 2409 C CA . GLU B 1 56 ? -6.738 16.016 11.094 1 98.12 56 GLU B CA 1
ATOM 2410 C C . GLU B 1 56 ? -6.605 17.297 10.281 1 98.12 56 GLU B C 1
ATOM 2412 O O . GLU B 1 56 ? -6.473 18.375 10.852 1 98.12 56 GLU B O 1
ATOM 2417 N N . VAL B 1 57 ? -6.664 17.125 9 1 97.38 57 VAL B N 1
ATOM 2418 C CA . VAL B 1 57 ? -6.629 18.281 8.117 1 97.38 57 VAL B CA 1
ATOM 2419 C C . VAL B 1 57 ? -7.699 18.125 7.035 1 97.38 57 VAL B C 1
ATOM 2421 O O . VAL B 1 57 ? -7.836 17.062 6.43 1 97.38 57 VAL B O 1
ATOM 2424 N N . ALA B 1 58 ? -8.43 19.203 6.805 1 96.19 58 ALA B N 1
ATOM 2425 C CA . ALA B 1 58 ? -9.406 19.25 5.719 1 96.19 58 ALA B CA 1
ATOM 2426 C C . ALA B 1 58 ? -9.195 20.5 4.859 1 96.19 58 ALA B C 1
ATOM 2428 O O . ALA B 1 58 ? -8.641 21.5 5.324 1 96.19 58 ALA B O 1
ATOM 2429 N N . GLY B 1 59 ? -9.617 20.328 3.609 1 94.81 59 GLY B N 1
ATOM 2430 C CA . GLY B 1 59 ? -9.711 21.531 2.793 1 94.81 59 GLY B CA 1
ATOM 2431 C C . GLY B 1 59 ? -10.93 22.375 3.109 1 94.81 59 GLY B C 1
ATOM 2432 O O . GLY B 1 59 ? -11.961 21.844 3.533 1 94.81 59 GLY B O 1
ATOM 2433 N N . GLY B 1 60 ? -10.773 23.594 2.838 1 92.56 60 GLY B N 1
ATOM 2434 C CA . GLY B 1 60 ? -11.906 24.484 2.986 1 92.56 60 GLY B CA 1
ATOM 2435 C C . GLY B 1 60 ? -13.016 24.219 1.99 1 92.56 60 GLY B C 1
ATOM 2436 O O . GLY B 1 60 ? -13.234 23.062 1.594 1 92.56 60 GLY B O 1
ATOM 2437 N N . GLY B 1 61 ? -13.789 25.156 1.597 1 85 61 GLY B N 1
ATOM 2438 C CA . GLY B 1 61 ? -15.031 24.969 0.852 1 85 61 GLY B CA 1
ATOM 2439 C C . GLY B 1 61 ? -14.828 25.031 -0.652 1 85 61 GLY B C 1
ATOM 2440 O O . GLY B 1 61 ? -15.781 24.844 -1.415 1 85 61 GLY B O 1
ATOM 2441 N N . ASN B 1 62 ? -13.594 25.219 -1.13 1 84.56 62 ASN B N 1
ATOM 2442 C CA . ASN B 1 62 ? -13.359 25.359 -2.562 1 84.56 62 ASN B CA 1
ATOM 2443 C C . ASN B 1 62 ? -13 24.031 -3.207 1 84.56 62 ASN B C 1
ATOM 2445 O O . ASN B 1 62 ? -12.094 23.953 -4.039 1 84.56 62 ASN B O 1
ATOM 2449 N N . GLY B 1 63 ? -13.539 22.953 -2.709 1 82.69 63 GLY B N 1
ATOM 2450 C CA . GLY B 1 63 ? -13.469 21.641 -3.35 1 82.69 63 GLY B CA 1
ATOM 2451 C C . GLY B 1 63 ? -12.055 21.109 -3.471 1 82.69 63 GLY B C 1
ATOM 2452 O O . GLY B 1 63 ? -11.32 21.062 -2.484 1 82.69 63 GLY B O 1
ATOM 2453 N N . SER B 1 64 ? -11.711 20.797 -4.789 1 84.12 64 SER B N 1
ATOM 2454 C CA . SER B 1 64 ? -10.469 20.094 -5.078 1 84.12 64 SER B CA 1
ATOM 2455 C C . SER B 1 64 ? -9.258 21 -4.844 1 84.12 64 SER B C 1
ATOM 2457 O O . SER B 1 64 ? -8.18 20.516 -4.496 1 84.12 64 SER B O 1
ATOM 2459 N N . ILE B 1 65 ? -9.477 22.312 -4.953 1 88.31 65 ILE B N 1
ATOM 2460 C CA . ILE B 1 65 ? -8.367 23.234 -4.777 1 88.31 65 ILE B CA 1
ATOM 2461 C C . ILE B 1 65 ? -7.93 23.25 -3.316 1 88.31 65 ILE B C 1
ATOM 2463 O O . ILE B 1 65 ? -6.746 23.062 -3.016 1 88.31 65 ILE B O 1
ATOM 2467 N N . ASP B 1 66 ? -8.859 23.406 -2.424 1 92.88 66 ASP B N 1
ATOM 2468 C CA . ASP B 1 66 ? -8.531 23.406 -1.001 1 92.88 66 ASP B CA 1
ATOM 2469 C C . ASP B 1 66 ? -8.109 22.016 -0.536 1 92.88 66 ASP B C 1
ATOM 2471 O O . ASP B 1 66 ? -7.27 21.875 0.354 1 92.88 66 ASP B O 1
ATOM 2475 N N . GLY B 1 67 ? -8.703 21.031 -1.181 1 91.06 67 GLY B N 1
ATOM 2476 C CA . GLY B 1 67 ? -8.305 19.656 -0.883 1 91.06 67 GLY B CA 1
ATOM 2477 C C . GLY B 1 67 ? -6.852 19.375 -1.21 1 91.06 67 GLY B C 1
ATOM 2478 O O . GLY B 1 67 ? -6.152 18.719 -0.444 1 91.06 67 GLY B O 1
ATOM 2479 N N . ALA B 1 68 ? -6.465 19.875 -2.328 1 90.94 68 ALA B N 1
ATOM 2480 C CA . ALA B 1 68 ? -5.066 19.719 -2.723 1 90.94 68 ALA B CA 1
ATOM 2481 C C . ALA B 1 68 ? -4.141 20.453 -1.754 1 90.94 68 ALA B C 1
ATOM 2483 O O . ALA B 1 68 ? -3.068 19.953 -1.409 1 90.94 68 ALA B O 1
ATOM 2484 N N . ALA B 1 69 ? -4.566 21.625 -1.323 1 93.06 69 ALA B N 1
ATOM 2485 C CA . ALA B 1 69 ? -3.777 22.375 -0.354 1 93.06 69 ALA B CA 1
ATOM 2486 C C . ALA B 1 69 ? -3.641 21.609 0.959 1 93.06 69 ALA B C 1
ATOM 2488 O O . ALA B 1 69 ? -2.559 21.578 1.552 1 93.06 69 ALA B O 1
ATOM 2489 N N . ALA B 1 70 ? -4.727 21.031 1.362 1 94.75 70 ALA B N 1
ATOM 2490 C CA . ALA B 1 70 ? -4.699 20.234 2.58 1 94.75 70 ALA B CA 1
ATOM 2491 C C . ALA B 1 70 ? -3.715 19.078 2.447 1 94.75 70 ALA B C 1
ATOM 2493 O O . ALA B 1 70 ? -2.941 18.797 3.369 1 94.75 70 ALA B O 1
ATOM 2494 N N . ALA B 1 71 ? -3.723 18.438 1.339 1 93.44 71 ALA B N 1
ATOM 2495 C CA . ALA B 1 71 ? -2.822 17.312 1.091 1 93.44 71 ALA B CA 1
ATOM 2496 C C . ALA B 1 71 ? -1.365 17.766 1.088 1 93.44 71 ALA B C 1
ATOM 2498 O O . ALA B 1 71 ? -0.496 17.094 1.644 1 93.44 71 ALA B O 1
ATOM 2499 N N . LEU B 1 72 ? -1.114 18.906 0.464 1 94.19 72 LEU B N 1
ATOM 2500 C CA . LEU B 1 72 ? 0.246 19.438 0.425 1 94.19 72 LEU B CA 1
ATOM 2501 C C . LEU B 1 72 ? 0.705 19.859 1.815 1 94.19 72 LEU B C 1
ATOM 2503 O O . LEU B 1 72 ? 1.874 19.688 2.166 1 94.19 72 LEU B O 1
ATOM 2507 N N . PHE B 1 73 ? -0.229 20.375 2.584 1 96.44 73 PHE B N 1
ATOM 2508 C CA . PHE B 1 73 ? 0.069 20.734 3.969 1 96.44 73 PHE B CA 1
ATOM 2509 C C . PHE B 1 73 ? 0.506 19.5 4.754 1 96.44 73 PHE B C 1
ATOM 2511 O O . PHE B 1 73 ? 1.54 19.531 5.426 1 96.44 73 PHE B O 1
ATOM 2518 N N . ILE B 1 74 ? -0.213 18.406 4.574 1 97 74 ILE B N 1
ATOM 2519 C CA . ILE B 1 74 ? 0.111 17.141 5.227 1 97 74 ILE B CA 1
ATOM 2520 C C . ILE B 1 74 ? 1.423 16.594 4.668 1 97 74 ILE B C 1
ATOM 2522 O O . ILE B 1 74 ? 2.271 16.109 5.422 1 97 74 ILE B O 1
ATOM 2526 N N . GLY B 1 75 ? 1.542 16.688 3.367 1 96.31 75 GLY B N 1
ATOM 2527 C CA . GLY B 1 75 ? 2.793 16.266 2.758 1 96.31 75 GLY B CA 1
ATOM 2528 C C . GLY B 1 75 ? 4.004 16.984 3.312 1 96.31 75 GLY B C 1
ATOM 2529 O O . GLY B 1 75 ? 5.043 16.375 3.564 1 96.31 75 GLY B O 1
ATOM 2530 N N . GLY B 1 76 ? 3.869 18.297 3.482 1 97.12 76 GLY B N 1
ATOM 2531 C CA . GLY B 1 76 ? 4.945 19.094 4.062 1 97.12 76 GLY B CA 1
ATOM 2532 C C . GLY B 1 76 ? 5.285 18.672 5.484 1 97.12 76 GLY B C 1
ATOM 2533 O O . GLY B 1 76 ? 6.461 18.625 5.855 1 97.12 76 GLY B O 1
ATOM 2534 N N . ILE B 1 77 ? 4.262 18.406 6.293 1 98.12 77 ILE B N 1
ATOM 2535 C CA . ILE B 1 77 ? 4.469 17.922 7.656 1 98.12 77 ILE B CA 1
ATOM 2536 C C . ILE B 1 77 ? 5.238 16.609 7.629 1 98.12 77 ILE B C 1
ATOM 2538 O O . ILE B 1 77 ? 6.25 16.453 8.32 1 98.12 77 ILE B O 1
ATOM 2542 N N . ALA B 1 78 ? 4.77 15.695 6.785 1 97.62 78 ALA B N 1
ATOM 2543 C CA . ALA B 1 78 ? 5.398 14.375 6.688 1 97.62 78 ALA B CA 1
ATOM 2544 C C . ALA B 1 78 ? 6.84 14.492 6.195 1 97.62 78 ALA B C 1
ATOM 2546 O O . ALA B 1 78 ? 7.719 13.75 6.641 1 97.62 78 ALA B O 1
ATOM 2547 N N . ALA B 1 79 ? 7.07 15.414 5.309 1 97.31 79 ALA B N 1
ATOM 2548 C CA . ALA B 1 79 ? 8.398 15.602 4.73 1 97.31 79 ALA B CA 1
ATOM 2549 C C . ALA B 1 79 ? 9.422 15.961 5.805 1 97.31 79 ALA B C 1
ATOM 2551 O O . ALA B 1 79 ? 10.602 15.641 5.676 1 97.31 79 ALA B O 1
ATOM 2552 N N . ARG B 1 80 ? 9 16.531 6.848 1 97.94 80 ARG B N 1
ATOM 2553 C CA . ARG B 1 80 ? 9.898 17.047 7.875 1 97.94 80 ARG B CA 1
ATOM 2554 C C . ARG B 1 80 ? 10.188 15.977 8.93 1 97.94 80 ARG B C 1
ATOM 2556 O O . ARG B 1 80 ? 10.977 16.203 9.844 1 97.94 80 ARG B O 1
ATOM 2563 N N . THR B 1 81 ? 9.555 14.867 8.805 1 97.38 81 THR B N 1
ATOM 2564 C CA . THR B 1 81 ? 9.875 13.742 9.68 1 97.38 81 THR B CA 1
ATOM 2565 C C . THR B 1 81 ? 11.016 12.914 9.094 1 97.38 81 THR B C 1
ATOM 2567 O O . THR B 1 81 ? 11.461 13.164 7.965 1 97.38 81 THR B O 1
ATOM 2570 N N . THR B 1 82 ? 11.516 12.016 9.961 1 94.81 82 THR B N 1
ATOM 2571 C CA . THR B 1 82 ? 12.547 11.094 9.5 1 94.81 82 THR B CA 1
ATOM 2572 C C . THR B 1 82 ? 11.961 9.703 9.281 1 94.81 82 THR B C 1
ATOM 2574 O O . THR B 1 82 ? 11.008 9.305 9.961 1 94.81 82 THR B O 1
ATOM 2577 N N . GLY B 1 83 ? 12.469 9.055 8.234 1 94.88 83 GLY B N 1
ATOM 2578 C CA . GLY B 1 83 ? 12.031 7.691 7.988 1 94.88 83 GLY B CA 1
ATOM 2579 C C . GLY B 1 83 ? 10.961 7.594 6.914 1 94.88 83 GLY B C 1
ATOM 2580 O O . GLY B 1 83 ? 10.688 8.57 6.215 1 94.88 83 GLY B O 1
ATOM 2581 N N . LYS B 1 84 ? 10.336 6.387 6.746 1 95.19 84 LYS B N 1
ATOM 2582 C CA . LYS B 1 84 ? 9.328 6.125 5.727 1 95.19 84 LYS B CA 1
ATOM 2583 C C . LYS B 1 84 ? 7.973 6.695 6.137 1 95.19 84 LYS B C 1
ATOM 2585 O O . LYS B 1 84 ? 7.684 6.824 7.328 1 95.19 84 LYS B O 1
ATOM 2590 N N . VAL B 1 85 ? 7.246 7.027 5.137 1 96.69 85 VAL B N 1
ATOM 2591 C CA . VAL B 1 85 ? 5.879 7.496 5.316 1 96.69 85 VAL B CA 1
ATOM 2592 C C . VAL B 1 85 ? 4.91 6.551 4.613 1 96.69 85 VAL B C 1
ATOM 2594 O O . VAL B 1 85 ? 5.055 6.277 3.422 1 96.69 85 VAL B O 1
ATOM 2597 N N . VAL B 1 86 ? 3.969 6.027 5.371 1 96.56 86 VAL B N 1
ATOM 2598 C CA . VAL B 1 86 ? 2.92 5.203 4.777 1 96.56 86 VAL B CA 1
ATOM 2599 C C . VAL B 1 86 ? 1.687 6.062 4.5 1 96.56 86 VAL B C 1
ATOM 2601 O O . VAL B 1 86 ? 1.207 6.777 5.379 1 96.56 86 VAL B O 1
ATOM 2604 N N . TRP B 1 87 ? 1.245 6.012 3.268 1 95.62 87 TRP B N 1
ATOM 2605 C CA . TRP B 1 87 ? 0.107 6.805 2.816 1 95.62 87 TRP B CA 1
ATOM 2606 C C . TRP B 1 87 ? -1.042 5.902 2.373 1 95.62 87 TRP B C 1
ATOM 2608 O O . TRP B 1 87 ? -0.997 5.32 1.286 1 95.62 87 TRP B O 1
ATOM 2618 N N . CYS B 1 88 ? -2.107 5.824 3.18 1 95.94 88 CYS B N 1
ATOM 2619 C CA . CYS B 1 88 ? -3.24 4.941 2.93 1 95.94 88 CYS B CA 1
ATOM 2620 C C . CYS B 1 88 ? -4.383 5.699 2.262 1 95.94 88 CYS B C 1
ATOM 2622 O O . CYS B 1 88 ? -4.777 6.77 2.725 1 95.94 88 CYS B O 1
ATOM 2624 N N . LEU B 1 89 ? -4.957 5.113 1.157 1 93.31 89 LEU B N 1
ATOM 2625 C CA . LEU B 1 89 ? -6.012 5.809 0.427 1 93.31 89 LEU B CA 1
ATOM 2626 C C . LEU B 1 89 ? -6.824 4.836 -0.418 1 93.31 89 LEU B C 1
ATOM 2628 O O . LEU B 1 89 ? -6.426 3.682 -0.596 1 93.31 89 LEU B O 1
ATOM 2632 N N . THR B 1 90 ? -7.992 5.266 -0.903 1 90.94 90 THR B N 1
ATOM 2633 C CA . THR B 1 90 ? -8.797 4.438 -1.792 1 90.94 90 THR B CA 1
ATOM 2634 C C . THR B 1 90 ? -8.469 4.734 -3.252 1 90.94 90 THR B C 1
ATOM 2636 O O . THR B 1 90 ? -8.703 3.896 -4.129 1 90.94 90 THR B O 1
ATOM 2639 N N . ARG B 1 91 ? -7.996 5.902 -3.584 1 81.06 91 ARG B N 1
ATOM 2640 C CA . ARG B 1 91 ? -7.754 6.242 -4.984 1 81.06 91 ARG B CA 1
ATOM 2641 C C . ARG B 1 91 ? -6.527 7.141 -5.125 1 81.06 91 ARG B C 1
ATOM 2643 O O . ARG B 1 91 ? -6.43 8.172 -4.461 1 81.06 91 ARG B O 1
ATOM 2650 N N . PHE B 1 92 ? -5.68 6.496 -5.984 1 73.5 92 PHE B N 1
ATOM 2651 C CA . PHE B 1 92 ? -4.504 7.301 -6.301 1 73.5 92 PHE B CA 1
ATOM 2652 C C . PHE B 1 92 ? -4.875 8.469 -7.199 1 73.5 92 PHE B C 1
ATOM 2654 O O . PHE B 1 92 ? -5.449 8.281 -8.273 1 73.5 92 PHE B O 1
ATOM 2661 N N . ASP B 1 93 ? -4.914 9.531 -6.625 1 68.56 93 ASP B N 1
ATOM 2662 C CA . ASP B 1 93 ? -5.102 10.664 -7.527 1 68.56 93 ASP B CA 1
ATOM 2663 C C . ASP B 1 93 ? -3.762 11.305 -7.883 1 68.56 93 ASP B C 1
ATOM 2665 O O . ASP B 1 93 ? -2.723 10.93 -7.336 1 68.56 93 ASP B O 1
ATOM 2669 N N . LEU B 1 94 ? -3.639 12.094 -9.039 1 55.09 94 LEU B N 1
ATOM 2670 C CA . LEU B 1 94 ? -2.555 12.688 -9.812 1 55.09 94 LEU B CA 1
ATOM 2671 C C . LEU B 1 94 ? -1.664 13.547 -8.922 1 55.09 94 LEU B C 1
ATOM 2673 O O . LEU B 1 94 ? -0.643 14.07 -9.375 1 55.09 94 LEU B O 1
ATOM 2677 N N . PHE B 1 95 ? -1.847 13.461 -7.566 1 59.16 95 PHE B N 1
ATOM 2678 C CA . PHE B 1 95 ? -1.166 14.531 -6.855 1 59.16 95 PHE B CA 1
ATOM 2679 C C . PHE B 1 95 ? 0.146 14.039 -6.258 1 59.16 95 PHE B C 1
ATOM 2681 O O . PHE B 1 95 ? 0.912 14.828 -5.695 1 59.16 95 PHE B O 1
ATOM 2688 N N . PHE B 1 96 ? 0.587 12.82 -6.602 1 66.56 96 PHE B N 1
ATOM 2689 C CA . PHE B 1 96 ? 1.76 12.297 -5.91 1 66.56 96 PHE B CA 1
ATOM 2690 C C . PHE B 1 96 ? 3.023 13.016 -6.367 1 66.56 96 PHE B C 1
ATOM 2692 O O . PHE B 1 96 ? 3.879 13.359 -5.551 1 66.56 96 PHE B O 1
ATOM 2699 N N . PRO B 1 97 ? 3.023 13.422 -7.645 1 66.88 97 PRO B N 1
ATOM 2700 C CA . PRO B 1 97 ? 4.203 14.219 -7.988 1 66.88 97 PRO B CA 1
ATOM 2701 C C . PRO B 1 97 ? 4.305 15.5 -7.172 1 66.88 97 PRO B C 1
ATOM 2703 O O . PRO B 1 97 ? 5.402 16.031 -6.98 1 66.88 97 PRO B O 1
ATOM 2706 N N . ALA B 1 98 ? 3.244 15.844 -6.648 1 84.25 98 ALA B N 1
ATOM 2707 C CA . ALA B 1 98 ? 3.242 17.125 -5.953 1 84.25 98 ALA B CA 1
ATOM 2708 C C . ALA B 1 98 ? 3.85 17 -4.559 1 84.25 98 ALA B C 1
ATOM 2710 O O . ALA B 1 98 ? 4.25 18 -3.953 1 84.25 98 ALA B O 1
ATOM 2711 N N . LEU B 1 99 ? 3.953 15.766 -4.09 1 91 99 LEU B N 1
ATOM 2712 C CA . LEU B 1 99 ? 4.5 15.586 -2.752 1 91 99 LEU B CA 1
ATOM 2713 C C . LEU B 1 99 ? 5.992 15.883 -2.727 1 91 99 LEU B C 1
ATOM 2715 O O . LEU B 1 99 ? 6.516 16.375 -1.723 1 91 99 LEU B O 1
ATOM 2719 N N . ALA B 1 100 ? 6.594 15.586 -3.881 1 92.06 100 ALA B N 1
ATOM 2720 C CA . ALA B 1 100 ? 8.023 15.875 -3.973 1 92.06 100 ALA B CA 1
ATOM 2721 C C . ALA B 1 100 ? 8.289 17.375 -3.904 1 92.06 100 ALA B C 1
ATOM 2723 O O . ALA B 1 100 ? 9.312 17.812 -3.377 1 92.06 100 ALA B O 1
ATOM 2724 N N . LYS B 1 101 ? 7.371 18.125 -4.355 1 91 101 LYS B N 1
ATOM 2725 C CA . LYS B 1 101 ? 7.516 19.578 -4.395 1 91 101 LYS B CA 1
ATOM 2726 C C . LYS B 1 101 ? 7.527 20.172 -2.986 1 91 101 LYS B C 1
ATOM 2728 O O . LYS B 1 101 ? 8.055 21.266 -2.768 1 91 101 LYS B O 1
ATOM 2733 N N . VAL B 1 102 ? 6.965 19.375 -2.09 1 94.19 102 VAL B N 1
ATOM 2734 C CA . VAL B 1 102 ? 6.934 19.891 -0.725 1 94.19 102 VAL B CA 1
ATOM 2735 C C . VAL B 1 102 ? 7.949 19.141 0.132 1 94.19 102 VAL B C 1
ATOM 2737 O O . VAL B 1 102 ? 7.863 19.156 1.362 1 94.19 102 VAL B O 1
ATOM 2740 N N . GLY B 1 103 ? 8.82 18.422 -0.528 1 95 103 GLY B N 1
ATOM 2741 C CA . GLY B 1 103 ? 9.977 17.891 0.17 1 95 103 GLY B CA 1
ATOM 2742 C C . GLY B 1 103 ? 9.836 16.422 0.546 1 95 103 GLY B C 1
ATOM 2743 O O . GLY B 1 103 ? 10.75 15.828 1.107 1 95 103 GLY B O 1
ATOM 2744 N N . LEU B 1 104 ? 8.695 15.844 0.273 1 95.81 104 LEU B N 1
ATOM 2745 C CA . LEU B 1 104 ? 8.531 14.422 0.572 1 95.81 104 LEU B CA 1
ATOM 2746 C C . LEU B 1 104 ? 8.984 13.562 -0.604 1 95.81 104 LEU B C 1
ATOM 2748 O O . LEU B 1 104 ? 8.195 13.289 -1.516 1 95.81 104 LEU B O 1
ATOM 2752 N N . HIS B 1 105 ? 10.172 13.148 -0.486 1 93.44 105 HIS B N 1
ATOM 2753 C CA . HIS B 1 105 ? 10.773 12.375 -1.572 1 93.44 105 HIS B CA 1
ATOM 2754 C C . HIS B 1 105 ? 10.016 11.07 -1.805 1 93.44 105 HIS B C 1
ATOM 2756 O O . HIS B 1 105 ? 9.641 10.391 -0.849 1 93.44 105 HIS B O 1
ATOM 2762 N N . PRO B 1 106 ? 9.898 10.695 -3.053 1 90.44 106 PRO B N 1
ATOM 2763 C CA . PRO B 1 106 ? 9.148 9.484 -3.375 1 90.44 106 PRO B CA 1
ATOM 2764 C C . PRO B 1 106 ? 9.742 8.234 -2.729 1 90.44 106 PRO B C 1
ATOM 2766 O O . PRO B 1 106 ? 9.008 7.297 -2.393 1 90.44 106 PRO B O 1
ATOM 2769 N N . ASP B 1 107 ? 11.031 8.195 -2.508 1 90.31 107 ASP B N 1
ATOM 2770 C CA . ASP B 1 107 ? 11.703 7.047 -1.909 1 90.31 107 ASP B CA 1
ATOM 2771 C C . ASP B 1 107 ? 11.234 6.82 -0.476 1 90.31 107 ASP B C 1
ATOM 2773 O O . ASP B 1 107 ? 11.43 5.738 0.084 1 90.31 107 ASP B O 1
ATOM 2777 N N . ARG B 1 108 ? 10.617 7.812 0.078 1 93.88 108 ARG B N 1
ATOM 2778 C CA . ARG B 1 108 ? 10.219 7.727 1.479 1 93.88 108 ARG B CA 1
ATOM 2779 C C . ARG B 1 108 ? 8.758 7.312 1.604 1 93.88 108 ARG B C 1
ATOM 2781 O O . ARG B 1 108 ? 8.297 6.973 2.695 1 93.88 108 ARG B O 1
ATOM 2788 N N . VAL B 1 109 ? 8.055 7.312 0.467 1 93.56 109 VAL B N 1
ATOM 2789 C CA . VAL B 1 109 ? 6.613 7.125 0.583 1 93.56 109 VAL B CA 1
ATOM 2790 C C . VAL B 1 109 ? 6.234 5.719 0.126 1 93.56 109 VAL B C 1
ATOM 2792 O O . VAL B 1 109 ? 6.668 5.266 -0.935 1 93.56 109 VAL B O 1
ATOM 2795 N N . ILE B 1 110 ? 5.473 5.086 0.93 1 92.88 110 ILE B N 1
ATOM 2796 C CA . ILE B 1 110 ? 4.82 3.82 0.604 1 92.88 110 ILE B CA 1
ATOM 2797 C C . ILE B 1 110 ? 3.311 4.027 0.517 1 92.88 110 ILE B C 1
ATOM 2799 O O . ILE B 1 110 ? 2.668 4.371 1.512 1 92.88 110 ILE B O 1
ATOM 2803 N N . PHE B 1 111 ? 2.773 3.797 -0.619 1 92.5 111 PHE B N 1
ATOM 2804 C CA . PHE B 1 111 ? 1.333 3.957 -0.783 1 92.5 111 PHE B CA 1
ATOM 2805 C C . PHE B 1 111 ? 0.609 2.639 -0.532 1 92.5 111 PHE B C 1
ATOM 2807 O O . PHE B 1 111 ? 1.035 1.589 -1.017 1 92.5 111 PHE B O 1
ATOM 2814 N N . VAL B 1 112 ? -0.394 2.729 0.236 1 92.94 112 VAL B N 1
ATOM 2815 C CA . VAL B 1 112 ? -1.28 1.604 0.514 1 92.94 112 VAL B CA 1
ATOM 2816 C C . VAL B 1 112 ? -2.68 1.905 -0.018 1 92.94 112 VAL B C 1
ATOM 2818 O O . VAL B 1 112 ? -3.416 2.703 0.569 1 92.94 112 VAL B O 1
ATOM 2821 N N . GLU B 1 113 ? -3.033 1.263 -1.1 1 91.44 113 GLU B N 1
ATOM 2822 C CA . GLU B 1 113 ? -4.32 1.512 -1.746 1 91.44 113 GLU B CA 1
ATOM 2823 C C . GLU B 1 113 ? -5.297 0.369 -1.49 1 91.44 113 GLU B C 1
ATOM 2825 O O . GLU B 1 113 ? -4.953 -0.801 -1.675 1 91.44 113 GLU B O 1
ATOM 2830 N N . CYS B 1 114 ? -6.492 0.736 -1.064 1 90.88 114 CYS B N 1
ATOM 2831 C CA . CYS B 1 114 ? -7.566 -0.197 -0.75 1 90.88 114 CYS B CA 1
ATOM 2832 C C . CYS B 1 114 ? -8.836 0.162 -1.508 1 90.88 114 CYS B C 1
ATOM 2834 O O . CYS B 1 114 ? -9.023 1.311 -1.917 1 90.88 114 CYS B O 1
ATOM 2836 N N . TYR B 1 115 ? -9.688 -0.808 -1.564 1 89.06 115 TYR B N 1
ATOM 2837 C CA . TYR B 1 115 ? -10.93 -0.593 -2.295 1 89.06 115 TYR B CA 1
ATOM 2838 C C . TYR B 1 115 ? -11.93 0.19 -1.453 1 89.06 115 TYR B C 1
ATOM 2840 O O . TYR B 1 115 ? -12.625 1.069 -1.964 1 89.06 115 TYR B O 1
ATOM 2848 N N . LYS B 1 116 ? -11.969 -0.05 -0.139 1 92.56 116 LYS B N 1
ATOM 2849 C CA . LYS B 1 116 ? -12.969 0.537 0.75 1 92.56 116 LYS B CA 1
ATOM 2850 C C . LYS B 1 116 ? -12.312 1.387 1.833 1 92.56 116 LYS B C 1
ATOM 2852 O O . LYS B 1 116 ? -11.211 1.073 2.291 1 92.56 116 LYS B O 1
ATOM 2857 N N . GLU B 1 117 ? -13.062 2.359 2.314 1 93.38 117 GLU B N 1
ATOM 2858 C CA . GLU B 1 117 ? -12.578 3.234 3.377 1 93.38 117 GLU B CA 1
ATOM 2859 C C . GLU B 1 117 ? -12.328 2.453 4.664 1 93.38 117 GLU B C 1
ATOM 2861 O O . GLU B 1 117 ? -11.406 2.768 5.418 1 93.38 117 GLU B O 1
ATOM 2866 N N . GLU B 1 118 ? -13.164 1.466 4.918 1 94.38 118 GLU B N 1
ATOM 2867 C CA . GLU B 1 118 ? -12.984 0.644 6.113 1 94.38 118 GLU B CA 1
ATOM 2868 C C . GLU B 1 118 ? -11.617 -0.038 6.113 1 94.38 118 GLU B C 1
ATOM 2870 O O . GLU B 1 118 ? -10.992 -0.177 7.164 1 94.38 118 GLU B O 1
ATOM 2875 N N . THR B 1 119 ? -11.25 -0.439 4.926 1 93.56 119 THR B N 1
ATOM 2876 C CA . THR B 1 119 ? -9.945 -1.09 4.816 1 93.56 119 THR B CA 1
ATOM 2877 C C . THR B 1 119 ? -8.82 -0.068 4.93 1 93.56 119 THR B C 1
ATOM 2879 O O . THR B 1 119 ? -7.754 -0.37 5.473 1 93.56 119 THR B O 1
ATOM 2882 N N . VAL B 1 120 ? -9.062 1.131 4.473 1 95.94 120 VAL B N 1
ATOM 2883 C CA . VAL B 1 120 ? -8.109 2.213 4.676 1 95.94 120 VAL B CA 1
ATOM 2884 C C . VAL B 1 120 ? -7.91 2.453 6.172 1 95.94 120 VAL B C 1
ATOM 2886 O O . VAL B 1 120 ? -6.773 2.537 6.648 1 95.94 120 VAL B O 1
ATOM 2889 N N . LEU B 1 121 ? -9 2.514 6.895 1 96.5 121 LEU B N 1
ATOM 2890 C CA . LEU B 1 121 ? -8.953 2.734 8.336 1 96.5 121 LEU B CA 1
ATOM 2891 C C . LEU B 1 121 ? -8.195 1.613 9.031 1 96.5 121 LEU B C 1
ATOM 2893 O O . LEU B 1 121 ? -7.352 1.872 9.898 1 96.5 121 LEU B O 1
ATOM 2897 N N . ALA B 1 122 ? -8.438 0.424 8.633 1 94.75 122 ALA B N 1
ATOM 2898 C CA . ALA B 1 122 ? -7.758 -0.725 9.227 1 94.75 122 ALA B CA 1
ATOM 2899 C C . ALA B 1 122 ? -6.262 -0.693 8.914 1 94.75 122 ALA B C 1
ATOM 2901 O O . ALA B 1 122 ? -5.438 -0.97 9.789 1 94.75 122 ALA B O 1
ATOM 2902 N N . SER B 1 123 ? -5.969 -0.332 7.68 1 95.31 123 SER B N 1
ATOM 2903 C CA . SER B 1 123 ? -4.57 -0.236 7.273 1 95.31 123 SER B CA 1
ATOM 2904 C C . SER B 1 123 ? -3.852 0.875 8.031 1 95.31 123 SER B C 1
ATOM 2906 O O . SER B 1 123 ? -2.699 0.71 8.438 1 95.31 123 SER B O 1
ATOM 2908 N N . PHE B 1 124 ? -4.539 1.93 8.234 1 97.75 124 PHE B N 1
ATOM 2909 C CA . PHE B 1 124 ? -4.02 3.057 8.992 1 97.75 124 PHE B CA 1
ATOM 2910 C C . PHE B 1 124 ? -3.695 2.641 10.422 1 97.75 124 PHE B C 1
ATOM 2912 O O . PHE B 1 124 ? -2.592 2.893 10.914 1 97.75 124 PHE B O 1
ATOM 2919 N N . GLU B 1 125 ? -4.586 1.956 11.016 1 97.06 125 GLU B N 1
ATOM 2920 C CA . GLU B 1 125 ? -4.406 1.504 12.391 1 97.06 125 GLU B CA 1
ATOM 2921 C C . GLU B 1 125 ? -3.23 0.541 12.5 1 97.06 125 GLU B C 1
ATOM 2923 O O . GLU B 1 125 ? -2.398 0.673 13.406 1 97.06 125 GLU B O 1
ATOM 2928 N N . GLU B 1 126 ? -3.174 -0.322 11.602 1 94 126 GLU B N 1
ATOM 2929 C CA . GLU B 1 126 ? -2.08 -1.287 11.609 1 94 126 GLU B CA 1
ATOM 2930 C C . GLU B 1 126 ? -0.734 -0.599 11.398 1 94 126 GLU B C 1
ATOM 2932 O O . GLU B 1 126 ? 0.261 -0.957 12.031 1 94 126 GLU B O 1
ATOM 2937 N N . ALA B 1 127 ? -0.688 0.347 10.5 1 95.81 127 ALA B N 1
ATOM 2938 C CA . ALA B 1 127 ? 0.544 1.086 10.242 1 95.81 127 ALA B CA 1
ATOM 2939 C C . ALA B 1 127 ? 0.987 1.868 11.469 1 95.81 127 ALA B C 1
ATOM 2941 O O . ALA B 1 127 ? 2.178 1.92 11.789 1 95.81 127 ALA B O 1
ATOM 2942 N N . LEU B 1 128 ? 0.053 2.461 12.141 1 97 128 LEU B N 1
ATOM 2943 C CA . LEU B 1 128 ? 0.367 3.18 13.375 1 97 128 LEU B CA 1
ATOM 2944 C C . LEU B 1 128 ? 0.929 2.232 14.43 1 97 128 LEU B C 1
ATOM 2946 O O . LEU B 1 128 ? 1.893 2.568 15.117 1 97 128 LEU B O 1
ATOM 2950 N N . ARG B 1 129 ? 0.343 1.072 14.5 1 93.69 129 ARG B N 1
ATOM 2951 C CA . ARG B 1 129 ? 0.776 0.097 15.492 1 93.69 129 ARG B CA 1
ATOM 2952 C C . ARG B 1 129 ? 2.189 -0.394 15.195 1 93.69 129 ARG B C 1
ATOM 2954 O O . ARG B 1 129 ? 2.945 -0.713 16.125 1 93.69 129 ARG B O 1
ATOM 2961 N N . TYR B 1 130 ? 2.469 -0.502 13.953 1 86.75 130 TYR B N 1
ATOM 2962 C CA . TYR B 1 130 ? 3.768 -1.001 13.516 1 86.75 130 TYR B CA 1
ATOM 2963 C C . TYR B 1 130 ? 4.898 -0.153 14.086 1 86.75 130 TYR B C 1
ATOM 2965 O O . TYR B 1 130 ? 5.914 -0.686 14.547 1 86.75 130 TYR B O 1
ATOM 2973 N N . GLY B 1 131 ? 4.773 1.169 14.086 1 88.5 131 GLY B N 1
ATOM 2974 C CA . GLY B 1 131 ? 5.805 2.066 14.586 1 88.5 131 GLY B CA 1
ATOM 2975 C C . GLY B 1 131 ? 7.008 2.158 13.664 1 88.5 131 GLY B C 1
ATOM 2976 O O . GLY B 1 131 ? 6.996 1.608 12.562 1 88.5 131 GLY B O 1
ATOM 2977 N N . GLY B 1 132 ? 8.016 2.951 14.094 1 90.19 132 GLY B N 1
ATOM 2978 C CA . GLY B 1 132 ? 9.25 3.098 13.344 1 90.19 132 GLY B CA 1
ATOM 2979 C C . GLY B 1 132 ? 9.078 3.9 12.062 1 90.19 132 GLY B C 1
ATOM 2980 O O . GLY B 1 132 ? 9.961 3.914 11.211 1 90.19 132 GLY B O 1
ATOM 2981 N N . LEU B 1 133 ? 7.977 4.461 11.859 1 95.19 133 LEU B N 1
ATOM 2982 C CA . LEU B 1 133 ? 7.668 5.281 10.695 1 95.19 133 LEU B CA 1
ATOM 2983 C C . LEU B 1 133 ? 7.762 6.766 11.031 1 95.19 133 LEU B C 1
ATOM 2985 O O . LEU B 1 133 ? 7.57 7.156 12.18 1 95.19 133 LEU B O 1
ATOM 2989 N N . GLY B 1 134 ? 8.141 7.551 10.031 1 96.56 134 GLY B N 1
ATOM 2990 C CA . GLY B 1 134 ? 8.086 8.992 10.234 1 96.56 134 GLY B CA 1
ATOM 2991 C C . GLY B 1 134 ? 6.68 9.5 10.477 1 96.56 134 GLY B C 1
ATOM 2992 O O . GLY B 1 134 ? 6.461 10.336 11.359 1 96.56 134 GLY B O 1
ATOM 2993 N N . ALA B 1 135 ? 5.805 8.938 9.672 1 98.12 135 ALA B N 1
ATOM 2994 C CA . ALA B 1 135 ? 4.391 9.281 9.781 1 98.12 135 ALA B CA 1
ATOM 2995 C C . ALA B 1 135 ? 3.523 8.258 9.047 1 98.12 135 ALA B C 1
ATOM 2997 O O . ALA B 1 135 ? 4.016 7.516 8.195 1 98.12 135 ALA B O 1
ATOM 2998 N N . VAL B 1 136 ? 2.328 8.219 9.438 1 98.5 136 VAL B N 1
ATOM 2999 C CA . VAL B 1 136 ? 1.302 7.488 8.703 1 98.5 136 VAL B CA 1
ATOM 3000 C C . VAL B 1 136 ? 0.159 8.43 8.328 1 98.5 136 VAL B C 1
ATOM 3002 O O . VAL B 1 136 ? -0.344 9.172 9.18 1 98.5 136 VAL B O 1
ATOM 3005 N N . VAL B 1 137 ? -0.172 8.391 6.992 1 97.56 137 VAL B N 1
ATOM 3006 C CA . VAL B 1 137 ? -1.219 9.266 6.465 1 97.56 137 VAL B CA 1
ATOM 3007 C C . VAL B 1 137 ? -2.402 8.422 5.996 1 97.56 137 VAL B C 1
ATOM 3009 O O . VAL B 1 137 ? -2.219 7.371 5.375 1 97.56 137 VAL B O 1
ATOM 3012 N N . ALA B 1 138 ? -3.598 8.891 6.246 1 97.44 138 ALA B N 1
ATOM 3013 C CA . ALA B 1 138 ? -4.793 8.25 5.703 1 97.44 138 ALA B CA 1
ATOM 3014 C C . ALA B 1 138 ? -5.758 9.281 5.129 1 97.44 138 ALA B C 1
ATOM 3016 O O . ALA B 1 138 ? -6 10.328 5.746 1 97.44 138 ALA B O 1
ATOM 3017 N N . GLU B 1 139 ? -6.262 9.031 3.988 1 94.88 139 GLU B N 1
ATOM 3018 C CA . GLU B 1 139 ? -7.355 9.82 3.422 1 94.88 139 GLU B CA 1
ATOM 3019 C C . GLU B 1 139 ? -8.711 9.188 3.74 1 94.88 139 GLU B C 1
ATOM 3021 O O . GLU B 1 139 ? -8.984 8.055 3.336 1 94.88 139 GLU B O 1
ATOM 3026 N N . LEU B 1 140 ? -9.539 9.953 4.434 1 95.12 140 LEU B N 1
ATOM 3027 C CA . LEU B 1 140 ? -10.805 9.422 4.914 1 95.12 140 LEU B CA 1
ATOM 3028 C C . LEU B 1 140 ? -11.93 10.445 4.75 1 95.12 140 LEU B C 1
ATOM 3030 O O . LEU B 1 140 ? -11.711 11.641 4.961 1 95.12 140 LEU B O 1
ATOM 3034 N N . VAL B 1 141 ? -13.047 9.93 4.453 1 93.25 141 VAL B N 1
ATOM 3035 C CA . VAL B 1 141 ? -14.242 10.773 4.477 1 93.25 141 VAL B CA 1
ATOM 3036 C C . VAL B 1 141 ? -14.812 10.82 5.891 1 93.25 141 VAL B C 1
ATOM 3038 O O . VAL B 1 141 ? -15.055 11.906 6.43 1 93.25 141 VAL B O 1
ATOM 3041 N N . ARG B 1 142 ? -14.953 9.633 6.488 1 93.31 142 ARG B N 1
ATOM 3042 C CA . ARG B 1 142 ? -15.555 9.516 7.812 1 93.31 142 ARG B CA 1
ATOM 3043 C C . ARG B 1 142 ? -14.531 9.062 8.844 1 93.31 142 ARG B C 1
ATOM 3045 O O . ARG B 1 142 ? -13.656 8.25 8.539 1 93.31 142 ARG B O 1
ATOM 3052 N N . LEU B 1 143 ? -14.672 9.633 9.977 1 96.19 143 LEU B N 1
ATOM 3053 C CA . LEU B 1 143 ? -13.836 9.227 11.102 1 96.19 143 LEU B CA 1
ATOM 3054 C C . LEU B 1 143 ? -14.625 9.258 12.406 1 96.19 143 LEU B C 1
ATOM 3056 O O . LEU B 1 143 ? -14.555 10.234 13.156 1 96.19 143 LEU B O 1
ATOM 3060 N N . PRO B 1 144 ? -15.305 8.164 12.672 1 95.69 144 PRO B N 1
ATOM 3061 C CA . PRO B 1 144 ? -16.078 8.102 13.914 1 95.69 144 PRO B CA 1
ATOM 3062 C C . PRO B 1 144 ? -15.195 8.18 15.164 1 95.69 144 PRO B C 1
ATOM 3064 O O . PRO B 1 144 ? -14.023 7.797 15.117 1 95.69 144 PRO B O 1
ATOM 3067 N N . MET B 1 145 ? -15.789 8.547 16.234 1 96.19 145 MET B N 1
ATOM 3068 C CA . MET B 1 145 ? -15.086 8.734 17.5 1 96.19 145 MET B CA 1
ATOM 3069 C C . MET B 1 145 ? -14.422 7.438 17.953 1 96.19 145 MET B C 1
ATOM 3071 O O . MET B 1 145 ? -13.266 7.445 18.391 1 96.19 145 MET B O 1
ATOM 3075 N N . THR B 1 146 ? -15.125 6.406 17.812 1 96.69 146 THR B N 1
ATOM 3076 C CA . THR B 1 146 ? -14.594 5.125 18.266 1 96.69 146 THR B CA 1
ATOM 3077 C C . THR B 1 146 ? -13.352 4.738 17.484 1 96.69 146 THR B C 1
ATOM 3079 O O . THR B 1 146 ? -12.352 4.309 18.047 1 96.69 146 THR B O 1
ATOM 3082 N N . ALA B 1 147 ? -13.43 4.906 16.188 1 97.81 147 ALA B N 1
ATOM 3083 C CA . ALA B 1 147 ? -12.273 4.605 15.352 1 97.81 147 ALA B CA 1
ATOM 3084 C C . ALA B 1 147 ? -11.117 5.559 15.648 1 97.81 147 ALA B C 1
ATOM 3086 O O . ALA B 1 147 ? -9.961 5.137 15.719 1 97.81 147 ALA B O 1
ATOM 3087 N N . SER B 1 148 ? -11.438 6.824 15.852 1 98.06 148 SER B N 1
ATOM 3088 C CA . SER B 1 148 ? -10.398 7.805 16.109 1 98.06 148 SER B CA 1
ATOM 3089 C C . SER B 1 148 ? -9.711 7.535 17.453 1 98.06 148 SER B C 1
ATOM 3091 O O . SER B 1 148 ? -8.508 7.777 17.594 1 98.06 148 SER B O 1
ATOM 3093 N N . ARG B 1 149 ? -10.43 7.031 18.375 1 98.06 149 ARG B N 1
ATOM 3094 C CA . ARG B 1 149 ? -9.836 6.684 19.672 1 98.06 149 ARG B CA 1
ATOM 3095 C C . ARG B 1 149 ? -8.867 5.516 19.531 1 98.06 149 ARG B C 1
ATOM 3097 O O . ARG B 1 149 ? -7.781 5.531 20.109 1 98.06 149 ARG B O 1
ATOM 3104 N N . ARG B 1 150 ? -9.297 4.543 18.734 1 97.94 150 ARG B N 1
ATOM 3105 C CA . ARG B 1 150 ? -8.406 3.416 18.484 1 97.94 150 ARG B CA 1
ATOM 3106 C C . ARG B 1 150 ? -7.129 3.873 17.781 1 97.94 150 ARG B C 1
ATOM 3108 O O . ARG B 1 150 ? -6.031 3.424 18.109 1 97.94 150 ARG B O 1
ATOM 3115 N N . LEU B 1 151 ? -7.293 4.734 16.859 1 98.38 151 LEU B N 1
ATOM 3116 C CA . LEU B 1 151 ? -6.148 5.277 16.141 1 98.38 151 LEU B CA 1
ATOM 3117 C C . LEU B 1 151 ? -5.238 6.062 17.078 1 98.38 151 LEU B C 1
ATOM 3119 O O . LEU B 1 151 ? -4.012 5.922 17.016 1 98.38 151 LEU B O 1
ATOM 3123 N N . GLN B 1 152 ? -5.809 6.867 17.922 1 97.56 152 GLN B N 1
ATOM 3124 C CA . GLN B 1 152 ? -5.043 7.66 18.891 1 97.56 152 GLN B CA 1
ATOM 3125 C C . GLN B 1 152 ? -4.246 6.766 19.828 1 97.56 152 GLN B C 1
ATOM 3127 O O . GLN B 1 152 ? -3.076 7.031 20.109 1 97.56 152 GLN B O 1
ATOM 3132 N N . LEU B 1 153 ? -4.871 5.723 20.281 1 97.62 153 LEU B N 1
ATOM 3133 C CA . LEU B 1 153 ? -4.199 4.785 21.172 1 97.62 153 LEU B CA 1
ATOM 3134 C C . LEU B 1 153 ? -3.033 4.105 20.453 1 97.62 153 LEU B C 1
ATOM 3136 O O . LEU B 1 153 ? -1.959 3.936 21.047 1 97.62 153 LEU B O 1
ATOM 3140 N N . ALA B 1 154 ? -3.264 3.707 19.234 1 97.62 154 ALA B N 1
ATOM 3141 C CA . ALA B 1 154 ? -2.201 3.09 18.438 1 97.62 154 ALA B CA 1
ATOM 3142 C C . ALA B 1 154 ? -1.033 4.051 18.25 1 97.62 154 ALA B C 1
ATOM 3144 O O . ALA B 1 154 ? 0.129 3.66 18.391 1 97.62 154 ALA B O 1
ATOM 3145 N N . ALA B 1 155 ? -1.339 5.289 17.969 1 97.69 155 ALA B N 1
ATOM 3146 C CA . ALA B 1 155 ? -0.312 6.312 17.797 1 97.69 155 ALA B CA 1
ATOM 3147 C C . ALA B 1 155 ? 0.466 6.531 19.094 1 97.69 155 ALA B C 1
ATOM 3149 O O . ALA B 1 155 ? 1.695 6.629 19.078 1 97.69 155 ALA B O 1
ATOM 3150 N N . GLU B 1 156 ? -0.26 6.59 20.188 1 96.5 156 GLU B N 1
ATOM 3151 C CA . GLU B 1 156 ? 0.367 6.809 21.484 1 96.5 156 GLU B CA 1
ATOM 3152 C C . GLU B 1 156 ? 1.332 5.676 21.828 1 96.5 156 GLU B C 1
ATOM 3154 O O . GLU B 1 156 ? 2.441 5.922 22.312 1 96.5 156 GLU B O 1
ATOM 3159 N N . LYS B 1 157 ? 0.916 4.52 21.562 1 95.88 157 LYS B N 1
ATOM 3160 C CA . LYS B 1 157 ? 1.717 3.348 21.906 1 95.88 157 LYS B CA 1
ATOM 3161 C C . LYS B 1 157 ? 2.992 3.295 21.062 1 95.88 157 LYS B C 1
ATOM 3163 O O . LYS B 1 157 ? 4.059 2.93 21.562 1 95.88 157 LYS B O 1
ATOM 3168 N N . SER B 1 158 ? 2.908 3.65 19.797 1 94.69 158 SER B N 1
ATOM 3169 C CA . SER B 1 158 ? 4.051 3.527 18.906 1 94.69 158 SER B CA 1
ATOM 3170 C C . SER B 1 158 ? 4.883 4.809 18.875 1 94.69 158 SER B C 1
ATOM 3172 O O . SER B 1 158 ? 6.035 4.801 18.438 1 94.69 158 SER B O 1
ATOM 3174 N N . GLY B 1 159 ? 4.293 5.938 19.312 1 96.5 159 GLY B N 1
ATOM 3175 C CA . GLY B 1 159 ? 4.941 7.234 19.219 1 96.5 159 GLY B CA 1
ATOM 3176 C C . GLY B 1 159 ? 4.934 7.797 17.797 1 96.5 159 GLY B C 1
ATOM 3177 O O . GLY B 1 159 ? 5.609 8.789 17.516 1 96.5 159 GLY B O 1
ATOM 3178 N N . THR B 1 160 ? 4.148 7.145 16.891 1 96.81 160 THR B N 1
ATOM 3179 C CA . THR B 1 160 ? 4.152 7.52 15.484 1 96.81 160 THR B CA 1
ATOM 3180 C C . THR B 1 160 ? 3.213 8.695 15.234 1 96.81 160 THR B C 1
ATOM 3182 O O . THR B 1 160 ? 2.148 8.789 15.852 1 96.81 160 THR B O 1
ATOM 3185 N N . LEU B 1 161 ? 3.586 9.602 14.375 1 98.12 161 LEU B N 1
ATOM 3186 C CA . LEU B 1 161 ? 2.76 10.727 13.953 1 98.12 161 LEU B CA 1
ATOM 3187 C C . LEU B 1 161 ? 1.638 10.258 13.031 1 98.12 161 LEU B C 1
ATOM 3189 O O . LEU B 1 161 ? 1.896 9.781 11.922 1 98.12 161 LEU B O 1
ATOM 3193 N N . GLY B 1 162 ? 0.396 10.352 13.484 1 98.69 162 GLY B N 1
ATOM 3194 C CA . GLY B 1 162 ? -0.764 10.016 12.68 1 98.69 162 GLY B CA 1
ATOM 3195 C C . GLY B 1 162 ? -1.406 11.219 12.023 1 98.69 162 GLY B C 1
ATOM 3196 O O . GLY B 1 162 ? -1.811 12.164 12.711 1 98.69 162 GLY B O 1
ATOM 3197 N N . LEU B 1 163 ? -1.551 11.219 10.664 1 98.62 163 LEU B N 1
ATOM 3198 C CA . LEU B 1 163 ? -2.096 12.328 9.898 1 98.62 163 LEU B CA 1
ATOM 3199 C C . LEU B 1 163 ? -3.312 11.891 9.094 1 98.62 163 LEU B C 1
ATOM 3201 O O . LEU B 1 163 ? -3.225 10.969 8.281 1 98.62 163 LEU B O 1
ATOM 3205 N N . VAL B 1 164 ? -4.434 12.57 9.297 1 98.06 164 VAL B N 1
ATOM 3206 C CA . VAL B 1 164 ? -5.66 12.219 8.586 1 98.06 164 VAL B CA 1
ATOM 3207 C C . VAL B 1 164 ? -6.055 13.359 7.648 1 98.06 164 VAL B C 1
ATOM 3209 O O . VAL B 1 164 ? -6.227 14.5 8.086 1 98.06 164 VAL B O 1
ATOM 3212 N N . ILE B 1 165 ? -6.133 13.078 6.422 1 96 165 ILE B N 1
ATOM 3213 C CA . ILE B 1 165 ? -6.723 14 5.465 1 96 165 ILE B CA 1
ATOM 3214 C C . ILE B 1 165 ? -8.211 13.695 5.293 1 96 165 ILE B C 1
ATOM 3216 O O . ILE B 1 165 ? -8.578 12.602 4.852 1 96 165 ILE B O 1
ATOM 3220 N N . ARG B 1 166 ? -9.039 14.602 5.691 1 94.94 166 ARG B N 1
ATOM 3221 C CA . ARG B 1 166 ? -10.469 14.445 5.465 1 94.94 166 ARG B CA 1
ATOM 3222 C C . ARG B 1 166 ? -10.852 14.852 4.043 1 94.94 166 ARG B C 1
ATOM 3224 O O . ARG B 1 166 ? -10.82 16.047 3.705 1 94.94 166 ARG B O 1
ATOM 3231 N N . ARG B 1 167 ? -11.156 13.828 3.277 1 88.38 167 ARG B N 1
ATOM 3232 C CA . ARG B 1 167 ? -11.391 14.023 1.85 1 88.38 167 ARG B CA 1
ATOM 3233 C C . ARG B 1 167 ? -12.805 13.609 1.462 1 88.38 167 ARG B C 1
ATOM 3235 O O . ARG B 1 167 ? -13.164 12.438 1.566 1 88.38 167 ARG B O 1
ATOM 3242 N N . TRP B 1 168 ? -13.602 14.602 1.062 1 84.25 168 TRP B N 1
ATOM 3243 C CA . TRP B 1 168 ? -14.961 14.266 0.659 1 84.25 168 TRP B CA 1
ATOM 3244 C C . TRP B 1 168 ? -15.195 14.609 -0.81 1 84.25 168 TRP B C 1
ATOM 3246 O O . TRP B 1 168 ? -14.57 15.523 -1.348 1 84.25 168 TRP B O 1
ATOM 3256 N N . ARG B 1 169 ? -15.891 13.75 -1.369 1 73.75 169 ARG B N 1
ATOM 3257 C CA . ARG B 1 169 ? -16.234 13.969 -2.77 1 73.75 169 ARG B CA 1
ATOM 3258 C C . ARG B 1 169 ? -17.406 14.922 -2.9 1 73.75 169 ARG B C 1
ATOM 3260 O O . ARG B 1 169 ? -17.484 15.703 -3.854 1 73.75 169 ARG B O 1
ATOM 3267 N N . ARG B 1 170 ? -18.328 14.773 -1.91 1 78.69 170 ARG B N 1
ATOM 3268 C CA . ARG B 1 170 ? -19.5 15.633 -1.908 1 78.69 170 ARG B CA 1
ATOM 3269 C C . ARG B 1 170 ? -19.5 16.562 -0.704 1 78.69 170 ARG B C 1
ATOM 3271 O O . ARG B 1 170 ? -19.109 16.172 0.399 1 78.69 170 ARG B O 1
ATOM 3278 N N . GLN B 1 171 ? -19.875 17.781 -0.954 1 78.25 171 GLN B N 1
ATOM 3279 C CA . GLN B 1 171 ? -19.891 18.797 0.101 1 78.25 171 GLN B CA 1
ATOM 3280 C C . GLN B 1 171 ? -20.734 18.328 1.289 1 78.25 171 GLN B C 1
ATOM 3282 O O . GLN B 1 171 ? -20.438 18.672 2.436 1 78.25 171 GLN B O 1
ATOM 3287 N N . THR B 1 172 ? -21.719 17.547 1.022 1 78.75 172 THR B N 1
ATOM 3288 C CA . THR B 1 172 ? -22.594 17.062 2.086 1 78.75 172 THR B CA 1
ATOM 3289 C C . THR B 1 172 ? -21.812 16.172 3.059 1 78.75 172 THR B C 1
ATOM 3291 O O . THR B 1 172 ? -22.188 16.047 4.223 1 78.75 172 THR B O 1
ATOM 3294 N N . GLU B 1 173 ? -20.734 15.672 2.545 1 82.25 173 GLU B N 1
ATOM 3295 C CA . GLU B 1 173 ? -19.922 14.789 3.371 1 82.25 173 GLU B CA 1
ATOM 3296 C C . GLU B 1 173 ? -19.031 15.594 4.316 1 82.25 173 GLU B C 1
ATOM 3298 O O . GLU B 1 173 ? -18.516 15.047 5.293 1 82.25 173 GLU B O 1
ATOM 3303 N N . ALA B 1 174 ? -18.969 16.891 4.09 1 83.31 174 ALA B N 1
ATOM 3304 C CA . ALA B 1 174 ? -18.078 17.766 4.848 1 83.31 174 ALA B CA 1
ATOM 3305 C C . ALA B 1 174 ? -18.578 17.938 6.281 1 83.31 174 ALA B C 1
ATOM 3307 O O . ALA B 1 174 ? -17.812 18.312 7.168 1 83.31 174 ALA B O 1
ATOM 3308 N N . SER B 1 175 ? -19.844 17.625 6.488 1 82.38 175 SER B N 1
ATOM 3309 C CA . SER B 1 175 ? -20.438 17.781 7.809 1 82.38 175 SER B CA 1
ATOM 3310 C C . SER B 1 175 ? -19.797 16.844 8.82 1 82.38 175 SER B C 1
ATOM 3312 O O . SER B 1 175 ? -19.797 17.125 10.023 1 82.38 175 SER B O 1
ATOM 3314 N N . ASP B 1 176 ? -19.266 15.828 8.289 1 83.62 176 ASP B N 1
ATOM 3315 C CA . ASP B 1 176 ? -18.625 14.859 9.18 1 83.62 176 ASP B CA 1
ATOM 3316 C C . ASP B 1 176 ? -17.406 15.469 9.867 1 83.62 176 ASP B C 1
ATOM 3318 O O . ASP B 1 176 ? -17.078 15.102 10.992 1 83.62 176 ASP B O 1
ATOM 3322 N N . PHE B 1 177 ? -16.781 16.422 9.25 1 86.56 177 PHE B N 1
ATOM 3323 C CA . PHE B 1 177 ? -15.586 17.047 9.789 1 86.56 177 PHE B CA 1
ATOM 3324 C C . PHE B 1 177 ? -15.93 17.891 11.023 1 86.56 177 PHE B C 1
ATOM 3326 O O . PHE B 1 177 ? -15.07 18.141 11.867 1 86.56 177 PHE B O 1
ATOM 3333 N N . GLY B 1 178 ? -17.125 18.172 11.25 1 85.56 178 GLY B N 1
ATOM 3334 C CA . GLY B 1 178 ? -17.547 18.906 12.422 1 85.56 178 GLY B CA 1
ATOM 3335 C C . GLY B 1 178 ? -17.75 18.016 13.641 1 85.56 178 GLY B C 1
ATOM 3336 O O . GLY B 1 178 ? -17.844 18.5 14.766 1 85.56 178 GLY B O 1
ATOM 3337 N N . MET B 1 179 ? -17.797 16.766 13.375 1 89.75 179 MET B N 1
ATOM 3338 C CA . MET B 1 179 ? -18.031 15.828 14.469 1 89.75 179 MET B CA 1
ATOM 3339 C C . MET B 1 179 ? -16.766 15.641 15.305 1 89.75 179 MET B C 1
ATOM 3341 O O . MET B 1 179 ? -15.656 15.664 14.766 1 89.75 179 MET B O 1
ATOM 3345 N N . PRO B 1 180 ? -16.953 15.469 16.594 1 92.88 180 PRO B N 1
ATOM 3346 C CA . PRO B 1 180 ? -15.781 15.297 17.453 1 92.88 180 PRO B CA 1
ATOM 3347 C C . PRO B 1 180 ? -15 14.023 17.141 1 92.88 180 PRO B C 1
ATOM 3349 O O . PRO B 1 180 ? -15.594 13 16.797 1 92.88 180 PRO B O 1
ATOM 3352 N N . THR B 1 181 ? -13.711 14.117 17.25 1 96.56 181 THR B N 1
ATOM 3353 C CA . THR B 1 181 ? -12.805 12.977 17.156 1 96.56 181 THR B CA 1
ATOM 3354 C C . THR B 1 181 ? -11.766 13.023 18.266 1 96.56 181 THR B C 1
ATOM 3356 O O . THR B 1 181 ? -11.75 13.953 19.078 1 96.56 181 THR B O 1
ATOM 3359 N N . ALA B 1 182 ? -10.938 12.023 18.328 1 97 182 ALA B N 1
ATOM 3360 C CA . ALA B 1 182 ? -9.898 11.945 19.359 1 97 182 ALA B CA 1
ATOM 3361 C C . ALA B 1 182 ? -8.625 12.648 18.891 1 97 182 ALA B C 1
ATOM 3363 O O . ALA B 1 182 ? -7.586 12.57 19.547 1 97 182 ALA B O 1
ATOM 3364 N N . ALA B 1 183 ? -8.672 13.383 17.812 1 97.12 183 ALA B N 1
ATOM 3365 C CA . ALA B 1 183 ? -7.48 14.031 17.266 1 97.12 183 ALA B CA 1
ATOM 3366 C C . ALA B 1 183 ? -6.988 15.133 18.203 1 97.12 183 ALA B C 1
ATOM 3368 O O . ALA B 1 183 ? -7.789 15.867 18.781 1 97.12 183 ALA B O 1
ATOM 3369 N N . ALA B 1 184 ? -5.707 15.266 18.266 1 96.94 184 ALA B N 1
ATOM 3370 C CA . ALA B 1 184 ? -5.09 16.297 19.078 1 96.94 184 ALA B CA 1
ATOM 3371 C C . ALA B 1 184 ? -5.277 17.688 18.453 1 96.94 184 ALA B C 1
ATOM 3373 O O . ALA B 1 184 ? -5.391 18.688 19.156 1 96.94 184 ALA B O 1
ATOM 3374 N N . THR B 1 185 ? -5.246 17.688 17.125 1 97.5 185 THR B N 1
ATOM 3375 C CA . THR B 1 185 ? -5.508 18.938 16.422 1 97.5 185 THR B CA 1
ATOM 3376 C C . THR B 1 185 ? -6.359 18.703 15.18 1 97.5 185 THR B C 1
ATOM 3378 O O . THR B 1 185 ? -6.32 17.609 14.594 1 97.5 185 THR B O 1
ATOM 3381 N N . ARG B 1 186 ? -7.125 19.719 14.812 1 97.25 186 ARG B N 1
ATOM 3382 C CA . ARG B 1 186 ? -7.91 19.734 13.586 1 97.25 186 ARG B CA 1
ATOM 3383 C C . ARG B 1 186 ? -7.699 21.031 12.82 1 97.25 186 ARG B C 1
ATOM 3385 O O . ARG B 1 186 ? -7.859 22.125 13.375 1 97.25 186 ARG B O 1
ATOM 3392 N N . TRP B 1 187 ? -7.41 20.844 11.547 1 97.88 187 TRP B N 1
ATOM 3393 C CA . TRP B 1 187 ? -7.051 22 10.727 1 97.88 187 TRP B CA 1
ATOM 3394 C C . TRP B 1 187 ? -7.945 22.094 9.492 1 97.88 187 TRP B C 1
ATOM 3396 O O . TRP B 1 187 ? -8.352 21.078 8.938 1 97.88 187 TRP B O 1
ATOM 3406 N N . ARG B 1 188 ? -8.18 23.297 9.125 1 97.06 188 ARG B N 1
ATOM 3407 C CA . ARG B 1 188 ? -8.758 23.594 7.816 1 97.06 188 ARG B CA 1
ATOM 3408 C C . ARG B 1 188 ? -7.82 24.469 6.992 1 97.06 188 ARG B C 1
ATOM 3410 O O . ARG B 1 188 ? -7.359 25.5 7.469 1 97.06 188 ARG B O 1
ATOM 3417 N N . ILE B 1 189 ? -7.516 24.031 5.77 1 97 189 ILE B N 1
ATOM 3418 C CA . ILE B 1 189 ? -6.621 24.766 4.891 1 97 189 ILE B CA 1
ATOM 3419 C C . ILE B 1 189 ? -7.398 25.297 3.682 1 97 189 ILE B C 1
ATOM 3421 O O . ILE B 1 189 ? -8.055 24.516 2.982 1 97 189 ILE B O 1
ATOM 3425 N N . SER B 1 190 ? -7.309 26.578 3.385 1 96.44 190 SER B N 1
ATOM 3426 C CA . SER B 1 190 ? -7.945 27.203 2.232 1 96.44 190 SER B CA 1
ATOM 3427 C C . SER B 1 190 ? -6.941 28.016 1.421 1 96.44 190 SER B C 1
ATOM 3429 O O . SER B 1 190 ? -6.078 28.703 1.987 1 96.44 190 SER B O 1
ATOM 3431 N N . VAL B 1 191 ? -7.094 27.875 0.156 1 95.38 191 VAL B N 1
ATOM 3432 C CA . VAL B 1 191 ? -6.234 28.672 -0.71 1 95.38 191 VAL B CA 1
ATOM 3433 C C . VAL B 1 191 ? -6.773 30.094 -0.799 1 95.38 191 VAL B C 1
ATOM 3435 O O . VAL B 1 191 ? -7.973 30.312 -0.992 1 95.38 191 VAL B O 1
ATOM 3438 N N . LEU B 1 192 ? -5.859 31.062 -0.591 1 93.88 192 LEU B N 1
ATOM 3439 C CA . LEU B 1 192 ? -6.211 32.469 -0.723 1 93.88 192 LEU B CA 1
ATOM 3440 C C . LEU B 1 192 ? -5.754 33.031 -2.068 1 93.88 192 LEU B C 1
ATOM 3442 O O . LEU B 1 192 ? -4.754 32.562 -2.625 1 93.88 192 LEU B O 1
ATOM 3446 N N . PRO B 1 193 ? -6.52 33.969 -2.631 1 86.88 193 PRO B N 1
ATOM 3447 C CA . PRO B 1 193 ? -6.066 34.594 -3.875 1 86.88 193 PRO B CA 1
ATOM 3448 C C . PRO B 1 193 ? -4.699 35.25 -3.74 1 86.88 193 PRO B C 1
ATOM 3450 O O . PRO B 1 193 ? -4.363 35.75 -2.672 1 86.88 193 PRO B O 1
ATOM 3453 N N . SER B 1 194 ? -3.812 34.969 -4.84 1 74.06 194 SER B N 1
ATOM 3454 C CA . SER B 1 194 ? -2.482 35.562 -4.836 1 74.06 194 SER B CA 1
ATOM 3455 C C . SER B 1 194 ? -2.564 37.094 -4.871 1 74.06 194 SER B C 1
ATOM 3457 O O . SER B 1 194 ? -3.504 37.656 -5.441 1 74.06 194 SER B O 1
ATOM 3459 N N . GLU B 1 195 ? -1.817 37.719 -4.027 1 62.19 195 GLU B N 1
ATOM 3460 C CA . GLU B 1 195 ? -1.691 39.156 -4.211 1 62.19 195 GLU B CA 1
ATOM 3461 C C . GLU B 1 195 ? -0.959 39.5 -5.512 1 62.19 195 GLU B C 1
ATOM 3463 O O . GLU B 1 195 ? -0.068 38.75 -5.93 1 62.19 195 GLU B O 1
ATOM 3468 N N . PRO B 1 196 ? -1.588 40.344 -6.363 1 56.72 196 PRO B N 1
ATOM 3469 C CA . PRO B 1 196 ? -0.898 40.75 -7.59 1 56.72 196 PRO B CA 1
ATOM 3470 C C . PRO B 1 196 ? 0.582 41.031 -7.363 1 56.72 196 PRO B C 1
ATOM 3472 O O . PRO B 1 196 ? 0.928 41.812 -6.469 1 56.72 196 PRO B O 1
ATOM 3475 N N . LEU B 1 197 ? 1.381 40.031 -7.559 1 55.97 197 LEU B N 1
ATOM 3476 C CA . LEU B 1 197 ? 2.805 40.312 -7.465 1 55.97 197 LEU B CA 1
ATOM 3477 C C . LEU B 1 197 ? 3.273 41.125 -8.68 1 55.97 197 LEU B C 1
ATOM 3479 O O . LEU B 1 197 ? 2.727 40.969 -9.773 1 55.97 197 LEU B O 1
ATOM 3483 N N . PRO B 1 198 ? 3.979 42.219 -8.477 1 54.84 198 PRO B N 1
ATOM 3484 C CA . PRO B 1 198 ? 4.484 42.969 -9.625 1 54.84 198 PRO B CA 1
ATOM 3485 C C . PRO B 1 198 ? 5.121 42.094 -10.68 1 54.84 198 PRO B C 1
ATOM 3487 O O . PRO B 1 198 ? 5.086 42.406 -11.875 1 54.84 198 PRO B O 1
ATOM 3490 N N . VAL B 1 199 ? 5.887 41 -10.328 1 52.06 199 VAL B N 1
ATOM 3491 C CA . VAL B 1 199 ? 6.457 40.062 -11.297 1 52.06 199 VAL B CA 1
ATOM 3492 C C . VAL B 1 199 ? 5.742 38.719 -11.203 1 52.06 199 VAL B C 1
ATOM 3494 O O . VAL B 1 199 ? 5.691 38.125 -10.133 1 52.06 199 VAL B O 1
ATOM 3497 N N . PRO B 1 200 ? 5.051 38.344 -12.234 1 51.16 200 PRO B N 1
ATOM 3498 C CA . PRO B 1 200 ? 4.277 37.094 -12.312 1 51.16 200 PRO B CA 1
ATOM 3499 C C . PRO B 1 200 ? 5.121 35.844 -12.039 1 51.16 200 PRO B C 1
ATOM 3501 O O . PRO B 1 200 ? 6.277 35.781 -12.461 1 51.16 200 PRO B O 1
ATOM 3504 N N . GLY B 1 201 ? 4.699 34.938 -11.312 1 53.91 201 GLY B N 1
ATOM 3505 C CA . GLY B 1 201 ? 5.262 33.594 -11.297 1 53.91 201 GLY B CA 1
ATOM 3506 C C . GLY B 1 201 ? 5.949 33.281 -9.984 1 53.91 201 GLY B C 1
ATOM 3507 O O . GLY B 1 201 ? 6.316 32.125 -9.75 1 53.91 201 GLY B O 1
ATOM 3508 N N . VAL B 1 202 ? 6.562 34.312 -9.242 1 60 202 VAL B N 1
ATOM 3509 C CA . VAL B 1 202 ? 7.574 33.969 -8.242 1 60 202 VAL B CA 1
ATOM 3510 C C . VAL B 1 202 ? 6.957 34.031 -6.852 1 60 202 VAL B C 1
ATOM 3512 O O . VAL B 1 202 ? 6.371 35.031 -6.453 1 60 202 VAL B O 1
ATOM 3515 N N . GLY B 1 203 ? 6.23 33.062 -6.273 1 75.5 203 GLY B N 1
ATOM 3516 C CA . GLY B 1 203 ? 5.98 32.969 -4.844 1 75.5 203 GLY B CA 1
ATOM 3517 C C . GLY B 1 203 ? 5.188 31.75 -4.438 1 75.5 203 GLY B C 1
ATOM 3518 O O . GLY B 1 203 ? 4.691 31.016 -5.297 1 75.5 203 GLY B O 1
ATOM 3519 N N . ARG B 1 204 ? 5.227 31.5 -3.188 1 86.88 204 ARG B N 1
ATOM 3520 C CA . ARG B 1 204 ? 4.465 30.391 -2.611 1 86.88 204 ARG B CA 1
ATOM 3521 C C . ARG B 1 204 ? 2.99 30.766 -2.482 1 86.88 204 ARG B C 1
ATOM 3523 O O . ARG B 1 204 ? 2.648 31.922 -2.25 1 86.88 204 ARG B O 1
ATOM 3530 N N . ALA B 1 205 ? 2.117 29.797 -2.844 1 90.31 205 ALA B N 1
ATOM 3531 C CA . ALA B 1 205 ? 0.686 30.016 -2.648 1 90.31 205 ALA B CA 1
ATOM 3532 C C . ALA B 1 205 ? 0.389 30.469 -1.222 1 90.31 205 ALA B C 1
ATOM 3534 O O . ALA B 1 205 ? 1.097 30.094 -0.284 1 90.31 205 ALA B O 1
ATOM 3535 N N . ARG B 1 206 ? -0.636 31.312 -1.117 1 93.88 206 ARG B N 1
ATOM 3536 C CA . ARG B 1 206 ? -1.087 31.75 0.198 1 93.88 206 ARG B CA 1
ATOM 3537 C C . ARG B 1 206 ? -2.225 30.875 0.712 1 93.88 206 ARG B C 1
ATOM 3539 O O . ARG B 1 206 ? -3.188 30.609 -0.011 1 93.88 206 ARG B O 1
ATOM 3546 N N . TRP B 1 207 ? -2.055 30.438 1.955 1 96.5 207 TRP B N 1
ATOM 3547 C CA . TRP B 1 207 ? -3.078 29.594 2.576 1 96.5 207 TRP B CA 1
ATOM 3548 C C . TRP B 1 207 ? -3.609 30.25 3.85 1 96.5 207 TRP B C 1
ATOM 3550 O O . TRP B 1 207 ? -2.859 30.891 4.59 1 96.5 207 TRP B O 1
ATOM 3560 N N . LEU B 1 208 ? -4.887 30.141 4.043 1 96.75 208 LEU B N 1
ATOM 3561 C CA . LEU B 1 208 ? -5.453 30.312 5.375 1 96.75 208 LEU B CA 1
ATOM 3562 C C . LEU B 1 208 ? -5.469 29 6.145 1 96.75 208 LEU B C 1
ATOM 3564 O O . LEU B 1 208 ? -6.148 28.062 5.754 1 96.75 208 LEU B O 1
ATOM 3568 N N . ALA B 1 209 ? -4.68 28.922 7.18 1 97.81 209 ALA B N 1
ATOM 3569 C CA . ALA B 1 209 ? -4.684 27.781 8.078 1 97.81 209 ALA B CA 1
ATOM 3570 C C . ALA B 1 209 ? -5.516 28.062 9.328 1 97.81 209 ALA B C 1
ATOM 3572 O O . ALA B 1 209 ? -5.148 28.906 10.148 1 97.81 209 ALA B O 1
ATOM 3573 N N . GLU B 1 210 ? -6.598 27.359 9.422 1 97 210 GLU B N 1
ATOM 3574 C CA . GLU B 1 210 ? -7.445 27.484 10.602 1 97 210 GLU B CA 1
ATOM 3575 C C . GLU B 1 210 ? -7.25 26.312 11.547 1 97 210 GLU B C 1
ATOM 3577 O O . GLU B 1 210 ? -7.484 25.156 11.18 1 97 210 GLU B O 1
ATOM 3582 N N . LEU B 1 211 ? -6.773 26.594 12.703 1 97.19 211 LEU B N 1
ATOM 3583 C CA . LEU B 1 211 ? -6.758 25.625 13.781 1 97.19 211 LEU B CA 1
ATOM 3584 C C . LEU B 1 211 ? -8.125 25.531 14.461 1 97.19 211 LEU B C 1
ATOM 3586 O O . LEU B 1 211 ? -8.422 26.312 15.367 1 97.19 211 LEU B O 1
ATOM 3590 N N . MET B 1 212 ? -8.844 24.562 14.055 1 95.5 212 MET B N 1
ATOM 3591 C CA . MET B 1 212 ? -10.242 24.453 14.461 1 95.5 212 MET B CA 1
ATOM 3592 C C . MET B 1 212 ? -10.359 23.891 15.875 1 95.5 212 MET B C 1
ATOM 3594 O O . MET B 1 212 ? -11.297 24.219 16.609 1 95.5 212 MET B O 1
ATOM 3598 N N . ARG B 1 213 ? -9.508 23 16.156 1 94.81 213 ARG B N 1
ATOM 3599 C CA . ARG B 1 213 ? -9.5 22.375 17.469 1 94.81 213 ARG B CA 1
ATOM 3600 C C . ARG B 1 213 ? -8.086 22.016 17.906 1 94.81 213 ARG B C 1
ATOM 3602 O O . ARG B 1 213 ? -7.285 21.562 17.078 1 94.81 213 ARG B O 1
ATOM 3609 N N . VAL B 1 214 ? -7.777 22.234 19.094 1 93.88 214 VAL B N 1
ATOM 3610 C CA . VAL B 1 214 ? -6.543 21.766 19.703 1 93.88 214 VAL B CA 1
ATOM 3611 C C . VAL B 1 214 ? -6.824 21.312 21.141 1 93.88 214 VAL B C 1
ATOM 3613 O O . VAL B 1 214 ? -7.562 21.969 21.875 1 93.88 214 VAL B O 1
ATOM 3616 N N . ARG B 1 215 ? -6.305 20.141 21.391 1 85.56 215 ARG B N 1
ATOM 3617 C CA . ARG B 1 215 ? -6.512 19.656 22.75 1 85.56 215 ARG B CA 1
ATOM 3618 C C . ARG B 1 215 ? -5.914 20.625 23.766 1 85.56 215 ARG B C 1
ATOM 3620 O O . ARG B 1 215 ? -4.758 21.031 23.641 1 85.56 215 ARG B O 1
ATOM 3627 N N . ALA B 1 216 ? -6.68 21.125 24.734 1 77.06 216 ALA B N 1
ATOM 3628 C CA . ALA B 1 216 ? -6.273 22 25.828 1 77.06 216 ALA B CA 1
ATOM 3629 C C . ALA B 1 216 ? -5.84 23.359 25.312 1 77.06 216 ALA B C 1
ATOM 3631 O O . ALA B 1 216 ? -4.941 23.984 25.875 1 77.06 216 ALA B O 1
ATOM 3632 N N . GLY B 1 217 ? -6.262 23.734 24.188 1 80.5 217 GLY B N 1
ATOM 3633 C CA . GLY B 1 217 ? -5.91 25.047 23.656 1 80.5 217 GLY B CA 1
ATOM 3634 C C . GLY B 1 217 ? -7.066 25.734 22.969 1 80.5 217 GLY B C 1
ATO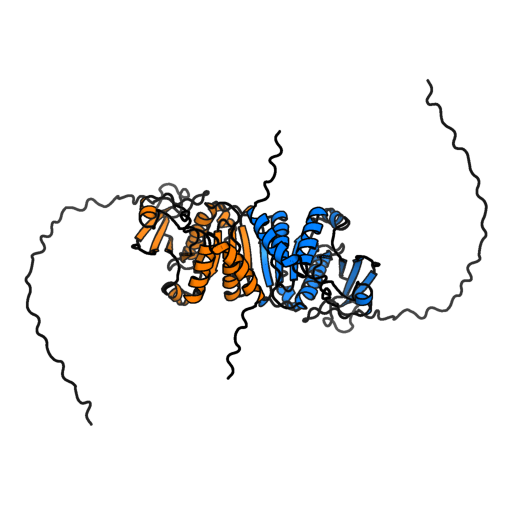M 3635 O O . GLY B 1 217 ? -8.203 25.266 23.031 1 80.5 217 GLY B O 1
ATOM 3636 N N . GLU B 1 218 ? -6.719 26.969 22.406 1 85.44 218 GLU B N 1
ATOM 3637 C CA . GLU B 1 218 ? -7.688 27.75 21.656 1 85.44 218 GLU B CA 1
ATOM 3638 C C . GLU B 1 218 ? -7.348 27.75 20.156 1 85.44 218 GLU B C 1
ATOM 3640 O O . GLU B 1 218 ? -6.172 27.812 19.781 1 85.44 218 GLU B O 1
ATOM 3645 N N . GLY B 1 219 ? -8.305 27.578 19.375 1 89.25 219 GLY B N 1
ATOM 3646 C CA . GLY B 1 219 ? -8.109 27.641 17.938 1 89.25 219 GLY B CA 1
ATOM 3647 C C . GLY B 1 219 ? -7.543 28.969 17.469 1 89.25 219 GLY B C 1
ATOM 3648 O O . GLY B 1 219 ? -7.219 29.828 18.281 1 89.25 219 GLY B O 1
ATOM 3649 N N . GLY B 1 220 ? -7.133 29.047 16.219 1 93.19 220 GLY B N 1
ATOM 3650 C CA . GLY B 1 220 ? -6.602 30.25 15.609 1 93.19 220 GLY B CA 1
ATOM 3651 C C . GLY B 1 220 ? -6.57 30.203 14.094 1 93.19 220 GLY B C 1
ATOM 3652 O O . GLY B 1 220 ? -6.859 29.156 13.5 1 93.19 220 GLY B O 1
ATOM 3653 N N . GLU B 1 221 ? -6.398 31.359 13.539 1 96.25 221 GLU B N 1
ATOM 3654 C CA . GLU B 1 221 ? -6.262 31.484 12.094 1 96.25 221 GLU B CA 1
ATOM 3655 C C . GLU B 1 221 ? -4.918 32.094 11.719 1 96.25 221 GLU B C 1
ATOM 3657 O O . GLU B 1 221 ? -4.449 33.031 12.375 1 96.25 221 GLU B O 1
ATOM 3662 N N . PHE B 1 222 ? -4.332 31.578 10.727 1 96.31 222 PHE B N 1
ATOM 3663 C CA . PHE B 1 222 ? -3.02 32.031 10.281 1 96.31 222 PHE B CA 1
ATOM 3664 C C . PHE B 1 222 ? -2.969 32.125 8.758 1 96.31 222 PHE B C 1
ATOM 3666 O O . PHE B 1 222 ? -3.346 31.156 8.07 1 96.31 222 PHE B O 1
ATOM 3673 N N . ILE B 1 223 ? -2.582 33.219 8.258 1 95.5 223 ILE B N 1
ATOM 3674 C CA . ILE B 1 223 ? -2.264 33.281 6.836 1 95.5 223 ILE B CA 1
ATOM 3675 C C . ILE B 1 223 ? -0.811 32.875 6.613 1 95.5 223 ILE B C 1
ATOM 3677 O O . ILE B 1 223 ? 0.11 33.562 7.094 1 95.5 223 ILE B O 1
ATOM 3681 N N . ILE B 1 224 ? -0.619 31.828 5.875 1 95.94 224 ILE B N 1
ATOM 3682 C CA . ILE B 1 224 ? 0.721 31.266 5.742 1 95.94 224 ILE B CA 1
ATOM 3683 C C . ILE B 1 224 ? 1.063 31.078 4.266 1 95.94 224 ILE B C 1
ATOM 3685 O O . ILE B 1 224 ? 0.169 30.984 3.422 1 95.94 224 ILE B O 1
ATOM 3689 N N . GLY B 1 225 ? 2.4 31.141 4.012 1 94.56 225 GLY B N 1
ATOM 3690 C CA . GLY B 1 225 ? 2.881 30.656 2.725 1 94.56 225 GLY B CA 1
ATOM 3691 C C . GLY B 1 225 ? 2.947 29.156 2.645 1 94.56 225 GLY B C 1
ATOM 3692 O O . GLY B 1 225 ? 3.354 28.484 3.602 1 94.56 225 GLY B O 1
ATOM 3693 N N . ALA B 1 226 ? 2.525 28.641 1.511 1 95.06 226 ALA B N 1
ATOM 3694 C CA . ALA B 1 226 ? 2.533 27.203 1.283 1 95.06 226 ALA B CA 1
ATOM 3695 C C . ALA B 1 226 ? 3.92 26.625 1.528 1 95.06 226 ALA B C 1
ATOM 3697 O O . ALA B 1 226 ? 4.91 27.359 1.596 1 95.06 226 ALA B O 1
ATOM 3698 N N . CYS B 1 227 ? 3.951 25.312 1.671 1 95 227 CYS B N 1
ATOM 3699 C CA . CYS B 1 227 ? 5.188 24.609 1.968 1 95 227 CYS B CA 1
ATOM 3700 C C . CYS B 1 227 ? 6.23 24.844 0.883 1 95 227 CYS B C 1
ATOM 3702 O O . CYS B 1 227 ? 5.902 24.875 -0.305 1 95 227 CYS B O 1
ATOM 3704 N N . ASP B 1 228 ? 7.457 25.031 1.302 1 94.19 228 ASP B N 1
ATOM 3705 C CA . ASP B 1 228 ? 8.562 25.016 0.347 1 94.19 228 ASP B CA 1
ATOM 3706 C C . ASP B 1 228 ? 9.055 23.594 0.095 1 94.19 228 ASP B C 1
ATOM 3708 O O . ASP B 1 228 ? 8.398 22.625 0.493 1 94.19 228 ASP B O 1
ATOM 3712 N N . GLY B 1 229 ? 10.156 23.469 -0.562 1 93.94 229 GLY B N 1
ATOM 3713 C CA . GLY B 1 229 ? 10.672 22.172 -0.943 1 93.94 229 GLY B CA 1
ATOM 3714 C C . GLY B 1 229 ? 11.211 21.375 0.231 1 93.94 229 GLY B C 1
ATOM 3715 O O . GLY B 1 229 ? 11.641 20.234 0.069 1 93.94 229 GLY B O 1
ATOM 3716 N N . GLN B 1 230 ? 11.18 22 1.425 1 94.56 230 GLN B N 1
ATOM 3717 C CA . GLN B 1 230 ? 11.617 21.312 2.639 1 94.56 230 GLN B CA 1
ATOM 3718 C C . GLN B 1 230 ? 10.445 21.078 3.588 1 94.56 230 GLN B C 1
ATOM 3720 O O . GLN B 1 230 ? 10.648 20.719 4.754 1 94.56 230 GLN B O 1
ATOM 3725 N N . GLY B 1 231 ? 9.273 21.328 3.102 1 95.62 231 GLY B N 1
ATOM 3726 C CA . GLY B 1 231 ? 8.07 21.094 3.877 1 95.62 231 GLY B CA 1
ATOM 3727 C C . GLY B 1 231 ? 7.766 22.203 4.859 1 95.62 231 GLY B C 1
ATOM 3728 O O . GLY B 1 231 ? 6.891 22.062 5.719 1 95.62 231 GLY B O 1
ATOM 3729 N N . ARG B 1 232 ? 8.438 23.328 4.746 1 96.12 232 ARG B N 1
ATOM 3730 C CA . ARG B 1 232 ? 8.312 24.422 5.719 1 96.12 232 ARG B CA 1
ATOM 3731 C C . ARG B 1 232 ? 7.336 25.484 5.227 1 96.12 232 ARG B C 1
ATOM 3733 O O . ARG B 1 232 ? 7.355 25.844 4.051 1 96.12 232 ARG B O 1
ATOM 3740 N N . ILE B 1 233 ? 6.523 25.859 6.176 1 94.44 233 ILE B N 1
ATOM 3741 C CA . ILE B 1 233 ? 5.613 26.969 5.902 1 94.44 233 ILE B CA 1
ATOM 3742 C C . ILE B 1 233 ? 6.211 28.281 6.438 1 94.44 233 ILE B C 1
ATOM 3744 O O . ILE B 1 233 ? 7.242 28.266 7.113 1 94.44 233 ILE B O 1
ATOM 3748 N N . CYS B 1 234 ? 5.629 29.391 5.969 1 92.75 234 CYS B N 1
ATOM 3749 C CA . CYS B 1 234 ? 6.051 30.688 6.492 1 92.75 234 CYS B CA 1
ATOM 3750 C C . CYS B 1 234 ? 4.852 31.578 6.77 1 92.75 234 CYS B C 1
ATOM 3752 O O . CYS B 1 234 ? 3.785 31.391 6.184 1 92.75 234 CYS B O 1
ATOM 3754 N N . LEU B 1 235 ? 5.031 32.438 7.734 1 90.31 235 LEU B N 1
ATOM 3755 C CA . LEU B 1 235 ? 3.963 33.375 8 1 90.31 235 LEU B CA 1
ATOM 3756 C C . LEU B 1 235 ? 3.877 34.438 6.895 1 90.31 235 LEU B C 1
ATOM 3758 O O . LEU B 1 235 ? 4.902 34.906 6.422 1 90.31 235 LEU B O 1
ATOM 3762 N N . SER B 1 236 ? 2.734 34.5 6.32 1 82.56 236 SER B N 1
ATOM 3763 C CA . SER B 1 236 ? 2.572 35.5 5.293 1 82.56 236 SER B CA 1
ATOM 3764 C C . SER B 1 236 ? 2.383 36.906 5.914 1 82.56 236 SER B C 1
ATOM 3766 O O . SER B 1 236 ? 1.661 37.031 6.902 1 82.56 236 SER B O 1
ATOM 3768 N N . SER B 1 237 ? 3.396 37.812 5.867 1 62.81 237 SER B N 1
ATOM 3769 C CA . SER B 1 237 ? 3.303 39.188 6.367 1 62.81 237 SER B CA 1
ATOM 3770 C C . SER B 1 237 ? 2.146 39.938 5.711 1 62.81 237 SER B C 1
ATOM 3772 O O . SER B 1 237 ? 1.947 39.844 4.5 1 62.81 237 SER B O 1
ATOM 3774 N N . GLU B 1 238 ? 1.009 39.969 6.23 1 53.38 238 GLU B N 1
ATOM 3775 C CA . GLU B 1 238 ? 0.086 41 5.711 1 53.38 238 GLU B CA 1
ATOM 3776 C C . GLU B 1 238 ? 0.812 42.281 5.387 1 53.38 238 GLU B C 1
ATOM 3778 O O . GLU B 1 238 ? 1.61 42.781 6.188 1 53.38 238 GLU B O 1
ATOM 3783 N N . THR B 1 239 ? 1.276 42.5 4.219 1 43.25 239 THR B N 1
ATOM 3784 C CA . THR B 1 239 ? 1.548 43.906 3.998 1 43.25 239 THR B CA 1
ATOM 3785 C C . THR B 1 239 ? 0.461 44.781 4.633 1 43.25 239 THR B C 1
ATOM 3787 O O . THR B 1 239 ? -0.708 44.688 4.246 1 43.25 239 THR B O 1
ATOM 3790 N N . ALA B 1 240 ? 0.507 45.062 5.926 1 38.84 240 ALA B N 1
ATOM 3791 C CA . ALA B 1 240 ? -0.282 46.094 6.59 1 38.84 240 ALA B CA 1
ATOM 3792 C C . ALA B 1 240 ? -0.441 47.312 5.699 1 38.84 240 ALA B C 1
ATOM 3794 O O . ALA B 1 240 ? 0.077 48.375 6.016 1 38.84 240 ALA B O 1
ATOM 3795 N N . ASN B 1 241 ? -0.265 47.375 4.43 1 38.53 241 ASN B N 1
ATOM 3796 C CA . ASN B 1 241 ? -0.644 48.656 3.902 1 38.53 241 ASN B CA 1
ATOM 3797 C C . ASN B 1 241 ? -2.107 49 4.195 1 38.53 241 ASN B C 1
ATOM 3799 O O . ASN B 1 241 ? -2.992 48.625 3.414 1 38.53 241 ASN B O 1
ATOM 3803 N N . GLY B 1 242 ? -2.631 48.812 5.477 1 35.59 242 GLY B N 1
ATOM 3804 C CA . GLY B 1 242 ? -3.865 49.469 5.883 1 35.59 242 GLY B CA 1
ATOM 3805 C C . GLY B 1 242 ? -3.953 50.906 5.434 1 35.59 242 GLY B C 1
ATOM 3806 O O . GLY B 1 242 ? -2.93 51.562 5.227 1 35.59 242 GLY B O 1
ATOM 3807 N N . PRO B 1 243 ? -5.008 51.375 4.719 1 35.5 243 PRO B N 1
ATOM 3808 C CA . PRO B 1 243 ? -5.211 52.812 4.555 1 35.5 243 PRO B CA 1
ATOM 3809 C C . PRO B 1 243 ? -4.988 53.594 5.852 1 35.5 243 PRO B C 1
ATOM 3811 O O . PRO B 1 243 ? -5.016 53 6.938 1 35.5 243 PRO B O 1
ATOM 3814 N N . ASP B 1 244 ? -4.477 54.875 5.926 1 34.62 244 ASP B N 1
ATOM 3815 C CA . ASP B 1 244 ? -4.484 56 6.883 1 34.62 244 ASP B CA 1
ATOM 3816 C C . ASP B 1 244 ? -5.844 56.125 7.562 1 34.62 244 ASP B C 1
ATOM 3818 O O . ASP B 1 244 ? -6.797 56.625 6.969 1 34.62 244 ASP B O 1
ATOM 3822 N N . GLN B 1 245 ? -6.441 55.188 8.18 1 29.44 245 GLN B N 1
ATOM 3823 C CA . GLN B 1 245 ? -7.656 55.438 8.953 1 29.44 245 GLN B CA 1
ATOM 3824 C C . GLN B 1 245 ? -7.465 56.562 9.938 1 29.44 245 GLN B C 1
ATOM 3826 O O . GLN B 1 245 ? -6.605 56.5 10.812 1 29.44 245 GLN B O 1
ATOM 3831 N N . ALA B 1 246 ? -7.973 57.906 9.641 1 31.52 246 ALA B N 1
ATOM 3832 C CA . ALA B 1 246 ? -8.391 59.062 10.438 1 31.52 246 ALA B CA 1
ATOM 3833 C C . ALA B 1 246 ? -9.141 58.594 11.695 1 31.52 246 ALA B C 1
ATOM 3835 O O . ALA B 1 246 ? -10 57.719 11.625 1 31.52 246 ALA B O 1
ATOM 3836 N N . GLY B 1 247 ? -8.742 58.844 12.922 1 28.73 247 GLY B N 1
ATOM 3837 C CA . GLY B 1 247 ? -9.102 58.781 14.328 1 28.73 247 GLY B CA 1
ATOM 3838 C C . GLY B 1 247 ? -10.531 59.156 14.609 1 28.73 247 GLY B C 1
ATOM 3839 O O . GLY B 1 247 ? -10.805 60.312 15 1 28.73 247 GLY B O 1
ATOM 3840 N N . ARG B 1 248 ? -11.594 58.719 13.75 1 27.31 248 ARG B N 1
ATOM 3841 C CA . ARG B 1 248 ? -12.891 59.188 14.234 1 27.31 248 ARG B CA 1
ATOM 3842 C C . ARG B 1 248 ? -13.25 58.531 15.562 1 27.31 248 ARG B C 1
ATOM 3844 O O . ARG B 1 248 ? -13.406 57.312 15.641 1 27.31 248 ARG B O 1
ATOM 3851 N N . SER B 1 249 ? -12.844 59 16.688 1 25.83 249 SER B N 1
ATOM 3852 C CA . SER B 1 249 ? -13.18 58.719 18.078 1 25.83 249 SER B CA 1
ATOM 3853 C C . SER B 1 249 ? -14.688 58.844 18.312 1 25.83 249 SER B C 1
ATOM 3855 O O . SER B 1 249 ? -15.242 59.938 18.281 1 25.83 249 SER B O 1
ATOM 3857 N N . PHE B 1 250 ? -15.508 57.906 17.531 1 23.77 250 PHE B N 1
ATOM 3858 C CA . PHE B 1 250 ? -16.906 58.094 17.891 1 23.77 250 PHE B CA 1
ATOM 3859 C C . PHE B 1 250 ? -17.125 57.719 19.359 1 23.77 250 PHE B C 1
ATOM 3861 O O . PHE B 1 250 ? -16.75 56.625 19.797 1 23.77 250 PHE B O 1
ATOM 3868 N N . ALA B 1 251 ? -17.281 58.625 20.219 1 23 251 ALA B N 1
ATOM 3869 C CA . ALA B 1 251 ? -17.672 58.719 21.625 1 23 251 ALA B CA 1
ATOM 3870 C C . ALA B 1 251 ? -19.062 58.156 21.844 1 23 251 ALA B C 1
ATOM 3872 O O . ALA B 1 251 ? -20.062 58.75 21.422 1 23 251 ALA B O 1
ATOM 3873 N N . ILE B 1 252 ? -19.203 56.75 21.531 1 22.91 252 ILE B N 1
ATOM 3874 C CA . ILE B 1 252 ? -20.516 56.156 21.781 1 22.91 252 ILE B CA 1
ATOM 3875 C C . ILE B 1 252 ? -20.891 56.344 23.25 1 22.91 252 ILE B C 1
ATOM 3877 O O . ILE B 1 252 ? -20.125 56 24.156 1 22.91 252 ILE B O 1
ATOM 3881 N N . GLY B 1 253 ? -21.922 57.125 23.469 1 21.05 253 GLY B N 1
ATOM 3882 C CA . GLY B 1 253 ? -22.656 57.5 24.656 1 21.05 253 GLY B CA 1
ATOM 3883 C C . GLY B 1 253 ? -23.375 56.344 25.312 1 21.05 253 GLY B C 1
ATOM 3884 O O . GLY B 1 253 ? -23.875 55.438 24.625 1 21.05 253 GLY B O 1
ATOM 3885 N N . ARG B 1 254 ? -23.172 55.875 26.609 1 19.27 254 ARG B N 1
ATOM 3886 C CA . ARG B 1 254 ? -23.516 54.906 27.656 1 19.27 254 ARG B CA 1
ATOM 3887 C C . ARG B 1 254 ? -25.016 54.875 27.906 1 19.27 254 ARG B C 1
ATOM 3889 O O . ARG B 1 254 ? -25.531 55.656 28.703 1 19.27 254 ARG B O 1
ATOM 3896 N N . LYS B 1 255 ? -25.875 54.781 26.734 1 21.81 255 LYS B N 1
ATOM 3897 C CA . LYS B 1 255 ? -27.219 54.812 27.312 1 21.81 255 LYS B CA 1
ATOM 3898 C C . LYS B 1 255 ? -27.469 53.594 28.188 1 21.81 255 LYS B C 1
ATOM 3900 O O . LYS B 1 255 ? -27.094 52.469 27.828 1 21.81 255 LYS B O 1
ATOM 3905 N N . ALA B 1 256 ? -28.188 53.812 29.281 1 19.47 256 ALA B N 1
ATOM 3906 C CA . ALA B 1 256 ? -28.625 53.25 30.547 1 19.47 256 ALA B CA 1
ATOM 3907 C C . ALA B 1 256 ? -29.547 52.031 30.344 1 19.47 256 ALA B C 1
ATOM 3909 O O . ALA B 1 256 ? -30.188 51.906 29.297 1 19.47 256 ALA B O 1
ATOM 3910 N N . ALA B 1 257 ? -29.734 51.156 31.328 1 19.03 257 ALA B N 1
ATOM 3911 C CA . ALA B 1 257 ? -29.984 49.875 31.969 1 19.03 257 ALA B CA 1
ATOM 3912 C C . ALA B 1 257 ? -31.469 49.531 31.938 1 19.03 257 ALA B C 1
ATOM 3914 O O . ALA B 1 257 ? -31.922 48.625 32.656 1 19.03 257 ALA B O 1
ATOM 3915 N N . GLY B 1 258 ? -32.281 50.094 30.859 1 19.48 258 GLY B N 1
ATOM 3916 C CA . GLY B 1 258 ? -33.625 49.938 31.438 1 19.48 258 GLY B CA 1
ATOM 3917 C C . GLY B 1 258 ? -34.094 48.5 31.5 1 19.48 258 GLY B C 1
ATOM 3918 O O . GLY B 1 258 ? -33.531 47.625 30.797 1 19.48 258 GLY B O 1
ATOM 3919 N N . GLY B 1 259 ? -35.125 48.062 32.406 1 19.14 259 GLY B N 1
ATOM 3920 C CA . GLY B 1 259 ? -35.75 47.062 33.25 1 19.14 259 GLY B CA 1
ATOM 3921 C C . GLY B 1 259 ? -36.719 46.188 32.5 1 19.14 259 GLY B C 1
ATOM 3922 O O . GLY B 1 259 ? -37.906 46.531 32.312 1 19.14 259 GLY B O 1
ATOM 3923 N N . HIS B 1 260 ? -36.344 45.5 31.391 1 18.64 260 HIS B N 1
ATOM 3924 C CA . HIS B 1 260 ? -37.406 44.812 30.625 1 18.64 260 HIS B CA 1
ATOM 3925 C C . HIS B 1 260 ? -38.062 43.719 31.453 1 18.64 260 HIS B C 1
ATOM 3927 O O . HIS B 1 260 ? -37.406 43 32.188 1 18.64 260 HIS B O 1
ATOM 3933 N N . ARG B 1 261 ? -39.469 43.781 31.547 1 18.28 261 ARG B N 1
ATOM 3934 C CA . ARG B 1 261 ? -40.625 43.094 32.125 1 18.28 261 ARG B CA 1
ATOM 3935 C C . ARG B 1 261 ? -40.844 41.719 31.5 1 18.28 261 ARG B C 1
ATOM 3937 O O . ARG B 1 261 ? -40.656 41.531 30.297 1 18.28 261 ARG B O 1
ATOM 3944 N N . GLN B 1 262 ? -41.094 40.656 32.344 1 18.22 262 GLN B N 1
ATOM 3945 C CA . GLN B 1 262 ? -41.25 39.219 32.5 1 18.22 262 GLN B CA 1
ATOM 3946 C C . GLN B 1 262 ? -42.5 38.719 31.797 1 18.22 262 GLN B C 1
ATOM 3948 O O . GLN B 1 262 ? -42.906 37.562 31.938 1 18.22 262 GLN B O 1
ATOM 3953 N N . GLU B 1 263 ? -43.062 39.25 30.688 1 18.84 263 GLU B N 1
ATOM 3954 C CA . GLU B 1 263 ? -44.469 38.875 30.516 1 18.84 263 GLU B CA 1
ATOM 3955 C C . GLU B 1 263 ? -44.594 37.406 30.125 1 18.84 263 GLU B C 1
ATOM 3957 O O . GLU B 1 263 ? -43.781 36.875 29.375 1 18.84 263 GLU B O 1
ATOM 3962 N N . ARG B 1 264 ? -45.5 36.594 30.891 1 20.05 264 ARG B N 1
ATOM 3963 C CA . ARG B 1 264 ? -46.094 35.25 31.156 1 20.05 264 ARG B CA 1
ATOM 3964 C C . ARG B 1 264 ? -46.906 34.781 29.984 1 20.05 264 ARG B C 1
ATOM 3966 O O . ARG B 1 264 ? -47.969 35.375 29.656 1 20.05 264 ARG B O 1
ATOM 3973 N N . PHE B 1 265 ? -46.406 34.438 28.781 1 19.98 265 PHE B N 1
ATOM 3974 C CA . PHE B 1 265 ? -47.25 34.031 27.672 1 19.98 265 PHE B CA 1
ATOM 3975 C C . PHE B 1 265 ? -48.062 32.781 28 1 19.98 265 PHE B C 1
ATOM 3977 O O . PHE B 1 265 ? -47.5 31.781 28.438 1 19.98 265 PHE B O 1
ATOM 3984 N N . GLU B 1 266 ? -49.312 32.906 28.234 1 19.95 266 GLU B N 1
ATOM 3985 C CA . GLU B 1 266 ? -50.531 32.125 28.5 1 19.95 266 GLU B CA 1
ATOM 3986 C C . GLU B 1 266 ? -50.688 31.016 27.469 1 19.95 266 GLU B C 1
ATOM 3988 O O . GLU B 1 266 ? -50.312 31.172 26.312 1 19.95 266 GLU B O 1
ATOM 3993 N N . ALA B 1 267 ? -51.062 29.719 27.938 1 23.84 267 ALA B N 1
ATOM 3994 C CA . ALA B 1 267 ? -51.344 28.328 27.625 1 23.84 267 ALA B CA 1
ATOM 3995 C C . ALA B 1 267 ? -52.5 28.203 26.656 1 23.84 267 ALA B C 1
ATOM 3997 O O . ALA B 1 267 ? -53.656 28.438 27.031 1 23.84 267 ALA B O 1
ATOM 3998 N N . MET B 1 268 ? -52.594 28.875 25.469 1 20.02 268 MET B N 1
ATOM 3999 C CA . MET B 1 268 ? -53.844 28.891 24.734 1 20.02 268 MET B CA 1
ATOM 4000 C C . MET B 1 268 ? -54.281 27.484 24.359 1 20.02 268 MET B C 1
ATOM 4002 O O . MET B 1 268 ? -53.438 26.672 23.938 1 20.02 268 MET B O 1
ATOM 4006 N N . ASP B 1 269 ? -55.438 27.031 24.891 1 23.67 269 ASP B N 1
ATOM 4007 C CA . ASP B 1 269 ? -56.438 25.984 24.906 1 23.67 269 ASP B CA 1
ATOM 4008 C C . ASP B 1 269 ? -56.938 25.672 23.5 1 23.67 269 ASP B C 1
ATOM 4010 O O . ASP B 1 269 ? -57.5 26.547 22.828 1 23.67 269 ASP B O 1
ATOM 4014 N N . PHE B 1 270 ? -56.125 25.078 22.656 1 20.89 270 PHE B N 1
ATOM 4015 C CA . PHE B 1 270 ? -56.656 24.766 21.328 1 20.89 270 PHE B CA 1
ATOM 4016 C C . PHE B 1 270 ? -57.938 23.984 21.422 1 20.89 270 PHE B C 1
ATOM 4018 O O . PHE B 1 270 ? -57.969 22.875 21.984 1 20.89 270 PHE B O 1
ATOM 4025 N N . GLY B 1 271 ? -59.031 24.594 21.672 1 19.69 271 GLY B N 1
ATOM 4026 C CA . GLY B 1 271 ? -60.5 24.469 21.609 1 19.69 271 GLY B CA 1
ATOM 4027 C C . GLY B 1 271 ? -60.969 23.5 20.531 1 19.69 271 GLY B C 1
ATOM 4028 O O . GLY B 1 271 ? -60.156 23.031 19.734 1 19.69 271 GLY B O 1
ATOM 4029 N N . SER B 1 272 ? -62.156 23.859 19.734 1 22.14 272 SER B N 1
ATOM 4030 C CA . SER B 1 272 ? -63.375 23.25 19.188 1 22.14 272 SER B CA 1
ATOM 4031 C C . SER B 1 272 ? -63.062 22.406 17.969 1 22.14 272 SER B C 1
ATOM 4033 O O . SER B 1 272 ? -62.188 22.75 17.156 1 22.14 272 SER B O 1
#

Radius of gyration: 32.3 Å; Cα contacts (8 Å, |Δi|>4): 1037; chains: 2; bounding box: 127×111×74 Å

Sequence (544 aa):
MSAAVATSNPVLHELRGKIASLEGAGSRNRSILPFGVPELDAQLPGGGLAFGALHEVAGGGNGSIDGAAAALFIGGIAARTTGKVVWCLTRFDLFFPALAKVGLHPDRVIFVECYKEETVLASFEEALRYGGLGAVVAELVRLPMTASRRLQLAAEKSGTLGLVIRRWRRQTEASDFGMPTAAATRWRISVLPSEPLPVPGVGRARWLAELMRVRAGEGGEFIIGACDGQGRICLSSETANGPDQAGRSFAIGRKAAGGHRQERFEAMDFGSMSAAVATSNPVLHELRGKIASLEGAGSRNRSILPFGVPELDAQLPGGGLAFGALHEVAGGGNGSIDGAAAALFIGGIAARTTGKVVWCLTRFDLFFPALAKVGLHPDRVIFVECYKEETVLASFEEALRYGGLGAVVAELVRLPMTASRRLQLAAEKSGTLGLVIRRWRRQTEASDFGMPTAAATRWRISVLPSEPLPVPGVGRARWLAELMRVRAGEGGEFIIGACDGQGRICLSSETANGPDQAGRSFAIGRKAAGGHRQERFEAMDFGS

Foldseek 3Di:
DDPPPPPDPCVLVVLLVVLVVLQPDDPPPFDFDALPEQVVLVQAVVRHHTFLFEEEEEEDDPAPQSLLLRVLLVLLSLLQFDAAEEEEEADDDPCVVVSQQQRNDPVRYDYHHDNDQVVSLVVQLVVLSVAPHRAYEGEHLADDAVSLVSSSNSRNRRSHYYYYYNHDPDPVSCVRLVDDHRGQWYKYKYWDDDDPDPDPDDFFTWIWIWTPD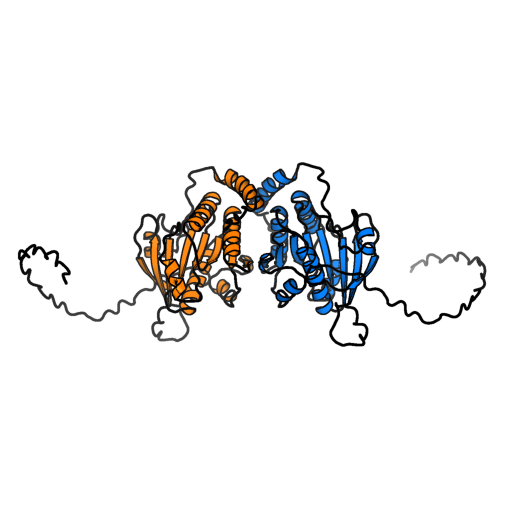HVPGDIDIFTWGGRGSSSHIGGDPPPPPPPPPDPPPPPPDPDDDDDDDDDDPDDDDPDD/DDPPPPPDPCVLVVLVVVLVVLQPDDVPPFDFDALPEQVVLVQAVVRHHTFLFEEEEEEDDPAPQSLLLRVLLVLLSLLQFDAAEEEEEADDDPCVVVSQQQRNDPVRYDYHHDNDQVVSLVVQLVVLSVAPHRAYEGEHLADDAVSLVSSSSSRNRRSHYYYYYNHDPDPVSVVRLVDDHRGQWYKYKYWDDDDPDVDPDDFFTWIWIWTPDHVPGDIDIFTWGGRGSSSHIGGDPPPPPPPPPDPPVPPPDPDDDDDDDDDDPDDDDPDD

Nearest PDB structures (foldseek):
  2zrd-assembly1_A  TM=6.674E-01  e=2.025E-12  Mycolicibacterium smegmatis MC2 155
  2oes-assembly1_A  TM=6.916E-01  e=1.952E-11  Mycolicibacterium smegmatis
  2odw-assembly1_A  TM=6.928E-01  e=1.084E-10  Mycolicibacterium smegmatis
  2odn-assembly1_A  TM=6.668E-01  e=2.717E-10  Mycolicibacterium smegmatis
  3hr8-assembly1_A  TM=6.891E-01  e=1.509E-09  Thermotoga maritima

pLDDT: mean 76.59, std 27.49, range [18.22, 98.69]

Organism: Rhizobium meliloti (strain 1021) (NCBI:txid266834)

Solvent-accessible surface area (backbone atoms only — not comparable to full-atom values): 30047 Å² total; per-residue (Å²): 138,82,82,79,73,81,73,72,60,58,58,63,51,51,58,43,48,59,44,45,63,70,31,62,74,79,95,60,84,68,55,59,49,57,61,81,35,68,80,61,16,72,53,29,71,93,36,18,50,52,36,20,26,27,37,36,33,22,30,41,90,61,54,69,62,6,38,50,48,24,50,46,53,50,30,5,56,51,28,65,40,62,68,42,31,41,40,24,25,62,66,91,60,91,56,61,72,55,30,43,56,14,30,28,50,57,86,33,40,34,35,35,39,22,70,42,67,69,52,27,53,51,51,42,39,51,53,26,42,66,30,78,37,29,24,37,34,33,55,32,54,74,66,54,44,71,59,30,42,52,41,26,51,27,8,46,42,39,48,16,28,34,38,36,38,48,52,60,92,46,78,81,47,53,60,51,70,73,52,73,54,54,46,45,31,31,35,34,24,29,73,45,84,75,70,88,54,95,62,82,86,78,72,66,57,37,28,40,39,29,35,72,39,38,66,97,49,63,53,50,76,42,53,25,27,42,50,36,59,66,19,40,49,40,74,49,74,71,78,73,77,65,80,87,77,78,84,77,77,74,80,79,78,84,79,81,86,81,78,90,83,83,86,81,86,80,85,83,75,92,76,135,139,82,79,78,73,80,72,70,60,59,56,64,51,52,57,42,50,60,45,44,64,70,27,66,71,76,96,61,85,66,56,59,49,56,60,82,34,67,80,61,16,70,54,30,71,93,37,18,50,53,36,20,25,28,36,37,33,22,30,40,90,61,54,70,61,8,37,48,48,23,50,47,52,52,30,5,56,52,29,65,41,61,68,42,30,42,40,25,25,61,67,91,61,91,56,63,72,55,30,42,56,14,31,28,49,57,85,33,39,36,36,36,40,21,68,42,67,69,54,27,52,52,51,42,39,51,53,26,43,67,32,81,38,29,25,37,35,32,55,32,56,74,66,54,44,70,59,30,42,52,40,26,52,27,8,46,46,38,48,15,27,33,38,35,37,49,51,60,94,46,77,79,47,52,60,52,72,73,51,72,54,53,46,45,32,32,36,36,25,29,73,44,82,75,71,87,54,95,62,82,87,78,73,65,57,38,29,39,41,30,35,72,39,36,65,96,47,64,54,50,76,42,51,26,27,41,51,37,59,64,18,42,48,40,76,49,73,71,77,73,77,65,79,89,76,78,85,76,78,77,80,80,77,84,80,80,81,82,82,86,81,81,85,78,84,78,84,81,75,87,75,133

Secondary structure (DSSP, 8-state):
---------HHHHHHHHHHHHHHTS------EE--S-HHHHTTSGGGSEESSSEEEEEE-SSHHHHHHHHHHHHHHHHHTSSS-EEEEESS--TTHHHHHHTT--GGGEEEEEESSHHHHHHHHHHHHHH---SEEEEEES---HHHHHHHHHHHHHHT-EEEEEE--SSGGGGGGGGS--S-SEEEEEEEEPPP--SSTT-SPPEEEEEEEEETTS--EEEEEEPP-TTS--EE-------------------------------------/---------HHHHHHHHHHHHHHSS------EE--S-HHHHTTSGGGSEESSSEEEEEE-SSHHHHHHHHHHHHHHHHHTSSS-EEEEESS--TTHHHHHHTT--GGGEEEEEESSHHHHHHHHHHHHHH---SEEEEEES---HHHHHHHHHHHHHHT-EEEEEE--SSGGGGGGGGS--S-SEEEEEEEEPPP--SSTT-SPPEEEEEEEEETTS--EEEEEEPP-TTS--EE-------------------------------------

InterPro domains:
  IPR017026 Inducible mutagenesis protein A [PIRSF034285] (1-254)
  IPR027417 P-loop containing nucleoside triphosphate hydrolase [G3DSA:3.40.50.300] (64-167)
  IPR027417 P-loop containing nucleoside triphosphate hydrolase [SSF52540] (52-168)

GO terms:
  GO:0009432 SOS response (P, EXP)

=== Feature glossary ===
A reading guide for the features in this record.

Start from the sequence.

  · This is the polypeptide sequence — one letter per residue, N-terminus first. Length ranges from a few dozen residues for small domains to over a thousand for large multi-domain proteins.

Fold it, and you get atomic coordinates and the backbone conformation that goes with them.

  · Structure coordinates are given as an mmCIF _atom_site loop: one row per atom with element, residue name, chain id, sequence number, and x/y/z position in Å. Only the four main-chain atoms per residue are included here; side chains are omitted to keep the record compact.

  · Backbone dihedral angles. Every residue except chain termini has a φ (preceding-C → N → Cα → C) and a ψ (N → Cα → C → next-N). They are reported in degrees following the IUPAC sign convention. Secondary structure is essentially a statement about which (φ, ψ) basin each residue occupies.

  · The SS8 string is DSSP's per-residue secondary-structure call. α-helix (H) means an i→i+4 H-bond ladder; β-strand (E) means the residue participates in a β-sheet; 3₁₀ (G) and π (I) are tighter and wider helices; T/S are turns/bends; '-' is loop.

  · SS3 is a coarse helix/strand/coil call (letters a/b/c) made by the P-SEA algorithm from inter-Cα distances and dihedrals. It is less detailed than DSSP but needs only Cα positions.

Summarize the fold with a handful of shape descriptors and a per-residue structural alphabet.

  · Radius of gyration (Rg) is the root-mean-square distance of Cα atoms from their centroid — a single number for overall size and compactness. A globular domain of N residues has Rg ≈ 2.2·N^0.38 Å; an extended or disordered chain has a much larger Rg. The Cα contact count is the number of residue pairs whose Cα atoms are within 8 Å and are more than four positions apart in sequence — a standard proxy for tertiary packing density. The bounding box is the smallest axis-aligned box enclosing all Cα atoms.

  · The Foldseek 3Di string encodes local tertiary geometry as a 20-letter alphabet — one character per residue — derived from the relative positions of nearby Cα atoms. Unlike the amino-acid sequence, 3Di is a direct function of the 3D structure, so two proteins with the same fold have similar 3Di strings even at low sequence ident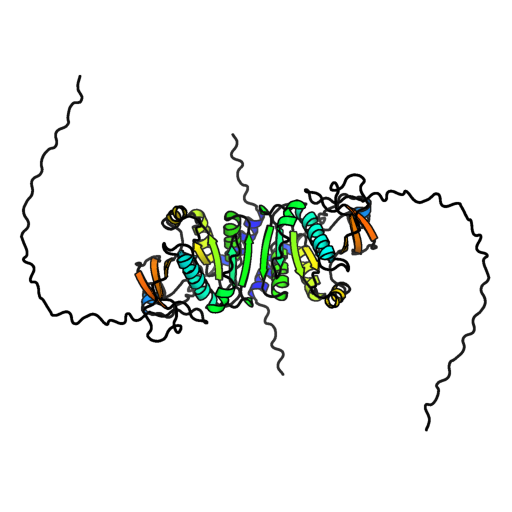ity.

  · Solvent-accessible surface area (SASA) is the area in Å² traced out by the centre of a 1.4 Å probe sphere (a water molecule) rolled over the protein's van der Waals surface (Shrake–Rupley / Lee–Richards construction). Buried residues have near-zero SASA; fully exposed residues can exceed 200 Å². The total SASA scales roughly with the number of surface residues.

Ask how reliable the model is.

  · pLDDT (predicted Local Distance Difference Test) is AlphaFold's per-residue confidence score, ranging from 0 to 100. Values above 90 indicate high confidence (typically well-packed cores); 70–90 is confident; 50–70 low confidence; below 50 usually means the region is disordered or the prediction is unreliable there. AlphaFold stores pLDDT in the mmCIF B-factor column.

  · B-factor (Debye–Waller factor) reflects atomic displacement in the crystal lattice. It is an experimental observable (units Å²), not a prediction; low values mean the atom is pinned down, high values mean it moves or is heterogeneous across the crystal.

  · Predicted Aligned Error (PAE) is an AlphaFold confidence matrix: entry (i, j) is the expected error in the position of residue j, in ångströms, when the prediction is superimposed on the true structure at residue i. Low PAE within a block of residues means that block is internally rigid and well-predicted; high PAE between two blocks means their relative placement is uncertain even if each block individually is confident.

Place it in context: what it resembles, what it is annotated as, and how it looks.

  · Nearest PDB neighbors are the top structural matches found by Foldseek when searching this structure against the entire Protein Data Bank. Each hit reports a TM-score (0 to 1; >0.5 almost always implies the same fold) and an E-value. These are *structural* homologs — they may share no detectable sequence similarity.

  · Functional annotations link the protein to curated databases. InterPro entries identify conserved domains and families by matching the sequence against member-database signatures (Pfam, PROSITE, CDD, …). Gene Ontology (GO) terms describe molecular function, biological process, and cellular component in a controlled vocabulary. CATH places the structure in a hierarchical fold classification (Class/Architecture/Topology/Homologous-superfamily). The organism is the source species.

  · Three diagnostic plots accompany the record. The Cα contact map visualizes the tertiary structure as a 2D adjacency matrix (8 Å cutoff, sequence-local contacts suppressed). The Ramachandran plot shows the distribution of backbone (φ, ψ) torsions, with points in the α and β basins reflecting secondary structure content. The PAE plot shows AlphaFold's inter-residue confidence as a color matrix.

  · Six rendered views show the 3D structure from the faces of a cube — i.e. along ±x, ±y, ±z. Rendering representation is drawn randomly per protein from cartoon (secondary-structure ribbons), sticks (backbone bonds), or molecular surface; coloring is either N→C rainbow (blue at the N-terminus through red at the C-terminus) or one color per chain.